Protein AF-A0A5R8LES1-F1 (afdb_monomer)

Secondary structure (DSSP, 8-state):
-PPP-PPPTTSSS-EEEE--HHHHHHHHHT-SS--EEEEEETTB--BTSB--TT-GGG--SBBSS--HHHHHHHHTTEEEEEEEP-SGGG--SS-EETTTEE-EETTEEEEE--SSSHHHHHHHHTTS-SEEEEEESSSTTHHHHHHHTSEEEEPPTTSS--TTB--S-TTT-EEEEEESSHHHHHHHHHHHH-----S---S-EEEEEGGGTTT--HHHHHHHHHHHHHHTTTSEEEEE--HHHHHHHHHHHHHHHHHHHHHHHHHHHHHHHTS-HHHHHHHHHHH---HHHHHHHHHHHHSPPPHHHHHHHHHHHHHHHHHHHHHHHHTT-SEEEEESSSSSPPBTT--SEEEETTEEEEHHHHHHTTTHHHHHHT--EEEEEE--SSS-EEEEEE--TT-HHHHHHHHHHHHHHHHH--

Foldseek 3Di:
DDADDADDCPQQLLAPWFDDPVLQVVLQVLAPAAAFEEEEALQFADAPAFSCQLFPLSRFGHDNDGDLLQVLCSNHRYRYGGHTQFDRLQLFFFSCRPRRGFRAQNVGSQFGLTHRRSSQLNCQLVVVGQKYKDKDQLCRQLRSCQQNQWKKKWAQQPLADCPRGLDQFNQQITMIMTHRALVVRQVSSCSRRVDHFDPDDDAAEAEEAPVQLPQFFPQQNVLVVVLCVLCVVRHHYYYFHLVLLLVLLVLLQCLRRLARRLQSQLVSQCVSVVHHSVVSSVSRLVRRDDPSSVVSSVCSVVPPRDPVSNVSSVVSLVVSLVVVVVRCVVRVHQWYKHWQFSYHTDGRVPPQWDQRPNDIDGPRCRGSSRRSSLSSSSWMWMWHWQDDPDGTITMITTGRRPPNSSSSSVVNVSNVSSVVVD

Mean predicted aligned error: 3.6 Å

Structure (mmCIF, N/CA/C/O backbone):
data_AF-A0A5R8LES1-F1
#
_entry.id   AF-A0A5R8LES1-F1
#
loop_
_atom_site.group_PDB
_atom_site.id
_atom_site.type_symbol
_atom_site.label_atom_id
_atom_site.label_alt_id
_atom_site.label_comp_id
_atom_site.label_asym_id
_atom_site.label_entity_id
_atom_site.label_seq_id
_atom_site.pdbx_PDB_ins_code
_atom_site.Cartn_x
_atom_site.Cartn_y
_atom_site.Cartn_z
_atom_site.occupancy
_atom_site.B_iso_or_equiv
_atom_site.auth_seq_id
_atom_site.auth_comp_id
_atom_site.auth_asym_id
_atom_site.auth_atom_id
_atom_site.pdbx_PDB_model_num
ATOM 1 N N . MET A 1 1 ? -22.077 -3.795 -7.109 1.00 66.81 1 MET A N 1
ATOM 2 C CA . MET A 1 1 ? -20.746 -3.236 -7.440 1.00 66.81 1 MET A CA 1
ATOM 3 C C . MET A 1 1 ? -20.875 -2.553 -8.798 1.00 66.81 1 MET A C 1
ATOM 5 O O . MET A 1 1 ? -21.832 -2.876 -9.486 1.00 66.81 1 MET A O 1
ATOM 9 N N . ARG A 1 2 ? -20.037 -1.564 -9.142 1.00 70.50 2 ARG A N 1
ATOM 10 C CA . ARG A 1 2 ? -20.147 -0.851 -10.434 1.00 70.50 2 ARG A CA 1
ATOM 11 C C . ARG A 1 2 ? -19.882 -1.823 -11.593 1.00 70.50 2 ARG A C 1
ATOM 13 O O . ARG A 1 2 ? -18.968 -2.640 -11.471 1.00 70.50 2 ARG A O 1
ATOM 20 N N . GLU A 1 3 ? -20.674 -1.733 -12.661 1.00 71.69 3 GLU A N 1
ATOM 21 C CA . GLU A 1 3 ? -20.514 -2.571 -13.855 1.00 71.69 3 GLU A CA 1
ATOM 22 C C . GLU A 1 3 ? -19.222 -2.226 -14.627 1.00 71.69 3 GLU A C 1
ATOM 24 O O . GLU A 1 3 ? -18.765 -1.078 -14.564 1.00 71.69 3 GLU A O 1
ATOM 29 N N . PRO A 1 4 ? -18.609 -3.199 -15.330 1.00 76.31 4 PRO A N 1
ATOM 30 C CA . PRO A 1 4 ? -17.429 -2.959 -16.158 1.00 76.31 4 PRO A CA 1
ATOM 31 C C . PRO A 1 4 ? -17.731 -2.061 -17.357 1.00 76.31 4 PRO A C 1
ATOM 33 O O . PRO A 1 4 ? -18.519 -2.411 -18.229 1.00 76.31 4 PRO A O 1
ATOM 36 N N . GLU A 1 5 ? -17.036 -0.930 -17.434 1.00 76.00 5 GLU A N 1
ATOM 37 C CA . GLU A 1 5 ? -17.126 0.035 -18.530 1.00 76.00 5 GLU A CA 1
ATOM 38 C C . GLU A 1 5 ? -15.718 0.450 -18.969 1.00 76.00 5 GLU A C 1
ATOM 40 O O . GLU A 1 5 ? -14.749 0.314 -18.215 1.00 76.00 5 GLU A O 1
ATOM 45 N N . VAL A 1 6 ? -15.598 0.965 -20.194 1.00 73.25 6 VAL A N 1
ATOM 46 C CA . VAL A 1 6 ? -14.345 1.559 -20.675 1.00 73.25 6 VAL A CA 1
ATOM 47 C C . VAL A 1 6 ? -14.051 2.816 -19.855 1.00 73.25 6 VAL A C 1
ATOM 49 O O . VAL A 1 6 ? -14.879 3.721 -19.782 1.00 73.25 6 VAL A O 1
ATOM 52 N N . VAL A 1 7 ? -12.859 2.873 -19.262 1.00 76.31 7 VAL A N 1
ATOM 53 C CA . VAL A 1 7 ? -12.349 4.034 -18.516 1.00 76.31 7 VAL A CA 1
ATOM 54 C C . VAL A 1 7 ? -11.382 4.840 -19.383 1.00 76.31 7 VAL A C 1
ATOM 56 O O . VAL A 1 7 ? -10.711 4.286 -20.258 1.00 76.31 7 VAL A O 1
ATOM 59 N N . THR A 1 8 ? -11.304 6.155 -19.168 1.00 69.38 8 THR A N 1
ATOM 60 C CA . THR A 1 8 ? -10.443 7.033 -19.978 1.00 69.38 8 THR A CA 1
ATOM 61 C C . THR A 1 8 ? -9.082 7.254 -19.318 1.00 69.38 8 THR A C 1
ATOM 63 O O . THR A 1 8 ? -8.963 7.323 -18.098 1.00 69.38 8 THR A O 1
ATOM 66 N N . ALA A 1 9 ? -8.020 7.405 -20.117 1.00 61.16 9 ALA A N 1
ATOM 67 C CA . ALA A 1 9 ? -6.651 7.533 -19.603 1.00 61.16 9 ALA A CA 1
ATOM 68 C C . ALA A 1 9 ? -6.380 8.830 -18.796 1.00 61.16 9 ALA A C 1
ATOM 70 O O . ALA A 1 9 ? -5.357 8.923 -18.121 1.00 61.16 9 ALA A O 1
ATOM 71 N N . SER A 1 10 ? -7.260 9.842 -18.843 1.00 57.34 10 SER A N 1
ATOM 72 C CA . SER A 1 10 ? -6.980 11.205 -18.351 1.00 57.34 10 SER A CA 1
ATOM 73 C C . SER A 1 10 ? -7.410 11.517 -16.907 1.00 57.34 10 SER A C 1
ATOM 75 O O . SER A 1 10 ? -7.227 12.644 -16.454 1.00 57.34 10 SER A O 1
ATOM 77 N N . GLU A 1 11 ? -7.973 10.570 -16.158 1.00 62.94 11 GLU A N 1
ATOM 78 C CA . GLU A 1 11 ? -8.736 10.820 -14.914 1.00 62.94 11 GLU A CA 1
ATOM 79 C C . GLU A 1 11 ? -7.885 11.088 -13.646 1.00 62.94 11 GLU A C 1
ATOM 81 O O . GLU A 1 11 ? -8.136 10.506 -12.603 1.00 62.94 11 GLU A O 1
ATOM 86 N N . ALA A 1 12 ? -6.910 12.008 -13.699 1.00 71.75 12 ALA A N 1
ATOM 87 C CA . ALA A 1 12 ? -5.932 12.342 -12.633 1.00 71.75 12 ALA A CA 1
ATOM 88 C C . ALA A 1 12 ? -4.653 11.477 -12.601 1.00 71.75 12 ALA A C 1
ATOM 90 O O . ALA A 1 12 ? -4.030 11.292 -11.553 1.00 71.75 12 ALA A O 1
ATOM 91 N N . GLY A 1 13 ? -4.230 10.976 -13.768 1.00 88.50 13 GLY A N 1
ATOM 92 C CA . GLY A 1 13 ? -3.010 10.166 -13.892 1.00 88.50 13 GLY A CA 1
ATOM 93 C C . GLY A 1 13 ? -3.161 8.771 -13.284 1.00 88.50 13 GLY A C 1
ATOM 94 O O . GLY A 1 13 ? -2.182 8.194 -12.819 1.00 88.50 13 GLY A O 1
ATOM 95 N N . VAL A 1 14 ? -4.396 8.258 -13.253 1.00 94.19 14 VAL A N 1
ATOM 96 C CA . VAL A 1 14 ? -4.771 6.982 -12.629 1.00 94.19 14 VAL A CA 1
ATOM 97 C C . VAL A 1 14 ? -4.195 5.779 -13.366 1.00 94.19 14 VAL A C 1
ATOM 99 O O . VAL A 1 14 ? -3.833 4.804 -12.715 1.00 94.19 14 VAL A O 1
ATOM 102 N N . TRP A 1 15 ? -4.106 5.824 -14.695 1.00 96.25 15 TRP A N 1
ATOM 103 C CA . TRP A 1 15 ? -3.883 4.641 -15.528 1.00 96.25 15 TRP A CA 1
ATOM 104 C C . TRP A 1 15 ? -2.513 4.649 -16.207 1.00 96.25 15 TRP A C 1
ATOM 106 O O . TRP A 1 15 ? -2.029 5.696 -16.630 1.00 96.25 15 TRP A O 1
ATOM 116 N N . ILE A 1 16 ? -1.922 3.462 -16.351 1.00 95.44 16 ILE A N 1
ATOM 117 C CA . ILE A 1 16 ? -0.802 3.199 -17.268 1.00 95.44 16 ILE A CA 1
ATOM 118 C C . ILE A 1 16 ? -1.321 2.537 -18.547 1.00 95.44 16 ILE A C 1
ATOM 120 O O . ILE A 1 16 ? -0.997 2.976 -19.648 1.00 95.44 16 ILE A O 1
ATOM 124 N N . GLU A 1 17 ? -2.155 1.509 -18.406 1.00 95.25 17 GLU A N 1
ATOM 125 C CA . GLU A 1 17 ? -2.819 0.814 -19.511 1.00 95.25 17 GLU A CA 1
ATOM 126 C C . GLU A 1 17 ? -4.304 0.648 -19.163 1.00 95.25 17 GLU A C 1
ATOM 128 O O . GLU A 1 17 ? -4.639 0.307 -18.030 1.00 95.25 17 GLU A O 1
ATOM 133 N N . VAL A 1 18 ? -5.204 0.869 -20.123 1.00 95.31 18 VAL A N 1
ATOM 134 C CA . VAL A 1 18 ? -6.653 0.648 -19.961 1.00 95.31 18 VAL A CA 1
ATOM 135 C C . VAL A 1 18 ? -7.113 -0.501 -20.852 1.00 95.31 18 VAL A C 1
ATOM 137 O O . VAL A 1 18 ? -6.562 -0.724 -21.930 1.00 95.31 18 VAL A O 1
ATOM 140 N N . ALA A 1 19 ? -8.110 -1.254 -20.397 1.00 94.69 19 ALA A N 1
ATOM 141 C CA . ALA A 1 19 ? -8.716 -2.320 -21.179 1.00 94.69 19 ALA A CA 1
ATOM 142 C C . ALA A 1 19 ? -9.528 -1.732 -22.342 1.00 94.69 19 ALA A C 1
ATOM 144 O O . ALA A 1 19 ? -10.377 -0.866 -22.132 1.00 94.69 19 ALA A O 1
ATOM 145 N N . ASP A 1 20 ? -9.322 -2.241 -23.557 1.00 92.69 20 ASP A N 1
ATOM 146 C CA . ASP A 1 20 ? -10.236 -1.958 -24.662 1.00 92.69 20 ASP A CA 1
ATOM 147 C C . ASP A 1 20 ? -11.584 -2.689 -24.487 1.00 92.69 20 ASP A C 1
ATOM 149 O O . ASP A 1 20 ? -11.740 -3.600 -23.662 1.00 92.69 20 ASP A O 1
ATOM 153 N N . ALA A 1 21 ? -12.576 -2.293 -25.287 1.00 91.06 21 ALA A N 1
ATOM 154 C CA . ALA A 1 21 ? -13.920 -2.862 -25.230 1.00 91.06 21 ALA A CA 1
ATOM 155 C C . ALA A 1 21 ? -13.943 -4.382 -25.483 1.00 91.06 21 ALA A C 1
ATOM 157 O O . ALA A 1 21 ? -14.719 -5.098 -24.849 1.00 91.06 21 ALA A O 1
ATOM 158 N N . GLY A 1 22 ? -13.078 -4.892 -26.366 1.00 91.56 22 GLY A N 1
ATOM 159 C CA . GLY A 1 22 ? -12.988 -6.322 -26.659 1.00 91.56 22 GLY A CA 1
ATOM 160 C C . GLY A 1 22 ? -12.470 -7.113 -25.459 1.00 91.56 22 GLY A C 1
ATOM 161 O O . GLY A 1 22 ? -13.036 -8.144 -25.092 1.00 91.56 22 GLY A O 1
ATOM 162 N N . ARG A 1 23 ? -11.443 -6.592 -24.783 1.00 92.25 23 ARG A N 1
ATOM 163 C CA . ARG A 1 23 ? -10.882 -7.175 -23.564 1.00 92.25 23 ARG A CA 1
ATOM 164 C C . ARG A 1 23 ? -11.883 -7.138 -22.414 1.00 92.25 23 ARG A C 1
ATOM 166 O O . ARG A 1 23 ? -11.980 -8.118 -21.677 1.00 92.25 23 ARG A O 1
ATOM 173 N N . LEU A 1 24 ? -12.635 -6.052 -22.243 1.00 92.81 24 LEU A N 1
ATOM 174 C CA . LEU A 1 24 ? -13.699 -5.984 -21.234 1.00 92.81 24 LEU A CA 1
ATOM 175 C C . LEU A 1 24 ? -14.803 -7.008 -21.509 1.00 92.81 24 LEU A C 1
ATOM 177 O O . LEU A 1 24 ? -15.186 -7.743 -20.597 1.00 92.81 24 LEU A O 1
ATOM 181 N N . ALA A 1 25 ? -15.261 -7.118 -22.758 1.00 90.50 25 ALA A N 1
ATOM 182 C CA . ALA A 1 25 ? -16.285 -8.082 -23.152 1.00 90.50 25 ALA A CA 1
ATOM 183 C C . ALA A 1 25 ? -15.831 -9.532 -22.918 1.00 90.50 25 ALA A C 1
ATOM 185 O O . ALA A 1 25 ? -16.584 -10.333 -22.360 1.00 90.50 25 ALA A O 1
ATOM 186 N N . ALA A 1 26 ? -14.583 -9.861 -23.268 1.00 90.75 26 ALA A N 1
ATOM 187 C CA . ALA A 1 26 ? -14.013 -11.190 -23.049 1.00 90.75 26 ALA A CA 1
ATOM 188 C C . ALA A 1 26 ? -13.914 -11.542 -21.555 1.00 90.75 26 ALA A C 1
ATOM 190 O O . ALA A 1 26 ? -14.306 -12.633 -21.147 1.00 90.75 26 ALA A O 1
ATOM 191 N N . GLN A 1 27 ? -13.436 -10.609 -20.724 1.00 92.62 27 GLN A N 1
ATOM 192 C CA . GLN A 1 27 ? -13.354 -10.805 -19.273 1.00 92.62 27 GLN A CA 1
ATOM 193 C C . GLN A 1 27 ? -14.734 -10.962 -18.629 1.00 92.62 27 GLN A C 1
ATOM 195 O O . GLN A 1 27 ? -14.915 -11.826 -17.777 1.00 92.62 27 GLN A O 1
ATOM 200 N N . THR A 1 28 ? -15.697 -10.142 -19.050 1.00 89.38 28 THR A N 1
ATOM 201 C CA . THR A 1 28 ? -17.071 -10.158 -18.531 1.00 89.38 28 THR A CA 1
ATOM 202 C C . THR A 1 28 ? -17.782 -11.455 -18.903 1.00 89.38 28 THR A C 1
ATOM 204 O O . THR A 1 28 ? -18.419 -12.067 -18.057 1.00 89.38 28 THR A O 1
ATOM 207 N N . SER A 1 29 ? -17.607 -11.930 -20.140 1.00 86.94 29 SER A N 1
ATOM 208 C CA . SER A 1 29 ? -18.197 -13.196 -20.604 1.00 86.94 29 SER A CA 1
ATOM 209 C C . SER A 1 29 ? -17.618 -14.420 -19.887 1.00 86.94 29 SER A C 1
ATOM 211 O O . SER A 1 29 ? -18.280 -15.447 -19.786 1.00 86.94 29 SER A O 1
ATOM 213 N N . ALA A 1 30 ? -16.382 -14.320 -19.392 1.00 83.56 30 ALA A N 1
ATOM 214 C CA . ALA A 1 30 ? -15.727 -15.370 -18.619 1.00 83.56 30 ALA A CA 1
ATOM 215 C C . ALA A 1 30 ? -16.057 -15.324 -17.113 1.00 83.56 30 ALA A C 1
ATOM 217 O O . ALA A 1 30 ? -15.629 -16.213 -16.374 1.00 83.56 30 ALA A O 1
ATOM 218 N N . ALA A 1 31 ? -16.773 -14.298 -16.635 1.00 83.69 31 ALA A N 1
ATOM 219 C CA . ALA A 1 31 ? -17.123 -14.164 -15.227 1.00 83.69 31 ALA A CA 1
ATOM 220 C C . ALA A 1 31 ? -18.198 -15.194 -14.837 1.00 83.69 31 ALA A C 1
ATOM 222 O O . ALA A 1 31 ? -19.291 -15.215 -15.395 1.00 83.69 31 ALA A O 1
ATOM 223 N N . GLY A 1 32 ? -17.890 -16.046 -13.855 1.00 76.00 32 GLY A N 1
ATOM 224 C CA . GLY A 1 32 ? -18.842 -17.018 -13.296 1.00 76.00 32 GLY A CA 1
ATOM 225 C C . GLY A 1 32 ? -19.794 -16.435 -12.242 1.00 76.00 32 GLY A C 1
ATOM 226 O O . GLY A 1 32 ? -20.701 -17.124 -11.785 1.00 76.00 32 GLY A O 1
ATOM 227 N N . GLU A 1 33 ? -19.586 -15.177 -11.854 1.00 88.88 33 GLU A N 1
ATOM 228 C CA . GLU A 1 33 ? -20.384 -14.417 -10.888 1.00 88.88 33 GLU A CA 1
ATOM 229 C C . GLU A 1 33 ? -20.724 -13.031 -11.467 1.00 88.88 33 GLU A C 1
ATOM 231 O O . GLU A 1 33 ? -20.225 -12.653 -12.529 1.00 88.88 33 GLU A O 1
ATOM 236 N N . ALA A 1 34 ? -21.567 -12.258 -10.771 1.00 90.31 34 ALA A N 1
ATOM 237 C CA . ALA A 1 34 ? -21.944 -10.911 -11.199 1.00 90.31 34 ALA A CA 1
ATOM 238 C C . ALA A 1 34 ? -20.695 -10.014 -11.371 1.00 90.31 34 ALA A C 1
ATOM 240 O O . ALA A 1 34 ? -19.950 -9.819 -10.403 1.00 90.31 34 ALA A O 1
ATOM 241 N N . PRO A 1 35 ? -20.457 -9.457 -12.573 1.00 94.25 35 PRO A N 1
ATOM 242 C CA . PRO A 1 35 ? -19.202 -8.795 -12.885 1.00 94.25 35 PRO A CA 1
ATOM 243 C C . PRO A 1 35 ? -19.056 -7.448 -12.169 1.00 94.25 35 PRO A C 1
ATOM 245 O O . PRO A 1 35 ? -20.029 -6.723 -11.952 1.00 94.25 35 PRO A O 1
ATOM 248 N N . PHE A 1 36 ? -17.820 -7.086 -11.827 1.00 95.12 36 PHE A N 1
ATOM 249 C CA . PHE A 1 36 ? -17.493 -5.782 -11.255 1.00 95.12 36 PHE A CA 1
ATOM 250 C C . PHE A 1 36 ? -16.108 -5.289 -11.663 1.00 95.12 36 PHE A C 1
ATOM 252 O O . PHE A 1 36 ? -15.175 -6.075 -11.819 1.00 95.12 36 PHE A O 1
ATOM 259 N N . SER A 1 37 ? -15.960 -3.973 -11.788 1.00 95.94 37 SER A N 1
ATOM 260 C CA . SER A 1 37 ? -14.695 -3.346 -12.182 1.00 95.94 37 SER A CA 1
ATOM 261 C C . SER A 1 37 ? -13.622 -3.446 -11.096 1.00 95.94 37 SER A C 1
ATOM 263 O O . SER A 1 37 ? -13.890 -3.208 -9.917 1.00 95.94 37 SER A O 1
ATOM 265 N N . VAL A 1 38 ? -12.385 -3.727 -11.501 1.00 97.88 38 VAL A N 1
ATOM 266 C CA . VAL A 1 38 ? -11.200 -3.756 -10.635 1.00 97.88 38 VAL A CA 1
ATOM 267 C C . VAL A 1 38 ? -10.056 -3.016 -11.320 1.00 97.88 38 VAL A C 1
ATOM 269 O O . VAL A 1 38 ? -9.752 -3.277 -12.483 1.00 97.88 38 VAL A O 1
ATOM 272 N N . ALA A 1 39 ? -9.393 -2.116 -10.597 1.00 98.31 39 ALA A N 1
ATOM 273 C CA . ALA A 1 39 ? -8.099 -1.576 -11.016 1.00 98.31 39 ALA A CA 1
ATOM 274 C C . ALA A 1 39 ? -6.972 -2.395 -10.379 1.00 98.31 39 ALA A C 1
ATOM 276 O O . ALA A 1 39 ? -7.087 -2.819 -9.229 1.00 98.31 39 ALA A O 1
ATOM 277 N N . VAL A 1 40 ? -5.872 -2.617 -11.096 1.00 98.81 40 VAL A N 1
ATOM 278 C CA . VAL A 1 40 ? -4.743 -3.405 -10.577 1.00 98.81 40 VAL A CA 1
ATOM 279 C C . VAL A 1 40 ? -3.455 -2.614 -10.718 1.00 98.81 40 VAL A C 1
ATOM 281 O O . VAL A 1 40 ? -3.120 -2.192 -11.815 1.00 98.81 40 VAL A O 1
ATOM 284 N N . LYS A 1 41 ? -2.713 -2.397 -9.63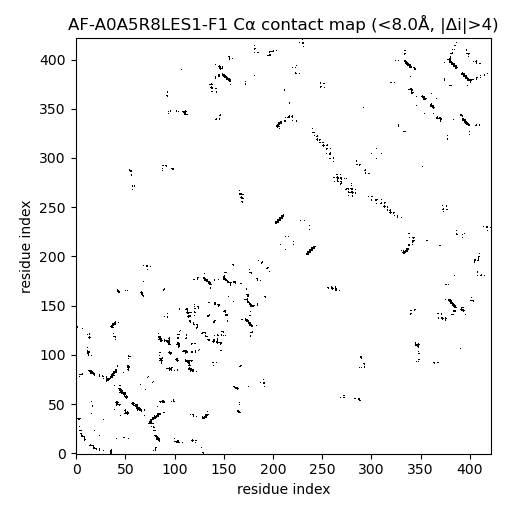2 1.00 98.88 41 LYS A N 1
ATOM 285 C CA . LYS A 1 41 ? -1.425 -1.690 -9.691 1.00 98.88 41 LYS A CA 1
ATOM 286 C C . LYS A 1 41 ? -0.472 -2.329 -10.709 1.00 98.88 41 LYS A C 1
ATOM 288 O O . LYS A 1 41 ? -0.340 -3.549 -10.750 1.00 98.88 41 LYS A O 1
ATOM 293 N N . ALA A 1 42 ? 0.234 -1.507 -11.486 1.00 98.56 42 ALA A N 1
ATOM 294 C CA . ALA A 1 42 ? 1.055 -1.954 -12.617 1.00 98.56 42 ALA A CA 1
ATOM 295 C C . ALA A 1 42 ? 2.274 -2.834 -12.271 1.00 98.56 42 ALA A C 1
ATOM 297 O O . ALA A 1 42 ? 2.955 -3.312 -13.179 1.00 98.56 42 ALA A O 1
ATOM 298 N N . ASN A 1 43 ? 2.577 -3.066 -10.990 1.00 98.69 43 ASN A N 1
ATOM 299 C CA . ASN A 1 43 ? 3.580 -4.048 -10.571 1.00 98.69 43 ASN A CA 1
ATOM 300 C C . ASN A 1 43 ? 3.001 -5.443 -10.295 1.00 98.69 43 ASN A C 1
ATOM 302 O O . ASN A 1 43 ? 3.768 -6.328 -9.934 1.00 98.69 43 ASN A O 1
ATOM 306 N N . ILE A 1 44 ? 1.694 -5.655 -10.460 1.00 98.88 44 ILE A N 1
ATOM 307 C CA . ILE A 1 44 ? 1.019 -6.945 -10.277 1.00 98.88 44 ILE A CA 1
ATOM 308 C C . ILE A 1 44 ? 0.676 -7.518 -11.657 1.00 98.88 44 ILE A C 1
ATOM 310 O O . ILE A 1 44 ? 0.092 -6.825 -12.488 1.00 98.88 44 ILE A O 1
ATOM 314 N N . ALA A 1 45 ? 1.026 -8.780 -11.909 1.00 98.69 45 ALA A N 1
ATOM 315 C CA . ALA A 1 45 ? 0.772 -9.427 -13.192 1.00 98.69 45 ALA A CA 1
ATOM 316 C C . ALA A 1 45 ? -0.733 -9.596 -13.441 1.00 98.69 45 ALA A C 1
ATOM 318 O O . ALA A 1 45 ? -1.465 -10.138 -12.606 1.00 98.69 45 ALA A O 1
ATOM 319 N N . VAL A 1 46 ? -1.181 -9.161 -14.617 1.00 98.62 46 VAL A N 1
ATOM 320 C CA . VAL A 1 46 ? -2.541 -9.366 -15.118 1.00 98.62 46 VAL A CA 1
ATOM 321 C C . VAL A 1 46 ? -2.427 -9.892 -16.534 1.00 98.62 46 VAL A C 1
ATOM 323 O O . VAL A 1 46 ? -1.820 -9.245 -17.388 1.00 98.62 46 VAL A O 1
ATOM 326 N N . ARG A 1 47 ? -3.061 -11.030 -16.806 1.00 97.56 47 ARG A N 1
ATOM 327 C CA . ARG A 1 47 ? -3.031 -11.643 -18.132 1.00 97.56 47 ARG A CA 1
ATOM 328 C C . ARG A 1 47 ? -3.501 -10.659 -19.202 1.00 97.56 47 ARG A C 1
ATOM 330 O O . ARG A 1 47 ? -4.588 -10.087 -19.099 1.00 97.56 47 ARG A O 1
ATOM 337 N N . GLY A 1 48 ? -2.688 -10.498 -20.241 1.00 96.44 48 GLY A N 1
ATOM 338 C CA . GLY A 1 48 ? -2.949 -9.605 -21.368 1.00 96.44 48 GLY A CA 1
ATOM 339 C C . GLY A 1 48 ? -2.545 -8.142 -21.154 1.00 96.44 48 GLY A C 1
ATOM 340 O O . GLY A 1 48 ? -2.553 -7.396 -22.130 1.00 96.44 48 GLY A O 1
ATOM 341 N N . PHE A 1 49 ? -2.138 -7.731 -19.950 1.00 97.62 49 PHE A N 1
ATOM 342 C CA . PHE A 1 49 ? -1.600 -6.391 -19.678 1.00 97.62 49 PHE A CA 1
ATOM 343 C C . PHE A 1 49 ? -0.096 -6.446 -19.439 1.00 97.62 49 PHE A C 1
ATOM 345 O O . PHE A 1 49 ? 0.438 -7.476 -19.022 1.00 97.62 49 PHE A O 1
ATOM 352 N N . ARG A 1 50 ? 0.598 -5.329 -19.665 1.00 97.06 50 ARG A N 1
ATOM 353 C CA . ARG A 1 50 ? 2.017 -5.214 -19.307 1.00 97.06 50 ARG A CA 1
ATOM 354 C C . ARG A 1 50 ? 2.181 -4.991 -17.802 1.00 97.06 50 ARG A C 1
ATOM 356 O O . ARG A 1 50 ? 1.475 -4.177 -17.206 1.00 97.06 50 ARG A O 1
ATOM 363 N N . ARG A 1 51 ? 3.164 -5.662 -17.195 1.00 97.56 51 ARG A N 1
ATOM 364 C CA . ARG A 1 51 ? 3.596 -5.429 -15.807 1.00 97.56 51 ARG A CA 1
ATOM 365 C C . ARG A 1 51 ? 4.813 -4.504 -15.790 1.00 97.56 51 ARG A C 1
ATOM 367 O O . ARG A 1 51 ? 5.940 -4.931 -15.560 1.00 97.56 51 ARG A O 1
ATOM 374 N N . SER A 1 52 ? 4.579 -3.221 -16.057 1.00 97.56 52 SER A N 1
ATOM 375 C CA . SER A 1 52 ? 5.653 -2.225 -16.165 1.00 97.56 52 SER A CA 1
ATOM 376 C C . SER A 1 52 ? 6.232 -1.789 -14.817 1.00 97.56 52 SER A C 1
ATOM 378 O O . SER A 1 52 ? 7.292 -1.172 -14.777 1.00 97.56 52 SER A O 1
ATOM 380 N N . ALA A 1 53 ? 5.529 -2.034 -13.704 1.00 98.38 53 ALA A N 1
ATOM 381 C CA . ALA A 1 53 ? 5.862 -1.491 -12.383 1.00 98.38 53 ALA A CA 1
ATOM 382 C C . ALA A 1 53 ? 6.135 0.031 -12.393 1.00 98.38 53 ALA A C 1
ATOM 384 O O . ALA A 1 53 ? 6.955 0.535 -11.626 1.00 98.38 53 ALA A O 1
ATOM 385 N N . GLY A 1 54 ? 5.475 0.771 -13.291 1.00 97.69 54 GLY A N 1
ATOM 386 C CA . GLY A 1 54 ? 5.707 2.205 -13.463 1.00 97.69 54 GLY A CA 1
ATOM 387 C C . GLY A 1 54 ? 7.080 2.562 -14.045 1.00 97.69 54 GLY A C 1
ATOM 388 O O . GLY A 1 54 ? 7.456 3.725 -13.981 1.00 97.69 54 GLY A O 1
ATOM 389 N N . CYS A 1 55 ? 7.814 1.611 -14.624 1.00 98.06 55 CYS A N 1
ATOM 390 C CA . CYS A 1 55 ? 9.128 1.808 -15.232 1.00 98.06 55 CYS A CA 1
ATOM 391 C C . CYS A 1 55 ? 9.102 1.419 -16.716 1.00 98.06 55 CYS A C 1
ATOM 393 O O . CYS A 1 55 ? 8.558 0.377 -17.082 1.00 98.06 55 CYS A O 1
ATOM 395 N N . ARG A 1 56 ? 9.706 2.229 -17.596 1.00 96.88 56 ARG A N 1
ATOM 396 C CA . ARG A 1 56 ? 9.768 1.918 -19.041 1.00 96.88 56 ARG A CA 1
ATOM 397 C C . ARG A 1 56 ? 10.656 0.722 -19.362 1.00 96.88 56 ARG A C 1
ATOM 399 O O . ARG A 1 56 ? 10.412 0.049 -20.354 1.00 96.88 56 ARG A O 1
ATOM 406 N N . VAL A 1 57 ? 11.637 0.417 -18.513 1.00 97.56 57 VAL A N 1
ATOM 407 C CA . VAL A 1 57 ? 12.526 -0.741 -18.702 1.00 97.56 57 VAL A CA 1
ATOM 408 C C . VAL A 1 57 ? 11.758 -2.063 -18.626 1.00 97.56 57 VAL A C 1
ATOM 410 O O . VAL A 1 57 ? 12.093 -3.008 -19.331 1.00 97.56 57 VAL A O 1
ATOM 413 N N . LEU A 1 58 ? 10.715 -2.131 -17.795 1.00 97.50 58 LEU A N 1
ATOM 414 C CA . LEU A 1 58 ? 9.887 -3.330 -17.621 1.00 97.50 58 LEU A CA 1
ATOM 415 C C . LEU A 1 58 ? 8.620 -3.311 -18.498 1.00 97.50 58 LEU A C 1
ATOM 417 O O . LEU A 1 58 ? 7.835 -4.256 -18.474 1.00 97.50 58 LEU A O 1
ATOM 421 N N . ASP A 1 59 ? 8.412 -2.259 -19.295 1.00 95.88 59 ASP A N 1
ATOM 422 C CA . ASP A 1 59 ? 7.266 -2.084 -20.198 1.00 95.88 59 ASP A CA 1
ATOM 423 C C . ASP A 1 59 ? 7.463 -2.863 -21.515 1.00 95.88 59 ASP A C 1
ATOM 425 O O . ASP A 1 59 ? 7.494 -2.301 -22.607 1.00 95.88 59 ASP A O 1
ATOM 429 N N . VAL A 1 60 ? 7.679 -4.179 -21.402 1.00 94.44 60 VAL A N 1
ATOM 430 C CA . VAL A 1 60 ? 8.142 -5.029 -22.513 1.00 94.44 60 VAL A CA 1
ATOM 431 C C . VAL A 1 60 ? 6.999 -5.715 -23.263 1.00 94.44 60 VAL A C 1
ATOM 433 O O . VAL A 1 60 ? 6.649 -5.333 -24.381 1.00 94.44 60 VAL A O 1
ATOM 436 N N . ARG A 1 61 ? 6.387 -6.736 -22.658 1.00 94.50 61 ARG A N 1
ATOM 437 C CA . ARG A 1 61 ? 5.326 -7.552 -23.256 1.00 94.50 61 ARG A CA 1
ATOM 438 C C . ARG A 1 61 ? 4.202 -7.805 -22.250 1.00 94.50 61 ARG A C 1
ATOM 440 O O . ARG A 1 61 ? 4.452 -7.737 -21.046 1.00 94.50 61 ARG A O 1
ATOM 447 N N . PRO A 1 62 ? 2.978 -8.081 -22.726 1.00 97.12 62 PRO A N 1
ATOM 448 C CA . PRO A 1 62 ? 1.892 -8.518 -21.861 1.00 97.12 62 PRO A CA 1
ATOM 449 C C . PRO A 1 62 ? 2.231 -9.790 -21.077 1.00 97.12 62 PRO A C 1
ATOM 451 O O . PRO A 1 62 ? 2.958 -10.648 -21.572 1.00 97.12 62 PRO A O 1
ATOM 454 N N . GLU A 1 63 ? 1.674 -9.912 -19.875 1.00 97.38 63 GLU A N 1
ATOM 455 C CA . GLU A 1 63 ? 1.786 -11.112 -19.044 1.00 97.38 63 GLU A CA 1
ATOM 456 C C . GLU A 1 63 ? 0.881 -12.237 -19.568 1.00 97.38 63 GLU A C 1
ATOM 458 O O . GLU A 1 63 ? -0.259 -12.003 -19.986 1.00 97.38 63 GLU A O 1
ATOM 463 N N . ASP A 1 64 ? 1.366 -13.475 -19.485 1.00 96.44 64 ASP A N 1
ATOM 464 C CA . ASP A 1 64 ? 0.638 -14.665 -19.950 1.00 96.44 64 ASP A CA 1
ATOM 465 C C . ASP A 1 64 ? -0.369 -15.187 -18.909 1.00 96.44 64 ASP A C 1
ATOM 467 O O . ASP A 1 64 ? -1.305 -15.922 -19.236 1.00 96.44 64 ASP A O 1
ATOM 471 N N . ALA A 1 65 ? -0.204 -14.794 -17.642 1.00 97.38 65 ALA A N 1
ATOM 472 C CA . ALA A 1 65 ? -1.009 -15.266 -16.524 1.00 97.38 65 ALA A CA 1
ATOM 473 C C . ALA A 1 65 ? -1.345 -14.145 -15.532 1.00 97.38 65 ALA A C 1
ATOM 475 O O . ALA A 1 65 ? -0.626 -13.158 -15.388 1.00 97.38 65 ALA A O 1
ATOM 476 N N . ASP A 1 66 ? -2.460 -14.322 -14.827 1.00 98.50 66 ASP A N 1
ATOM 477 C CA . ASP A 1 66 ? -2.816 -13.475 -13.693 1.00 98.50 66 ASP A CA 1
ATOM 478 C C . ASP A 1 66 ? -1.969 -13.858 -12.469 1.00 98.50 66 ASP A C 1
ATOM 480 O O . ASP A 1 66 ? -1.774 -15.045 -12.189 1.00 98.50 66 ASP A O 1
ATOM 484 N N . ALA A 1 67 ? -1.538 -12.870 -11.682 1.00 98.75 67 ALA A N 1
ATOM 485 C CA . ALA A 1 67 ? -1.045 -13.117 -10.329 1.00 98.75 67 ALA A CA 1
ATOM 486 C C . ALA A 1 67 ? -2.139 -13.813 -9.485 1.00 98.75 67 ALA A C 1
ATOM 488 O O . ALA A 1 67 ? -3.329 -13.542 -9.694 1.00 98.75 67 ALA A O 1
ATOM 489 N N . PRO A 1 68 ? -1.802 -14.652 -8.481 1.00 98.62 68 PRO A N 1
ATOM 490 C CA . PRO A 1 68 ? -2.810 -15.382 -7.706 1.00 98.62 68 PRO A CA 1
ATOM 491 C C . PRO A 1 68 ? -3.869 -14.490 -7.045 1.00 98.62 68 PRO A C 1
ATOM 493 O O . PRO A 1 68 ? -5.040 -14.869 -6.989 1.00 98.62 68 PRO A O 1
ATOM 496 N N . VAL A 1 69 ? -3.486 -13.288 -6.597 1.00 98.50 69 VAL A N 1
ATOM 497 C CA . VAL A 1 69 ? -4.422 -12.297 -6.039 1.00 98.50 69 VAL A CA 1
ATOM 498 C C . VAL A 1 69 ? -5.412 -11.778 -7.091 1.00 98.50 69 VAL A C 1
ATOM 500 O O . VAL A 1 69 ? -6.601 -11.658 -6.811 1.00 98.50 69 VAL A O 1
ATOM 503 N N . VAL A 1 70 ? -4.969 -11.556 -8.330 1.00 98.69 70 VAL A N 1
ATOM 504 C CA . VAL A 1 70 ? -5.838 -11.139 -9.443 1.00 98.69 70 VAL A CA 1
ATOM 505 C C . VAL A 1 70 ? -6.768 -12.284 -9.837 1.00 98.69 70 VAL A C 1
ATOM 507 O O . VAL A 1 70 ? -7.974 -12.084 -9.986 1.00 98.69 70 VAL A O 1
ATOM 510 N N . ALA A 1 71 ? -6.237 -13.507 -9.929 1.00 98.12 71 ALA A N 1
ATOM 511 C CA . ALA A 1 71 ? -7.030 -14.700 -10.202 1.00 98.12 71 ALA A CA 1
ATOM 512 C C . ALA A 1 71 ? -8.130 -14.916 -9.147 1.00 98.12 71 ALA A C 1
ATOM 514 O O . ALA A 1 71 ? -9.231 -15.338 -9.497 1.00 98.12 71 ALA A O 1
ATOM 515 N N . ALA A 1 72 ? -7.869 -14.594 -7.874 1.00 97.69 72 ALA A N 1
ATOM 516 C CA . ALA A 1 72 ? -8.874 -14.655 -6.815 1.00 97.69 72 ALA A CA 1
ATOM 517 C C . ALA A 1 72 ? -10.043 -13.694 -7.048 1.00 97.69 72 ALA A C 1
ATOM 519 O O . ALA A 1 72 ? -11.194 -14.115 -6.975 1.00 97.69 72 ALA A O 1
ATOM 520 N N . PHE A 1 73 ? -9.766 -12.442 -7.415 1.00 97.81 73 PHE A N 1
ATOM 521 C CA . PHE A 1 73 ? -10.819 -11.475 -7.735 1.00 97.81 73 PHE A CA 1
ATOM 522 C C . PHE A 1 73 ? -11.606 -11.896 -8.981 1.00 97.81 73 PHE A C 1
ATOM 524 O O . PHE A 1 73 ? -12.833 -11.818 -8.980 1.00 97.81 73 PHE A O 1
ATOM 531 N N . ARG A 1 74 ? -10.932 -12.412 -10.020 1.00 96.50 74 ARG A N 1
ATOM 532 C CA . ARG A 1 74 ? -11.596 -12.907 -11.240 1.00 96.50 74 ARG A CA 1
ATOM 533 C C . ARG A 1 74 ? -12.594 -14.029 -10.965 1.00 96.50 74 ARG A C 1
ATOM 535 O O . ARG A 1 74 ? -13.676 -14.017 -11.543 1.00 96.50 74 ARG A O 1
ATOM 542 N N . ARG A 1 75 ? -12.260 -14.971 -10.071 1.00 95.75 75 ARG A N 1
ATOM 543 C CA . ARG A 1 75 ? -13.173 -16.067 -9.688 1.00 95.75 75 ARG A CA 1
ATOM 544 C C . ARG A 1 75 ? -14.499 -15.567 -9.112 1.00 95.75 75 ARG A C 1
ATOM 546 O O . ARG A 1 75 ? -15.492 -16.264 -9.254 1.00 95.75 75 ARG A O 1
ATOM 553 N N . HIS A 1 76 ? -14.510 -14.365 -8.539 1.00 95.75 76 HIS A N 1
ATOM 554 C CA . HIS A 1 76 ? -15.692 -13.736 -7.954 1.00 95.75 76 HIS A CA 1
ATOM 555 C C . HIS A 1 76 ? -16.316 -12.638 -8.831 1.00 95.75 76 HIS A C 1
ATOM 557 O O . HIS A 1 76 ? -17.090 -11.820 -8.344 1.00 95.75 76 HIS A O 1
ATOM 563 N N . GLY A 1 77 ? -15.977 -12.595 -10.126 1.00 95.88 77 GLY A N 1
ATOM 564 C CA . GLY A 1 77 ? -16.539 -11.634 -11.083 1.00 95.88 77 GLY A CA 1
ATOM 565 C C . GLY A 1 77 ? -15.696 -10.374 -11.310 1.00 95.88 77 GLY A C 1
ATOM 566 O O . GLY A 1 77 ? -16.143 -9.448 -11.981 1.00 95.88 77 GLY A O 1
ATOM 567 N N . GLY A 1 78 ? -14.471 -10.312 -10.784 1.00 97.19 78 GLY A N 1
ATOM 568 C CA . GLY A 1 78 ? -13.576 -9.175 -10.996 1.00 97.19 78 GLY A CA 1
ATOM 569 C C . GLY A 1 78 ? -13.138 -9.038 -12.458 1.00 97.19 78 GLY A C 1
ATOM 570 O O . GLY A 1 78 ? -12.475 -9.920 -13.008 1.00 97.19 78 GLY A O 1
ATOM 571 N N . VAL A 1 79 ? -13.459 -7.902 -13.071 1.00 97.88 79 VAL A N 1
ATOM 572 C CA . VAL A 1 79 ? -13.055 -7.513 -14.427 1.00 97.88 79 VAL A CA 1
ATOM 573 C C . VAL A 1 79 ? -12.012 -6.407 -14.328 1.00 97.88 79 VAL A C 1
ATOM 575 O O . VAL A 1 79 ? -12.289 -5.323 -13.817 1.00 97.88 79 VAL A O 1
ATOM 578 N N . VAL A 1 80 ? -10.798 -6.671 -14.816 1.00 98.00 80 VAL A N 1
ATOM 579 C CA . VAL A 1 80 ? -9.708 -5.693 -14.772 1.00 98.00 80 VAL A CA 1
ATOM 580 C C . VAL A 1 80 ? -9.918 -4.658 -15.871 1.00 98.00 80 VAL A C 1
ATOM 582 O O . VAL A 1 80 ? -9.821 -4.982 -17.059 1.00 98.00 80 VAL A O 1
ATOM 585 N N . VAL A 1 81 ? -10.203 -3.420 -15.466 1.00 97.00 81 VAL A N 1
ATOM 586 C CA . VAL A 1 81 ? -10.464 -2.298 -16.388 1.00 97.00 81 VAL A CA 1
ATOM 587 C C . VAL A 1 81 ? -9.193 -1.563 -16.808 1.00 97.00 81 VAL A C 1
ATOM 589 O O . VAL A 1 81 ? -9.192 -0.852 -17.807 1.00 97.00 81 VAL A O 1
ATOM 592 N N . GLY A 1 82 ? -8.092 -1.766 -16.085 1.00 96.62 82 GLY A N 1
ATOM 593 C CA . GLY A 1 82 ? -6.798 -1.178 -16.405 1.00 96.62 82 GLY A CA 1
ATOM 594 C C . GLY A 1 82 ? -5.742 -1.454 -15.342 1.00 96.62 82 GLY A C 1
ATOM 595 O O . GLY A 1 82 ? -6.058 -1.853 -14.212 1.00 96.62 82 GLY A O 1
ATOM 596 N N . THR A 1 83 ? -4.485 -1.215 -15.709 1.00 98.12 83 THR A N 1
ATOM 597 C CA . THR A 1 83 ? -3.371 -1.174 -14.769 1.00 98.12 83 THR A CA 1
ATOM 598 C C . THR A 1 83 ? -3.194 0.239 -14.227 1.00 98.12 83 THR A C 1
ATOM 600 O O . THR A 1 83 ? -3.078 1.217 -14.970 1.00 98.12 83 THR A O 1
ATOM 603 N N . ALA A 1 84 ? -3.210 0.357 -12.904 1.00 98.19 84 ALA A N 1
ATOM 604 C CA . ALA A 1 84 ? -3.123 1.627 -12.212 1.00 98.19 84 ALA A CA 1
ATOM 605 C C . ALA A 1 84 ? -1.670 2.110 -12.106 1.00 98.19 84 ALA A C 1
ATOM 607 O O . ALA A 1 84 ? -0.747 1.330 -11.842 1.00 98.19 84 ALA A O 1
ATOM 608 N N . ASN A 1 85 ? -1.497 3.417 -12.278 1.00 97.62 85 ASN A N 1
ATOM 609 C CA . ASN A 1 85 ? -0.243 4.136 -12.150 1.00 97.62 85 ASN A CA 1
ATOM 610 C C . ASN A 1 85 ? 0.298 4.077 -10.717 1.00 97.62 85 ASN A C 1
ATOM 612 O O . ASN A 1 85 ? -0.431 3.883 -9.738 1.00 97.62 85 ASN A O 1
ATOM 616 N N . MET A 1 86 ? 1.609 4.233 -10.600 1.00 98.38 86 MET A N 1
ATOM 617 C CA . MET A 1 86 ? 2.340 4.045 -9.361 1.00 98.38 86 MET A CA 1
ATOM 618 C C . MET A 1 86 ? 3.652 4.815 -9.364 1.00 98.38 86 MET A C 1
ATOM 620 O O . MET A 1 86 ? 4.180 5.157 -10.420 1.00 98.38 86 MET A O 1
ATOM 624 N N . HIS A 1 87 ? 4.222 5.027 -8.180 1.00 98.44 87 HIS A N 1
ATOM 625 C CA . HIS A 1 87 ? 5.611 5.473 -8.085 1.00 98.44 87 HIS A CA 1
ATOM 626 C C . HIS A 1 87 ? 6.533 4.433 -8.748 1.00 98.44 87 HIS A C 1
ATOM 628 O O . HIS A 1 87 ? 6.322 3.231 -8.559 1.00 98.44 87 HIS A O 1
ATOM 634 N N . GLU A 1 88 ? 7.500 4.887 -9.549 1.00 98.56 88 GLU A N 1
ATOM 635 C CA . GLU A 1 88 ? 8.358 4.010 -10.358 1.00 98.56 88 GLU A CA 1
ATOM 636 C C . GLU A 1 88 ? 9.027 2.937 -9.476 1.00 98.56 88 GLU A C 1
ATOM 638 O O . GLU A 1 88 ? 9.579 3.234 -8.417 1.00 98.56 88 GLU A O 1
ATOM 643 N N . LEU A 1 89 ? 8.886 1.665 -9.873 1.00 98.50 89 LEU A N 1
ATOM 644 C CA . LEU A 1 89 ? 9.378 0.473 -9.163 1.00 98.50 89 LEU A CA 1
ATOM 645 C C . LEU A 1 89 ? 8.901 0.319 -7.713 1.00 98.50 89 LEU A C 1
ATOM 647 O O . LEU A 1 89 ? 9.499 -0.413 -6.936 1.00 98.50 89 LEU A O 1
ATOM 651 N N . ALA A 1 90 ? 7.817 0.995 -7.341 1.00 98.25 90 ALA A N 1
ATOM 652 C CA . ALA A 1 90 ? 7.335 1.101 -5.968 1.00 98.25 90 ALA A CA 1
ATOM 653 C C . ALA A 1 90 ? 8.276 1.845 -4.994 1.00 98.25 90 ALA A C 1
ATOM 655 O O . ALA A 1 90 ? 7.981 1.898 -3.799 1.00 98.25 90 ALA A O 1
ATOM 656 N N . LEU A 1 91 ? 9.343 2.481 -5.491 1.00 97.38 91 LEU A N 1
ATOM 657 C CA . LEU A 1 91 ? 10.361 3.185 -4.704 1.00 97.38 91 LEU A CA 1
ATOM 658 C C . LEU A 1 91 ? 9.983 4.650 -4.444 1.00 97.38 91 LEU A C 1
ATOM 660 O O . LEU A 1 91 ? 10.683 5.566 -4.850 1.00 97.38 91 LEU A O 1
ATOM 664 N N . GLY A 1 92 ? 8.864 4.882 -3.756 1.00 96.75 92 GLY A N 1
ATOM 665 C CA . GLY A 1 92 ? 8.490 6.233 -3.334 1.00 96.75 92 GLY A CA 1
ATOM 666 C C . GLY A 1 92 ? 7.077 6.350 -2.772 1.00 96.75 92 GLY A C 1
ATOM 667 O O . GLY A 1 92 ? 6.237 5.462 -2.929 1.00 96.75 92 GLY A O 1
ATOM 668 N N . VAL A 1 93 ? 6.807 7.480 -2.113 1.00 97.62 93 VAL A N 1
ATOM 669 C CA . VAL A 1 93 ? 5.573 7.713 -1.335 1.00 97.62 93 VAL A CA 1
ATOM 670 C C . VAL A 1 93 ? 4.617 8.733 -1.951 1.00 97.62 93 VAL A C 1
ATOM 672 O O . VAL A 1 93 ? 3.612 9.069 -1.332 1.00 97.62 93 VAL A O 1
ATOM 675 N N . THR A 1 94 ? 4.890 9.222 -3.164 1.00 97.44 94 THR A N 1
ATOM 676 C CA . THR A 1 94 ? 4.066 10.268 -3.805 1.00 97.44 94 THR A CA 1
ATOM 677 C C . THR A 1 94 ? 3.336 9.818 -5.067 1.00 97.44 94 THR A C 1
ATOM 679 O O . THR A 1 94 ? 2.361 10.429 -5.478 1.00 97.44 94 THR A O 1
ATOM 682 N N . SER A 1 95 ? 3.804 8.749 -5.715 1.00 97.00 95 SER A N 1
ATOM 683 C CA . SER A 1 95 ? 3.395 8.400 -7.087 1.00 97.00 95 SER A CA 1
ATOM 684 C C . SER A 1 95 ? 3.577 9.524 -8.126 1.00 97.00 95 SER A C 1
ATOM 686 O O . SER A 1 95 ? 2.877 9.556 -9.139 1.00 97.00 95 SER A O 1
ATOM 688 N N . ASP A 1 96 ? 4.555 10.414 -7.919 1.00 95.00 96 ASP A N 1
ATOM 689 C CA . ASP A 1 96 ? 5.052 11.331 -8.950 1.00 95.00 96 ASP A CA 1
ATOM 690 C C . ASP A 1 96 ? 5.945 10.575 -9.950 1.00 95.00 96 ASP A C 1
ATOM 692 O O . ASP A 1 96 ? 7.171 10.632 -9.905 1.00 95.00 96 ASP A O 1
ATOM 696 N N . ASN A 1 97 ? 5.322 9.823 -10.855 1.00 96.12 97 ASN A N 1
ATOM 697 C CA . ASN A 1 97 ? 6.033 9.031 -11.850 1.00 96.12 97 ASN A CA 1
ATOM 698 C C . ASN A 1 97 ? 6.484 9.900 -13.042 1.00 96.12 97 ASN A C 1
ATOM 700 O O . ASN A 1 97 ? 5.668 10.585 -13.669 1.00 96.12 97 ASN A O 1
ATOM 704 N N . VAL A 1 98 ? 7.775 9.873 -13.388 1.00 95.19 98 VAL A N 1
ATOM 705 C CA . VAL A 1 98 ? 8.310 10.647 -14.526 1.00 95.19 98 VAL A CA 1
ATOM 706 C C . VAL A 1 98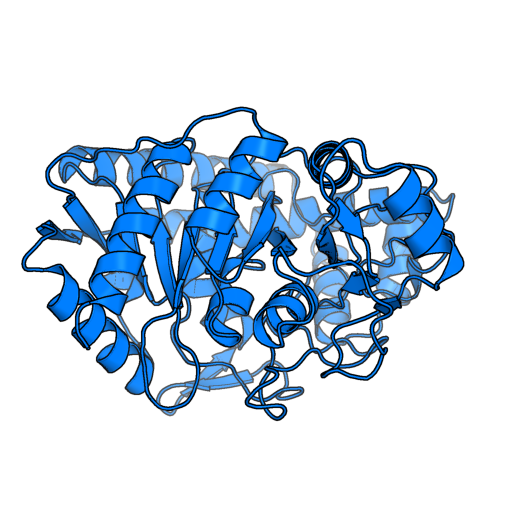 ? 7.854 10.076 -15.873 1.00 95.19 98 VAL A C 1
ATOM 708 O O . VAL A 1 98 ? 7.487 10.837 -16.766 1.00 95.19 98 VAL A O 1
ATOM 711 N N . ALA A 1 99 ? 7.827 8.751 -16.006 1.00 93.88 99 ALA A N 1
ATOM 712 C CA . ALA A 1 99 ? 7.546 8.038 -17.249 1.00 93.88 99 ALA A CA 1
ATOM 713 C C . ALA A 1 99 ? 6.068 8.054 -17.677 1.00 93.88 99 ALA A C 1
ATOM 715 O O . ALA A 1 99 ? 5.763 8.036 -18.876 1.00 93.88 99 ALA A O 1
ATOM 716 N N . TYR A 1 100 ? 5.161 8.033 -16.698 1.00 95.00 100 TYR A N 1
ATOM 717 C CA . TYR A 1 100 ? 3.711 7.901 -16.902 1.00 95.00 100 TYR A CA 1
ATOM 718 C C . TYR A 1 100 ? 2.911 9.093 -16.359 1.00 95.00 100 TYR A C 1
ATOM 720 O O . TYR A 1 100 ? 1.701 9.171 -16.552 1.00 95.00 100 TYR A O 1
ATOM 728 N N . GLY A 1 101 ? 3.581 10.057 -15.724 1.00 94.75 101 GLY A N 1
ATOM 729 C CA . GLY A 1 101 ? 2.946 11.208 -15.092 1.00 94.75 101 GLY A CA 1
ATOM 730 C C . GLY A 1 101 ? 2.548 10.949 -13.638 1.00 94.75 101 GLY A C 1
ATOM 731 O O . GLY A 1 101 ? 2.500 9.819 -13.163 1.00 94.75 101 GLY A O 1
ATOM 732 N N . ALA A 1 102 ? 2.269 12.029 -12.910 1.00 95.06 102 ALA A N 1
ATOM 733 C CA . ALA A 1 102 ? 1.917 11.961 -11.497 1.00 95.06 102 ALA A CA 1
ATOM 734 C C . ALA A 1 102 ? 0.474 11.482 -11.285 1.00 95.06 102 ALA A C 1
ATOM 736 O O . ALA A 1 102 ? -0.443 12.010 -11.920 1.00 95.06 102 ALA A O 1
ATOM 737 N N . ALA A 1 103 ? 0.279 10.554 -10.347 1.00 96.38 103 ALA A N 1
ATOM 738 C CA . ALA A 1 103 ? -1.042 10.233 -9.814 1.00 96.38 103 ALA A CA 1
ATOM 739 C C . ALA A 1 103 ? -1.432 11.261 -8.740 1.00 96.38 103 ALA A C 1
ATOM 741 O O . ALA A 1 103 ? -0.652 11.558 -7.831 1.00 96.38 103 ALA A O 1
ATOM 742 N N . ARG A 1 104 ? -2.639 11.817 -8.846 1.00 96.75 104 ARG A N 1
ATOM 743 C CA . ARG A 1 104 ? -3.093 12.947 -8.020 1.00 96.75 104 ARG A CA 1
ATOM 744 C C . ARG A 1 104 ? -4.378 12.628 -7.274 1.00 96.75 104 ARG A C 1
ATOM 746 O O . ARG A 1 104 ? -5.150 11.775 -7.705 1.00 96.75 104 ARG A O 1
ATOM 753 N N . VAL A 1 105 ? -4.620 13.341 -6.176 1.00 95.81 105 VAL A N 1
ATOM 754 C CA . VAL A 1 105 ? -5.897 13.252 -5.455 1.00 95.81 105 VAL A CA 1
ATOM 755 C C . VAL A 1 105 ? -7.016 13.764 -6.375 1.00 95.81 105 VAL A C 1
ATOM 757 O O . VAL A 1 105 ? -6.945 14.917 -6.804 1.00 95.81 105 VAL A O 1
ATOM 760 N N . PRO A 1 106 ? -8.067 12.975 -6.679 1.00 92.88 106 PRO A N 1
ATOM 761 C CA . PRO A 1 106 ? -9.095 13.391 -7.641 1.00 92.88 106 PRO A CA 1
ATOM 762 C C . PRO A 1 106 ? -9.820 14.690 -7.265 1.00 92.88 106 PRO A C 1
ATOM 764 O O . PRO A 1 106 ? -10.056 15.537 -8.122 1.00 92.88 106 PRO A O 1
ATOM 767 N N . ALA A 1 107 ? -10.126 14.874 -5.977 1.00 90.50 107 ALA A N 1
ATOM 768 C CA . ALA A 1 107 ? -10.786 16.078 -5.467 1.00 90.50 107 ALA A CA 1
ATOM 769 C C . ALA A 1 107 ? -9.835 17.281 -5.296 1.00 90.50 107 ALA A C 1
ATOM 771 O O . ALA A 1 107 ? -10.296 18.410 -5.152 1.00 90.50 107 ALA A O 1
ATOM 772 N N . ALA A 1 108 ? -8.517 17.056 -5.330 1.00 92.25 108 ALA A N 1
ATOM 773 C CA . ALA A 1 108 ? -7.494 18.085 -5.154 1.00 92.25 108 ALA A CA 1
ATOM 774 C C . ALA A 1 108 ? -6.280 17.803 -6.066 1.00 92.25 108 ALA A C 1
ATOM 776 O O . ALA A 1 108 ? -5.226 17.390 -5.586 1.00 92.25 108 ALA A O 1
ATOM 777 N N . PRO A 1 109 ? -6.375 18.047 -7.392 1.00 90.69 109 PRO A N 1
ATOM 778 C CA . PRO A 1 109 ? -5.359 17.603 -8.357 1.00 90.69 109 PRO A CA 1
ATOM 779 C C . PRO A 1 109 ? -3.971 18.253 -8.217 1.00 90.69 109 PRO A C 1
ATOM 781 O O . PRO A 1 109 ? -3.040 17.884 -8.930 1.00 90.69 109 PRO A O 1
ATOM 784 N N . HIS A 1 110 ? -3.827 19.244 -7.340 1.00 92.25 110 HIS A N 1
ATOM 785 C CA . HIS A 1 110 ? -2.541 19.840 -6.983 1.00 92.25 110 HIS A CA 1
ATOM 786 C C . HIS A 1 110 ? -1.784 19.015 -5.926 1.00 92.25 110 HIS A C 1
ATOM 788 O O . HIS A 1 110 ? -0.600 19.260 -5.704 1.00 92.25 110 HIS A O 1
ATOM 794 N N . LEU A 1 111 ? -2.435 18.025 -5.309 1.00 96.12 111 LEU A N 1
ATOM 795 C CA . LEU A 1 111 ? -1.869 17.144 -4.294 1.00 96.12 111 LEU A CA 1
ATOM 796 C C . LEU A 1 111 ? -1.508 15.772 -4.871 1.00 96.12 111 LEU A C 1
ATOM 798 O O . LEU A 1 111 ? -2.156 15.249 -5.783 1.00 96.12 111 LEU A O 1
ATOM 802 N N . SER A 1 112 ? -0.461 15.186 -4.303 1.00 97.81 112 SER A N 1
ATOM 803 C CA . SER A 1 112 ? -0.023 13.814 -4.548 1.00 97.81 112 SER A CA 1
ATOM 804 C C . SER A 1 112 ? -1.078 12.813 -4.067 1.00 97.81 112 SER A C 1
ATOM 806 O O . SER A 1 112 ? -1.559 12.914 -2.940 1.00 97.81 112 SER A O 1
ATOM 808 N N . ALA A 1 113 ? -1.393 11.792 -4.873 1.00 97.62 113 ALA A N 1
ATOM 809 C CA . ALA A 1 113 ? -2.278 10.696 -4.451 1.00 97.62 113 ALA A CA 1
ATOM 810 C C . ALA A 1 113 ? -1.674 9.811 -3.342 1.00 97.62 113 ALA A C 1
ATOM 812 O O . ALA A 1 113 ? -2.329 8.884 -2.870 1.00 97.62 113 ALA A O 1
ATOM 813 N N . GLY A 1 114 ? -0.420 10.054 -2.950 1.00 98.00 114 GLY A N 1
ATOM 814 C CA . GLY A 1 114 ? 0.360 9.154 -2.114 1.00 98.00 114 GLY A CA 1
ATOM 815 C C . GLY A 1 114 ? 0.899 7.977 -2.916 1.00 98.00 114 GLY A C 1
ATOM 816 O O . GLY A 1 114 ? 0.555 7.759 -4.080 1.00 98.00 114 GLY A O 1
ATOM 817 N N . GLY A 1 115 ? 1.790 7.201 -2.315 1.00 97.19 115 GLY A N 1
ATOM 818 C CA . GLY A 1 115 ? 2.529 6.198 -3.055 1.00 97.19 115 GLY A CA 1
ATOM 819 C C . GLY A 1 115 ? 3.027 5.029 -2.226 1.00 97.19 115 GLY A C 1
ATOM 820 O O . GLY A 1 115 ? 3.033 5.064 -1.002 1.00 97.19 115 GLY A O 1
ATOM 821 N N . SER A 1 116 ? 3.425 3.954 -2.896 1.00 98.50 116 SER A N 1
ATOM 822 C CA . SER A 1 116 ? 3.555 3.878 -4.358 1.00 98.50 116 SER A CA 1
ATOM 823 C C . SER A 1 116 ? 2.274 3.523 -5.119 1.00 98.50 116 SER A C 1
ATOM 825 O O . SER A 1 116 ? 2.280 3.610 -6.337 1.00 98.50 116 SER A O 1
ATOM 827 N N . SER A 1 117 ? 1.171 3.145 -4.466 1.00 98.75 117 SER A N 1
ATOM 828 C CA . SER A 1 117 ? -0.067 2.717 -5.155 1.00 98.75 117 SER A CA 1
ATOM 829 C C . SER A 1 117 ? -1.065 3.862 -5.407 1.00 98.75 117 SER A C 1
ATOM 831 O O . SER A 1 117 ? -2.271 3.679 -5.236 1.00 98.75 117 SER A O 1
ATOM 833 N N . GLY A 1 118 ? -0.579 5.049 -5.783 1.00 98.19 118 GLY A N 1
ATOM 834 C CA . GLY A 1 118 ? -1.405 6.257 -5.901 1.00 98.19 118 GLY A CA 1
ATOM 835 C C . GLY A 1 118 ? -2.528 6.143 -6.929 1.00 98.19 118 GLY A C 1
ATOM 836 O O . GLY A 1 118 ? -3.658 6.516 -6.632 1.00 98.19 118 GLY A O 1
ATOM 837 N N . GLY A 1 119 ? -2.262 5.556 -8.102 1.00 98.38 119 GLY A N 1
ATOM 838 C CA . GLY A 1 119 ? -3.292 5.342 -9.121 1.00 98.38 119 GLY A CA 1
ATOM 839 C C . GLY A 1 119 ? -4.416 4.428 -8.627 1.00 98.38 119 GLY A C 1
ATOM 840 O O . GLY A 1 119 ? -5.583 4.717 -8.863 1.00 98.38 119 GLY A O 1
ATOM 841 N N . SER A 1 120 ? -4.092 3.372 -7.871 1.00 98.75 120 SER A N 1
ATOM 842 C CA . SER A 1 120 ? -5.098 2.457 -7.312 1.00 98.75 120 SER A CA 1
ATOM 843 C C . SER A 1 120 ? -6.034 3.167 -6.329 1.00 98.75 120 SER A C 1
ATOM 845 O O . SER A 1 120 ? -7.249 3.001 -6.413 1.00 98.75 120 SER A O 1
ATOM 847 N N . ALA A 1 121 ? -5.488 3.983 -5.421 1.00 98.56 121 ALA A N 1
ATOM 848 C CA . ALA A 1 121 ? -6.299 4.747 -4.474 1.00 98.56 121 ALA A CA 1
ATOM 849 C C . ALA A 1 121 ? -7.123 5.836 -5.173 1.00 98.56 121 ALA A C 1
ATOM 851 O O . ALA A 1 121 ? -8.318 5.966 -4.907 1.00 98.56 121 ALA A O 1
ATOM 852 N N . ALA A 1 122 ? -6.515 6.562 -6.117 1.00 97.88 122 ALA A N 1
ATOM 853 C CA . ALA A 1 122 ? -7.190 7.580 -6.912 1.00 97.88 122 ALA A CA 1
ATOM 854 C C . ALA A 1 122 ? -8.336 6.989 -7.754 1.00 97.88 122 ALA A C 1
ATOM 856 O O . ALA A 1 122 ? -9.397 7.601 -7.836 1.00 97.88 122 ALA A O 1
ATOM 857 N N . ALA A 1 123 ? -8.181 5.775 -8.301 1.00 97.69 123 ALA A N 1
ATOM 858 C CA . ALA A 1 123 ? -9.241 5.089 -9.045 1.00 97.69 123 ALA A CA 1
ATOM 859 C C . ALA A 1 123 ? -10.493 4.837 -8.190 1.00 97.69 123 ALA A C 1
ATOM 861 O O . ALA A 1 123 ? -11.620 5.037 -8.647 1.00 97.69 123 ALA A O 1
ATOM 862 N N . VAL A 1 124 ? -10.295 4.414 -6.939 1.00 98.00 124 VAL A N 1
ATOM 863 C CA . VAL A 1 124 ? -11.389 4.192 -5.983 1.00 98.00 124 VAL A CA 1
ATOM 864 C C . VAL A 1 124 ? -11.985 5.523 -5.526 1.00 98.00 124 VAL A C 1
ATOM 866 O O . VAL A 1 124 ? -13.207 5.665 -5.495 1.00 98.00 124 VAL A O 1
ATOM 869 N N . ALA A 1 125 ? -11.142 6.514 -5.224 1.00 96.75 125 ALA A N 1
ATOM 870 C CA . ALA A 1 125 ? -11.572 7.836 -4.768 1.00 96.75 125 ALA A CA 1
ATOM 871 C C . ALA A 1 125 ? -12.392 8.587 -5.829 1.00 96.75 125 ALA A C 1
ATOM 873 O O . ALA A 1 125 ? -13.380 9.238 -5.501 1.00 96.75 125 ALA A O 1
ATOM 874 N N . ALA A 1 126 ? -12.034 8.442 -7.107 1.00 95.38 126 ALA A N 1
ATOM 875 C CA . ALA A 1 126 ? -12.779 8.991 -8.239 1.00 95.38 126 ALA A CA 1
ATOM 876 C C . ALA A 1 126 ? -14.050 8.186 -8.584 1.00 95.38 126 ALA A C 1
ATOM 878 O O . ALA A 1 126 ? -14.796 8.562 -9.486 1.00 95.38 126 ALA A O 1
ATOM 879 N N . GLY A 1 127 ? -14.309 7.064 -7.901 1.00 94.38 127 GLY A N 1
ATOM 880 C CA . GLY A 1 127 ? -15.461 6.202 -8.168 1.00 94.38 127 GLY A CA 1
ATOM 881 C C . GLY A 1 127 ? -15.377 5.427 -9.487 1.00 94.38 127 GLY A C 1
ATOM 882 O O . GLY A 1 127 ? -16.388 4.886 -9.940 1.00 94.38 127 GLY A O 1
ATOM 883 N N . LEU A 1 128 ? -14.194 5.350 -10.106 1.00 94.81 128 LEU A N 1
ATOM 884 C CA . LEU A 1 128 ? -13.959 4.628 -11.363 1.00 94.81 128 LEU A CA 1
ATOM 885 C C . LEU A 1 128 ? -14.115 3.122 -11.170 1.00 94.81 128 LEU A C 1
ATOM 887 O O . LEU A 1 128 ? -14.705 2.435 -12.001 1.00 94.81 128 LEU A O 1
ATOM 891 N N . VAL A 1 129 ? -13.644 2.623 -10.028 1.00 96.25 129 VAL A N 1
ATOM 892 C CA . VAL A 1 129 ? -13.793 1.229 -9.613 1.00 96.25 129 VAL A CA 1
ATOM 893 C C . VA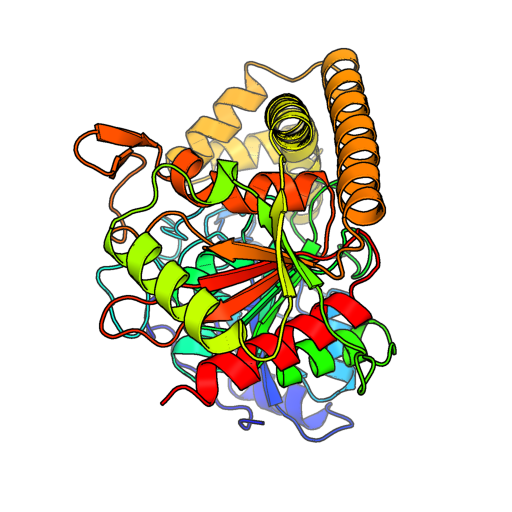L A 1 129 ? -14.237 1.149 -8.149 1.00 96.25 129 VAL A C 1
ATOM 895 O O . VAL A 1 129 ? -13.865 2.004 -7.346 1.00 96.25 129 VAL A O 1
ATOM 898 N N . PRO A 1 130 ? -15.030 0.136 -7.760 1.00 95.81 130 PRO A N 1
ATOM 899 C CA . PRO A 1 130 ? -15.391 -0.094 -6.361 1.00 95.81 130 PRO A CA 1
ATOM 900 C C . PRO A 1 130 ? -14.197 -0.543 -5.510 1.00 95.81 130 PRO A C 1
ATOM 902 O O . PRO A 1 130 ? -14.149 -0.233 -4.321 1.00 95.81 130 PRO A O 1
ATOM 905 N N . VAL A 1 131 ? -13.249 -1.272 -6.111 1.00 98.12 131 VAL A N 1
ATOM 906 C CA . VAL A 1 131 ? -12.047 -1.783 -5.449 1.00 98.12 131 VAL A CA 1
ATOM 907 C C . VAL A 1 131 ? -10.843 -1.752 -6.387 1.00 98.12 131 VAL A C 1
ATOM 909 O O . VAL A 1 131 ? -10.980 -1.918 -7.602 1.00 98.12 131 VAL A O 1
ATOM 912 N N . ALA A 1 132 ? -9.654 -1.583 -5.817 1.00 98.81 132 ALA A N 1
ATOM 913 C CA . ALA A 1 132 ? -8.398 -1.645 -6.553 1.00 98.81 132 ALA A CA 1
ATOM 914 C C . ALA A 1 132 ? -7.341 -2.441 -5.788 1.00 98.81 132 ALA A C 1
ATOM 916 O O . ALA A 1 132 ? -7.220 -2.314 -4.573 1.00 98.81 132 ALA A O 1
ATOM 917 N N . LEU A 1 133 ? -6.542 -3.233 -6.499 1.00 98.94 133 LEU A N 1
ATOM 918 C CA . LEU A 1 133 ? -5.383 -3.914 -5.934 1.00 98.94 133 LEU A CA 1
ATOM 919 C C . LEU A 1 133 ? -4.169 -2.979 -5.908 1.00 98.94 133 LEU A C 1
ATOM 921 O O . LEU A 1 133 ? -3.906 -2.234 -6.857 1.00 98.94 133 LEU A O 1
ATOM 925 N N . GLY A 1 134 ? -3.417 -3.046 -4.815 1.00 98.81 134 GLY A N 1
ATOM 926 C CA . GLY A 1 134 ? -2.143 -2.362 -4.617 1.00 98.81 134 GLY A CA 1
ATOM 927 C C . GLY A 1 134 ? -1.111 -3.274 -3.967 1.00 98.81 134 GLY A C 1
ATOM 928 O O . GLY A 1 134 ? -1.375 -4.444 -3.691 1.00 98.81 134 GLY A O 1
ATOM 929 N N . THR A 1 135 ? 0.069 -2.727 -3.696 1.00 98.81 135 THR A N 1
ATOM 930 C CA . THR A 1 135 ? 1.109 -3.417 -2.920 1.00 98.81 135 THR A CA 1
ATOM 931 C C . THR A 1 135 ? 1.672 -2.484 -1.871 1.00 98.81 135 THR A C 1
ATOM 933 O O . THR A 1 135 ? 1.659 -1.265 -2.054 1.00 98.81 135 THR A O 1
ATOM 936 N N . ASP A 1 136 ? 2.176 -3.058 -0.789 1.00 98.75 136 ASP A N 1
ATOM 937 C CA . ASP A 1 136 ? 2.695 -2.342 0.360 1.00 98.75 136 ASP A CA 1
ATOM 938 C C . ASP A 1 136 ? 4.026 -2.952 0.826 1.00 98.75 136 ASP A C 1
ATOM 940 O O . ASP A 1 136 ? 4.092 -4.141 1.140 1.00 98.75 136 ASP A O 1
ATOM 944 N N . THR A 1 137 ? 5.073 -2.126 0.875 1.00 97.81 137 THR A N 1
ATOM 945 C CA . THR A 1 137 ? 6.395 -2.476 1.434 1.00 97.81 137 THR A CA 1
ATOM 946 C C . THR A 1 137 ? 6.694 -1.657 2.689 1.00 97.81 137 THR A C 1
ATOM 948 O O . THR A 1 137 ? 7.189 -2.196 3.675 1.00 97.81 137 THR A O 1
ATOM 951 N N . GLY A 1 138 ? 6.369 -0.360 2.655 1.00 95.94 138 GLY A N 1
ATOM 952 C CA . GLY A 1 138 ? 6.579 0.604 3.741 1.00 95.94 138 GLY A CA 1
ATOM 953 C C . GLY A 1 138 ? 5.415 1.582 3.925 1.00 95.94 138 GLY A C 1
ATOM 954 O O . GLY A 1 138 ? 5.637 2.695 4.379 1.00 95.94 138 GLY A O 1
ATOM 955 N N . GLY A 1 139 ? 4.196 1.211 3.514 1.00 97.56 139 GLY A N 1
ATOM 956 C CA . GLY A 1 139 ? 3.006 2.070 3.565 1.00 97.56 139 GLY A CA 1
ATOM 957 C C . GLY A 1 139 ? 2.346 2.340 2.213 1.00 97.56 139 GLY A C 1
ATOM 958 O O . GLY A 1 139 ? 1.498 3.221 2.114 1.00 97.56 139 GLY A O 1
ATOM 959 N N . SER A 1 140 ? 2.715 1.614 1.155 1.00 98.56 140 SER A N 1
ATOM 960 C CA . SER A 1 140 ? 2.214 1.871 -0.204 1.00 98.56 140 SER A CA 1
ATOM 961 C C . SER A 1 140 ? 0.739 1.525 -0.450 1.00 98.56 140 SER A C 1
ATOM 963 O O . SER A 1 140 ? 0.242 1.809 -1.539 1.00 98.56 140 SER A O 1
ATOM 965 N N . VAL A 1 141 ? 0.028 0.969 0.531 1.00 98.88 141 VAL A N 1
ATOM 966 C CA . VAL A 1 141 ? -1.440 0.921 0.596 1.00 98.88 141 VAL A CA 1
ATOM 967 C C . VAL A 1 141 ? -1.959 1.961 1.587 1.00 98.88 141 VAL A C 1
ATOM 969 O O . VAL A 1 141 ? -2.845 2.739 1.246 1.00 98.88 141 VAL A O 1
ATOM 972 N N . SER A 1 142 ? -1.379 2.041 2.783 1.00 98.75 142 SER A N 1
ATOM 973 C CA . SER A 1 142 ? -1.865 2.937 3.841 1.00 98.75 142 SER A CA 1
ATOM 974 C C . SER A 1 142 ? -1.748 4.431 3.487 1.00 98.75 142 SER A C 1
ATOM 976 O O . SER A 1 142 ? -2.716 5.178 3.619 1.00 98.75 142 SER A O 1
ATOM 978 N N . ILE A 1 143 ? -0.591 4.881 2.990 1.00 98.88 143 ILE A N 1
ATOM 979 C CA . ILE A 1 143 ? -0.325 6.287 2.632 1.00 98.88 143 ILE A CA 1
ATOM 980 C C . ILE A 1 143 ? -1.308 6.787 1.562 1.00 98.88 143 ILE A C 1
ATOM 982 O O . ILE A 1 143 ? -2.016 7.761 1.825 1.00 98.88 143 ILE A O 1
ATOM 986 N N . PRO A 1 144 ? -1.422 6.144 0.381 1.00 98.81 144 PRO A N 1
ATOM 987 C CA . PRO A 1 144 ? -2.358 6.613 -0.633 1.00 98.81 144 PRO A CA 1
ATOM 988 C C . PRO A 1 144 ? -3.828 6.479 -0.214 1.00 98.81 144 PRO A C 1
ATOM 990 O O . PRO A 1 144 ? -4.642 7.306 -0.617 1.00 98.81 144 PRO A O 1
ATOM 993 N N . ALA A 1 145 ? -4.183 5.513 0.643 1.00 98.81 145 ALA A N 1
ATOM 994 C CA . ALA A 1 145 ? -5.530 5.441 1.211 1.00 98.81 145 ALA A CA 1
ATOM 995 C C . ALA A 1 145 ? -5.848 6.671 2.080 1.00 98.81 145 ALA A C 1
ATOM 997 O O . ALA A 1 145 ? -6.907 7.277 1.918 1.00 98.81 145 ALA A O 1
ATOM 998 N N . SER A 1 146 ? -4.898 7.082 2.932 1.00 98.56 146 SER A N 1
ATOM 999 C CA . SER A 1 146 ? -4.990 8.302 3.747 1.00 98.56 146 SER A CA 1
ATOM 1000 C C . SER A 1 146 ? -5.149 9.545 2.872 1.00 98.56 146 SER A C 1
ATOM 1002 O O . SER A 1 146 ? -6.091 10.309 3.052 1.00 98.56 146 SER A O 1
ATOM 1004 N N . HIS A 1 147 ? -4.266 9.716 1.884 1.00 98.31 147 HIS A N 1
ATOM 1005 C CA . HIS A 1 147 ? -4.224 10.903 1.023 1.00 98.31 147 HIS A CA 1
ATOM 1006 C C . HIS A 1 147 ? -5.427 11.031 0.088 1.00 98.31 147 HIS A C 1
ATOM 1008 O O . HIS A 1 147 ? -5.878 12.141 -0.178 1.00 98.31 147 HIS A O 1
ATOM 1014 N N . CYS A 1 148 ? -5.961 9.912 -0.403 1.00 98.00 148 CYS A N 1
ATOM 1015 C CA . CYS A 1 148 ? -7.124 9.917 -1.288 1.00 98.00 148 CYS A CA 1
ATOM 1016 C C . CYS A 1 148 ? -8.463 9.809 -0.541 1.00 98.00 148 CYS A C 1
ATOM 1018 O O . CYS A 1 148 ? -9.508 9.863 -1.186 1.00 98.00 148 CYS A O 1
ATOM 1020 N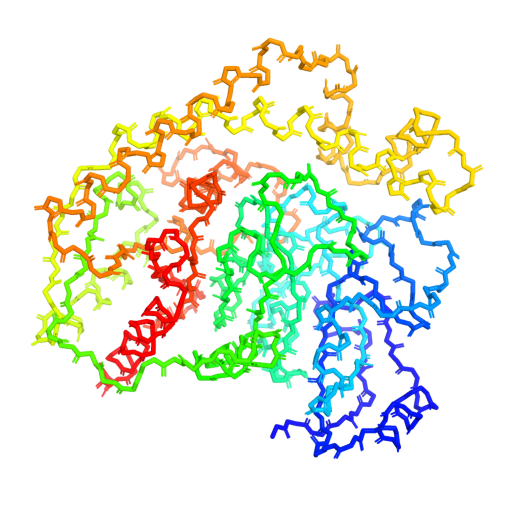 N . GLY A 1 149 ? -8.458 9.646 0.787 1.00 97.69 149 GLY A N 1
ATOM 1021 C CA . GLY A 1 149 ? -9.685 9.544 1.580 1.00 97.69 149 GLY A CA 1
ATOM 1022 C C . GLY A 1 149 ? -10.492 8.278 1.302 1.00 97.69 149 GLY A C 1
ATOM 1023 O O . GLY A 1 149 ? -11.720 8.321 1.270 1.00 97.69 149 GLY A O 1
ATOM 1024 N N . VAL A 1 150 ? -9.814 7.148 1.100 1.00 98.62 150 VAL A N 1
ATOM 1025 C CA . VAL A 1 150 ? -10.440 5.837 0.861 1.00 98.62 150 VAL A CA 1
ATOM 1026 C C . VAL A 1 150 ? -10.000 4.822 1.910 1.00 98.62 150 VAL A C 1
ATOM 1028 O O . VAL A 1 150 ? -9.066 5.057 2.675 1.00 98.62 150 VAL A O 1
ATOM 1031 N N . VAL A 1 151 ? -10.672 3.673 1.956 1.00 98.94 151 VAL A N 1
ATOM 1032 C CA . VAL A 1 151 ? -10.220 2.559 2.790 1.00 98.94 151 VAL A CA 1
ATOM 1033 C C . VAL A 1 151 ? -9.044 1.872 2.109 1.00 98.94 151 VAL A C 1
ATOM 1035 O O . VAL A 1 151 ? -9.105 1.571 0.917 1.00 98.94 151 VAL A O 1
ATOM 1038 N N . GLY A 1 152 ? -7.992 1.592 2.873 1.00 98.88 152 GLY A N 1
ATOM 1039 C CA . GLY A 1 152 ? -6.861 0.772 2.444 1.00 98.88 152 GLY A CA 1
ATOM 1040 C C . GLY A 1 152 ? -6.645 -0.371 3.420 1.00 98.88 152 GLY A C 1
ATOM 1041 O O . GLY A 1 152 ? -6.533 -0.133 4.617 1.00 98.88 152 GLY A O 1
ATOM 1042 N N . PHE A 1 153 ? -6.572 -1.603 2.931 1.00 98.88 153 PHE A N 1
ATOM 1043 C CA . PHE A 1 153 ? -6.225 -2.766 3.738 1.00 98.88 153 PHE A CA 1
ATOM 1044 C C . PHE A 1 153 ? -4.916 -3.374 3.246 1.00 98.88 153 PHE A C 1
ATOM 1046 O O . PHE A 1 153 ? -4.825 -3.878 2.123 1.00 98.88 153 PHE A O 1
ATOM 1053 N N . ARG A 1 154 ? -3.914 -3.330 4.125 1.00 98.69 154 ARG A N 1
ATOM 1054 C CA . ARG A 1 154 ? -2.681 -4.106 4.045 1.00 98.69 154 ARG A CA 1
ATOM 1055 C C . ARG A 1 154 ? -2.834 -5.333 4.961 1.00 98.69 154 ARG A C 1
ATOM 1057 O O . ARG A 1 154 ? -2.849 -5.161 6.180 1.00 98.69 154 ARG A O 1
ATOM 1064 N N . PRO A 1 155 ? -2.910 -6.551 4.408 1.00 98.62 155 PRO A N 1
ATOM 1065 C CA . PRO A 1 155 ? -2.834 -7.793 5.171 1.00 98.62 155 PRO A CA 1
ATOM 1066 C C . PRO A 1 155 ? -1.557 -7.958 6.007 1.00 98.62 155 PRO A C 1
ATOM 1068 O O . PRO A 1 155 ? -0.557 -7.268 5.814 1.00 98.62 155 PRO A O 1
ATOM 1071 N N . SER A 1 156 ? -1.541 -8.953 6.887 1.00 98.69 156 SER A N 1
ATOM 1072 C CA . SER A 1 156 ? -0.301 -9.479 7.452 1.00 98.69 156 SER A CA 1
ATOM 1073 C C . SER A 1 156 ? 0.600 -10.010 6.340 1.00 98.69 156 SER A C 1
ATOM 1075 O O . SER A 1 156 ? 0.136 -10.668 5.400 1.00 98.69 156 SER A O 1
ATOM 1077 N N . THR A 1 157 ? 1.908 -9.786 6.467 1.00 98.56 157 THR A N 1
ATOM 1078 C CA . THR A 1 157 ? 2.870 -10.277 5.473 1.00 98.56 157 THR A CA 1
ATOM 1079 C C . THR A 1 157 ? 2.791 -11.799 5.359 1.00 98.56 157 THR A C 1
ATOM 1081 O O . THR A 1 157 ? 2.942 -12.508 6.360 1.00 98.56 157 THR A O 1
ATOM 1084 N N . GLY A 1 158 ? 2.591 -12.286 4.132 1.00 97.81 158 GLY A N 1
ATOM 1085 C CA . GLY A 1 158 ? 2.423 -13.704 3.807 1.00 97.81 158 GLY A CA 1
ATOM 1086 C C . GLY A 1 158 ? 0.971 -14.192 3.780 1.00 97.81 158 GLY A C 1
ATOM 1087 O O . GLY A 1 158 ? 0.739 -15.328 3.376 1.00 97.81 158 GLY A O 1
ATOM 1088 N N . ARG A 1 159 ? -0.016 -13.362 4.158 1.00 98.00 159 ARG A N 1
ATOM 1089 C CA . ARG A 1 159 ? -1.439 -13.738 4.085 1.00 98.00 159 ARG A CA 1
ATOM 1090 C C . ARG A 1 159 ? -1.928 -13.872 2.644 1.00 98.00 159 ARG A C 1
ATOM 1092 O O . ARG A 1 159 ? -2.649 -14.813 2.327 1.00 98.00 159 ARG A O 1
ATOM 1099 N N . TRP A 1 160 ? -1.566 -12.923 1.782 1.00 98.44 160 TRP A N 1
ATOM 1100 C CA . TRP A 1 160 ? -1.851 -12.970 0.346 1.00 98.44 160 TRP A CA 1
ATOM 1101 C C . TRP A 1 160 ? -0.558 -13.271 -0.415 1.00 98.44 160 TRP A C 1
ATOM 1103 O O . TRP A 1 160 ? 0.509 -12.773 -0.055 1.00 98.44 160 TRP A O 1
ATOM 1113 N N . SER A 1 161 ? -0.648 -14.089 -1.467 1.00 98.25 161 SER A N 1
ATOM 1114 C CA . SER A 1 161 ? 0.521 -14.478 -2.266 1.00 98.25 161 SER A CA 1
ATOM 1115 C C . SER A 1 161 ? 1.129 -13.280 -2.998 1.00 98.25 161 SER A C 1
ATOM 1117 O O . SER A 1 161 ? 0.411 -12.507 -3.631 1.00 98.25 161 SER A O 1
ATOM 1119 N N . THR A 1 162 ? 2.457 -13.175 -2.964 1.00 98.19 162 THR A N 1
ATOM 1120 C CA . THR A 1 162 ? 3.249 -12.179 -3.704 1.00 98.19 162 THR A CA 1
ATOM 1121 C C . THR A 1 162 ? 3.663 -12.648 -5.102 1.00 98.19 162 THR A C 1
ATOM 1123 O O . THR A 1 162 ? 4.315 -11.904 -5.830 1.00 98.19 162 THR A O 1
ATOM 1126 N N . ALA A 1 163 ? 3.302 -13.868 -5.515 1.00 98.12 163 ALA A N 1
ATOM 1127 C CA . ALA A 1 163 ? 3.696 -14.385 -6.823 1.00 98.12 163 ALA A CA 1
ATOM 1128 C C . ALA A 1 163 ? 3.139 -13.513 -7.965 1.00 98.12 163 ALA A C 1
ATOM 1130 O O . ALA A 1 163 ? 1.982 -13.093 -7.938 1.00 98.12 163 ALA A O 1
ATOM 1131 N N . GLY A 1 164 ? 3.965 -13.257 -8.983 1.00 97.81 164 GLY A N 1
ATOM 1132 C CA . GLY A 1 164 ? 3.605 -12.386 -10.106 1.00 97.81 164 GLY A CA 1
ATOM 1133 C C . GLY A 1 164 ? 3.683 -10.885 -9.797 1.00 97.81 164 GLY A C 1
ATOM 1134 O O . GLY A 1 164 ? 3.126 -10.090 -10.549 1.00 97.81 164 GLY A O 1
ATOM 1135 N N . ILE A 1 165 ? 4.350 -10.476 -8.713 1.00 98.50 165 ILE A N 1
ATOM 1136 C CA . ILE A 1 165 ? 4.547 -9.064 -8.356 1.00 98.50 165 ILE A CA 1
ATOM 1137 C C . ILE A 1 165 ? 6.011 -8.660 -8.569 1.00 98.50 165 ILE A C 1
ATOM 1139 O O . ILE A 1 165 ? 6.914 -9.408 -8.212 1.00 98.50 165 ILE A O 1
ATOM 1143 N N . VAL A 1 166 ? 6.258 -7.479 -9.154 1.00 98.44 166 VAL A N 1
ATOM 1144 C CA . VAL A 1 166 ? 7.569 -6.807 -9.034 1.00 98.44 166 VAL A CA 1
ATOM 1145 C C . VAL A 1 166 ? 7.639 -6.185 -7.640 1.00 98.44 166 VAL A C 1
ATOM 1147 O O . VAL A 1 166 ? 6.941 -5.200 -7.365 1.00 98.44 166 VAL A O 1
ATOM 1150 N N . GLY A 1 167 ? 8.418 -6.815 -6.763 1.00 96.31 167 GLY A N 1
ATOM 1151 C CA . GLY A 1 167 ? 8.591 -6.435 -5.366 1.00 96.31 167 GLY A CA 1
ATOM 1152 C C . GLY A 1 167 ? 9.865 -5.637 -5.084 1.00 96.31 167 GLY A C 1
ATOM 1153 O O . GLY A 1 167 ? 10.674 -5.373 -5.973 1.00 96.31 167 GLY A O 1
ATOM 1154 N N . LEU A 1 168 ? 10.024 -5.269 -3.816 1.00 98.00 168 LEU A N 1
ATOM 1155 C CA . LEU A 1 168 ? 11.214 -4.662 -3.221 1.00 98.00 168 LEU A CA 1
ATOM 1156 C C . LEU A 1 168 ? 11.775 -5.488 -2.060 1.00 98.00 168 LEU A C 1
ATOM 1158 O O . LEU A 1 168 ? 12.921 -5.291 -1.673 1.00 98.00 168 LEU A O 1
ATOM 1162 N N . SER A 1 169 ? 10.972 -6.353 -1.446 1.00 97.94 169 SER A N 1
ATOM 1163 C CA . SER A 1 169 ? 11.347 -7.045 -0.220 1.00 97.94 169 SER A CA 1
ATOM 1164 C C . SER A 1 169 ? 10.506 -8.300 -0.012 1.00 97.94 169 SER A C 1
ATOM 1166 O O . SER A 1 169 ? 9.324 -8.220 0.327 1.00 97.94 169 SER A O 1
ATOM 1168 N N . TRP A 1 170 ? 11.125 -9.478 -0.108 1.00 96.69 170 TRP A N 1
ATOM 1169 C CA . TRP A 1 170 ? 10.458 -10.752 0.176 1.00 96.69 170 TRP A CA 1
ATOM 1170 C C . TRP A 1 170 ? 10.010 -10.891 1.637 1.00 96.69 170 TRP A C 1
ATOM 1172 O O . TRP A 1 170 ? 9.133 -11.706 1.931 1.00 96.69 170 TRP A O 1
ATOM 1182 N N . THR A 1 171 ? 10.571 -10.111 2.569 1.00 96.75 171 THR A N 1
ATOM 1183 C CA . THR A 1 171 ? 10.149 -10.124 3.982 1.00 96.75 171 THR A CA 1
ATOM 1184 C C . THR A 1 171 ? 9.090 -9.083 4.345 1.00 96.75 171 THR A C 1
ATOM 1186 O O . THR A 1 171 ? 8.521 -9.171 5.440 1.00 96.75 171 THR A O 1
ATOM 1189 N N . ARG A 1 172 ? 8.782 -8.122 3.460 1.00 96.94 172 ARG A N 1
ATOM 1190 C CA . ARG A 1 172 ? 7.849 -7.012 3.746 1.00 96.94 172 ARG A CA 1
ATOM 1191 C C . ARG A 1 172 ? 6.730 -6.851 2.726 1.00 96.94 172 ARG A C 1
ATOM 1193 O O . ARG A 1 172 ? 5.651 -6.386 3.108 1.00 96.94 172 ARG A O 1
ATOM 1200 N N . ASP A 1 173 ? 6.958 -7.206 1.466 1.00 98.31 173 ASP A N 1
ATOM 1201 C CA . ASP A 1 173 ? 6.000 -6.974 0.392 1.00 98.31 173 ASP A CA 1
ATOM 1202 C C . ASP A 1 173 ? 4.686 -7.689 0.657 1.00 98.31 173 ASP A C 1
ATOM 1204 O O . ASP A 1 173 ? 4.623 -8.852 1.056 1.00 98.31 173 ASP A O 1
ATOM 1208 N N . THR A 1 174 ? 3.600 -6.952 0.479 1.00 98.69 174 THR A N 1
ATOM 1209 C CA . THR A 1 174 ? 2.258 -7.446 0.755 1.00 98.69 174 THR A CA 1
ATOM 1210 C C . THR A 1 174 ? 1.293 -6.865 -0.270 1.00 98.69 174 THR A C 1
ATOM 1212 O O . THR A 1 174 ? 1.167 -5.640 -0.353 1.00 98.69 174 THR A O 1
ATOM 1215 N N . PRO A 1 175 ? 0.605 -7.697 -1.069 1.00 98.75 175 PRO A N 1
ATOM 1216 C CA . PRO A 1 175 ? -0.514 -7.229 -1.869 1.00 98.75 175 PRO A CA 1
ATOM 1217 C C . PRO A 1 175 ? -1.658 -6.811 -0.940 1.00 98.75 175 PRO A C 1
ATOM 1219 O O . PRO A 1 175 ? -1.932 -7.481 0.052 1.00 98.75 175 PRO A O 1
ATOM 1222 N N . GLY A 1 176 ? -2.327 -5.710 -1.266 1.00 98.75 176 GLY A N 1
ATOM 1223 C CA . GLY A 1 176 ? -3.441 -5.172 -0.489 1.00 98.75 176 GLY A CA 1
ATOM 1224 C C . GLY A 1 176 ? -4.541 -4.614 -1.383 1.00 98.75 176 GLY A C 1
ATOM 1225 O O . GLY A 1 176 ? -4.463 -4.687 -2.613 1.00 98.75 176 GLY A O 1
ATOM 1226 N N . VAL A 1 177 ? -5.577 -4.058 -0.761 1.00 98.94 177 VAL A N 1
ATOM 1227 C CA . VAL A 1 177 ? -6.775 -3.581 -1.461 1.00 98.94 177 VAL A CA 1
ATOM 1228 C C . VAL A 1 177 ? -7.175 -2.183 -1.009 1.00 98.94 177 VAL A C 1
ATOM 1230 O O . VAL A 1 177 ? -7.122 -1.856 0.174 1.00 98.94 177 VAL A O 1
ATOM 1233 N N . PHE A 1 178 ? -7.613 -1.377 -1.967 1.00 98.94 178 PHE A N 1
ATOM 1234 C CA . PHE A 1 178 ? -8.333 -0.132 -1.748 1.00 98.94 178 PHE A CA 1
ATOM 1235 C C . PHE A 1 178 ? -9.815 -0.354 -1.997 1.00 98.94 178 PHE A C 1
ATOM 1237 O O . PHE A 1 178 ? -10.182 -1.045 -2.950 1.00 98.94 178 PHE A O 1
ATOM 1244 N N . ALA A 1 179 ? -10.659 0.256 -1.176 1.00 98.56 179 ALA A N 1
ATOM 1245 C CA . ALA A 1 179 ? -12.106 0.182 -1.308 1.00 98.56 179 ALA A CA 1
ATOM 1246 C C . ALA A 1 179 ? -12.779 1.451 -0.769 1.00 98.56 179 ALA A C 1
ATOM 1248 O O . ALA A 1 179 ? -12.143 2.268 -0.102 1.00 98.56 179 ALA A O 1
ATOM 1249 N N . ARG A 1 180 ? -14.080 1.623 -1.021 1.00 96.06 180 ARG A N 1
ATOM 1250 C CA . ARG A 1 180 ? -14.837 2.744 -0.435 1.00 96.06 180 ARG A CA 1
ATOM 1251 C C . ARG A 1 180 ? -15.258 2.466 1.003 1.00 96.06 180 ARG A C 1
ATOM 1253 O O . ARG A 1 180 ? -15.505 3.397 1.762 1.00 96.06 180 ARG A O 1
ATOM 1260 N N . THR A 1 181 ? -15.354 1.194 1.382 1.00 97.81 181 THR A N 1
ATOM 1261 C CA . THR A 1 181 ? -15.806 0.769 2.713 1.00 97.81 181 THR A CA 1
ATOM 1262 C C . THR A 1 181 ? -14.955 -0.369 3.273 1.00 97.81 181 THR A C 1
ATOM 1264 O O . THR A 1 181 ? -14.416 -1.187 2.527 1.00 97.81 181 THR A O 1
ATOM 1267 N N . VAL A 1 182 ? -14.887 -0.481 4.605 1.00 98.38 182 VAL A N 1
ATOM 1268 C CA . VAL A 1 182 ? -14.197 -1.603 5.273 1.00 98.38 182 VAL A CA 1
ATOM 1269 C C . VAL A 1 182 ? -14.858 -2.939 4.934 1.00 98.38 182 VAL A C 1
ATOM 1271 O O . VAL A 1 182 ? -14.176 -3.944 4.763 1.00 98.38 182 VAL A O 1
ATOM 1274 N N . ARG A 1 183 ? -16.177 -2.953 4.718 1.00 97.31 183 ARG A N 1
ATOM 1275 C CA . ARG A 1 183 ? -16.920 -4.149 4.289 1.00 97.31 183 ARG A CA 1
ATOM 1276 C C . ARG A 1 183 ? -16.502 -4.667 2.917 1.00 97.31 183 ARG A C 1
ATOM 1278 O O . ARG A 1 183 ? -16.477 -5.877 2.708 1.00 97.31 183 ARG A O 1
ATOM 1285 N N . GLU A 1 184 ? -16.161 -3.781 1.987 1.00 97.69 184 GLU A N 1
ATOM 1286 C CA . GLU A 1 184 ? -15.586 -4.178 0.696 1.00 97.69 184 GLU A CA 1
ATOM 1287 C C . GLU A 1 184 ? -14.169 -4.749 0.871 1.00 97.69 184 GLU A C 1
ATOM 1289 O O . GLU A 1 184 ? -13.851 -5.756 0.241 1.00 97.69 184 GLU A O 1
ATOM 1294 N N . ALA A 1 185 ? -13.353 -4.198 1.779 1.00 98.31 185 ALA A N 1
ATOM 1295 C CA . ALA A 1 185 ? -12.046 -4.772 2.118 1.00 98.31 185 ALA A CA 1
ATOM 1296 C C . ALA A 1 185 ? -12.162 -6.156 2.795 1.00 98.31 185 ALA A C 1
ATOM 1298 O O . ALA A 1 185 ? -11.419 -7.072 2.447 1.00 98.31 185 ALA A O 1
ATOM 1299 N N . ILE A 1 186 ? -13.140 -6.348 3.690 1.00 98.44 186 ILE A N 1
ATOM 1300 C CA . ILE A 1 186 ? -13.486 -7.654 4.283 1.00 98.44 186 ILE A CA 1
ATOM 1301 C C . ILE A 1 186 ? -13.854 -8.662 3.194 1.00 98.44 186 ILE A C 1
ATOM 1303 O O . ILE A 1 186 ? -13.390 -9.801 3.206 1.00 98.44 186 ILE A O 1
ATOM 1307 N N . ARG A 1 187 ? -14.685 -8.247 2.232 1.00 97.19 187 ARG A N 1
ATOM 1308 C CA . ARG A 1 187 ? -15.090 -9.110 1.122 1.00 97.19 187 ARG A CA 1
ATOM 1309 C C . ARG A 1 187 ? -13.894 -9.503 0.253 1.00 97.19 187 ARG A C 1
ATOM 1311 O O . ARG A 1 187 ? -13.764 -10.675 -0.083 1.00 97.19 187 ARG A O 1
ATOM 1318 N N . ALA A 1 188 ? -13.016 -8.550 -0.052 1.00 98.00 188 ALA A N 1
ATOM 1319 C CA . ALA A 1 188 ? -11.780 -8.799 -0.783 1.00 98.00 188 ALA A CA 1
ATOM 1320 C C . ALA A 1 188 ? -10.865 -9.809 -0.074 1.00 98.00 188 ALA A C 1
ATOM 1322 O O . ALA A 1 188 ? -10.364 -10.731 -0.715 1.00 98.00 188 ALA A O 1
ATOM 1323 N N . ASP A 1 189 ? -10.695 -9.699 1.245 1.00 98.38 189 ASP A N 1
ATOM 1324 C CA . ASP A 1 189 ? -9.941 -10.693 2.016 1.00 98.38 189 ASP A CA 1
ATOM 1325 C C . ASP A 1 189 ? -10.588 -12.083 1.979 1.00 98.38 189 ASP A C 1
ATOM 1327 O O . ASP A 1 189 ? -9.891 -13.085 1.799 1.00 98.38 189 ASP A O 1
ATOM 1331 N N . GLY A 1 190 ? -11.920 -12.147 2.055 1.00 97.75 190 GLY A N 1
ATOM 1332 C CA . GLY A 1 190 ? -12.678 -13.387 1.889 1.00 97.75 190 GLY A CA 1
ATOM 1333 C C . GLY A 1 190 ? -12.483 -14.036 0.514 1.00 97.75 190 GLY A C 1
ATOM 1334 O O . GLY A 1 190 ? -12.306 -15.248 0.441 1.00 97.75 190 GLY A O 1
ATOM 1335 N N . TRP A 1 191 ? -12.434 -13.254 -0.569 1.00 96.62 191 TRP A N 1
ATOM 1336 C CA . TRP A 1 191 ? -12.164 -13.762 -1.924 1.00 96.62 191 TRP A CA 1
ATOM 1337 C C . TRP A 1 191 ? -10.776 -14.391 -2.069 1.00 96.62 191 TRP A C 1
ATOM 1339 O O . TRP A 1 191 ? -10.603 -15.375 -2.791 1.00 96.62 191 TRP A O 1
ATOM 1349 N N . VAL A 1 192 ? -9.773 -13.820 -1.399 1.00 97.69 192 VAL A N 1
ATOM 1350 C CA . VAL A 1 192 ? -8.386 -14.293 -1.497 1.00 97.69 192 VAL A CA 1
ATOM 1351 C C . VAL A 1 192 ? -8.131 -15.484 -0.576 1.00 97.69 192 VAL A C 1
ATOM 1353 O O . VAL A 1 192 ? -7.442 -16.423 -0.972 1.00 97.69 192 VAL A O 1
ATOM 1356 N N . THR A 1 193 ? -8.678 -15.460 0.639 1.00 97.25 193 THR A N 1
ATOM 1357 C CA . THR A 1 193 ? -8.316 -16.410 1.705 1.00 97.25 193 THR A CA 1
ATOM 1358 C C . THR A 1 193 ? -9.390 -17.453 2.011 1.00 97.25 193 THR A C 1
ATOM 1360 O O . THR A 1 193 ? -9.094 -18.454 2.658 1.00 97.25 193 THR A O 1
ATOM 1363 N N . GLY A 1 194 ? -10.643 -17.215 1.612 1.00 93.94 194 GLY A N 1
ATOM 1364 C CA . GLY A 1 194 ? -11.809 -17.979 2.070 1.00 93.94 194 GLY A CA 1
ATOM 1365 C C . GLY A 1 194 ? -12.169 -17.752 3.546 1.00 93.94 194 GLY A C 1
ATOM 1366 O O . GLY A 1 194 ? -13.103 -18.376 4.052 1.00 93.94 194 GLY A O 1
ATOM 1367 N N . ALA A 1 195 ? -11.443 -16.883 4.260 1.00 89.50 195 ALA A N 1
ATOM 1368 C CA . ALA A 1 195 ? -11.666 -16.628 5.675 1.00 89.50 195 ALA A CA 1
ATOM 1369 C C . ALA A 1 195 ? -12.930 -15.791 5.913 1.00 89.50 195 ALA A C 1
ATOM 1371 O O . ALA A 1 195 ? -13.365 -15.002 5.073 1.00 89.50 195 ALA A O 1
ATOM 1372 N N . ARG A 1 196 ? -13.509 -15.943 7.107 1.00 88.12 196 ARG A N 1
ATOM 1373 C CA . ARG A 1 196 ? -14.652 -15.150 7.567 1.00 88.12 196 ARG A CA 1
ATOM 1374 C C . ARG A 1 196 ? -14.210 -14.191 8.663 1.00 88.12 196 ARG A C 1
ATOM 1376 O O . ARG A 1 196 ? -13.565 -14.598 9.626 1.00 88.12 196 ARG A O 1
ATOM 1383 N N . THR A 1 197 ? -14.615 -12.935 8.535 1.00 86.88 197 THR A N 1
ATOM 1384 C CA . THR A 1 197 ? -14.431 -11.912 9.567 1.00 86.88 197 THR A CA 1
ATOM 1385 C C . THR A 1 197 ? -15.468 -12.087 10.684 1.00 86.88 197 THR A C 1
ATOM 1387 O O . THR A 1 197 ? -16.645 -12.305 10.377 1.00 86.88 197 THR A O 1
ATOM 1390 N N . PRO A 1 198 ? -15.078 -11.997 11.971 1.00 83.06 198 PRO A N 1
ATOM 1391 C CA . PRO A 1 198 ? -16.023 -12.003 13.082 1.00 83.06 198 PRO A CA 1
ATOM 1392 C C . PRO A 1 198 ? -17.051 -10.874 12.957 1.00 83.06 198 PRO A C 1
ATOM 1394 O O . PRO A 1 198 ? -16.693 -9.732 12.689 1.00 83.06 198 PRO A O 1
ATOM 1397 N N . THR A 1 199 ? -18.327 -11.182 13.187 1.00 82.00 199 THR A N 1
ATOM 1398 C CA . THR A 1 199 ? -19.427 -10.200 13.130 1.00 82.00 199 THR A CA 1
ATOM 1399 C C . THR A 1 199 ? -19.752 -9.575 14.484 1.00 82.00 199 THR A C 1
ATOM 1401 O O . THR A 1 199 ? -20.514 -8.619 14.555 1.00 82.00 199 THR A O 1
ATOM 1404 N N . THR A 1 200 ? -19.201 -10.126 15.564 1.00 80.19 200 THR A N 1
ATOM 1405 C CA . THR A 1 200 ? -19.395 -9.648 16.933 1.00 80.19 200 THR A CA 1
ATOM 1406 C C . THR A 1 200 ? -18.043 -9.483 17.598 1.00 80.19 200 THR A C 1
ATOM 1408 O O . THR A 1 200 ? -17.252 -10.428 17.648 1.00 80.19 200 THR A O 1
ATOM 1411 N N . LEU A 1 201 ? -17.802 -8.295 18.136 1.00 85.25 201 LEU A N 1
ATOM 1412 C CA . LEU A 1 201 ? -16.673 -8.010 19.006 1.00 85.25 201 LEU A CA 1
ATOM 1413 C C . LEU A 1 201 ? -17.204 -7.832 20.429 1.00 85.25 201 LEU A C 1
ATOM 1415 O O . LEU A 1 201 ? -18.308 -7.323 20.621 1.00 85.25 201 LEU A O 1
ATOM 1419 N N . GLY A 1 202 ? -16.426 -8.267 21.422 1.00 84.62 202 GLY A N 1
ATOM 1420 C CA . GLY A 1 202 ? -16.638 -7.827 22.800 1.00 84.62 202 GLY A CA 1
ATOM 1421 C C . GLY A 1 202 ? -16.342 -6.329 22.941 1.00 84.62 202 GLY A C 1
ATOM 1422 O O . GLY A 1 202 ? -16.198 -5.610 21.951 1.00 84.62 202 GLY A O 1
ATOM 1423 N N . ARG A 1 203 ? -16.202 -5.845 24.178 1.00 88.75 203 ARG A N 1
ATOM 1424 C CA . ARG A 1 203 ? -15.735 -4.472 24.411 1.00 88.75 203 ARG A CA 1
ATOM 1425 C C . ARG A 1 203 ? -14.321 -4.317 23.842 1.00 88.75 203 ARG A C 1
ATOM 1427 O O . ARG A 1 203 ? -13.388 -4.957 24.318 1.00 88.75 203 ARG A O 1
ATOM 1434 N N . VAL A 1 204 ? -14.186 -3.500 22.799 1.00 96.81 204 VAL A N 1
ATOM 1435 C CA . VAL A 1 204 ? -12.918 -3.292 22.090 1.00 96.81 204 VAL A CA 1
ATOM 1436 C C . VAL A 1 204 ? -12.019 -2.366 22.897 1.00 96.81 204 VAL A C 1
ATOM 1438 O O . VAL A 1 204 ? -12.474 -1.351 23.425 1.00 96.81 204 VAL A O 1
ATOM 1441 N N . ARG A 1 205 ? -10.727 -2.703 22.934 1.00 98.00 205 ARG A N 1
ATOM 1442 C CA . ARG A 1 205 ? -9.672 -1.900 23.552 1.00 98.00 205 ARG A CA 1
ATOM 1443 C C . ARG A 1 205 ? -8.586 -1.558 22.539 1.00 98.00 205 ARG A C 1
ATOM 1445 O O . ARG A 1 205 ? -7.995 -2.464 21.947 1.00 98.00 205 ARG A O 1
ATOM 1452 N N . LEU A 1 206 ? -8.334 -0.268 22.344 1.00 98.56 206 LEU A N 1
ATOM 1453 C CA . LEU A 1 206 ? -7.360 0.271 21.399 1.00 98.56 206 LEU A CA 1
ATOM 1454 C C . LEU A 1 206 ? -6.181 0.925 22.119 1.00 98.56 206 LEU A C 1
ATOM 1456 O O . LEU A 1 206 ? -6.362 1.666 23.085 1.00 98.56 206 LEU A O 1
ATOM 1460 N N . GLY A 1 207 ? -4.972 0.673 21.621 1.00 98.56 207 GLY A N 1
ATOM 1461 C CA . GLY A 1 207 ? -3.757 1.352 22.070 1.00 98.56 207 GLY A CA 1
ATOM 1462 C C . GLY A 1 207 ? -3.427 2.557 21.190 1.00 98.56 207 GLY A C 1
ATOM 1463 O O . GLY A 1 207 ? -3.412 2.416 19.972 1.00 98.56 207 GLY A O 1
ATOM 1464 N N . ILE A 1 208 ? -3.107 3.712 21.773 1.00 98.69 208 ILE A N 1
ATOM 1465 C CA . ILE A 1 208 ? -2.505 4.852 21.065 1.00 98.69 208 ILE A CA 1
ATOM 1466 C C . ILE A 1 208 ? -0.995 4.839 21.333 1.00 98.69 208 ILE A C 1
ATOM 1468 O O . ILE A 1 208 ? -0.580 5.117 22.462 1.00 98.69 208 ILE A O 1
ATOM 1472 N N . PRO A 1 209 ? -0.148 4.528 20.336 1.00 98.44 209 PRO A N 1
ATOM 1473 C CA . PRO A 1 209 ? 1.298 4.661 20.471 1.00 98.44 209 PRO A CA 1
ATOM 1474 C C . PRO A 1 209 ? 1.665 6.140 20.619 1.00 98.44 209 PRO A C 1
ATOM 1476 O O . PRO A 1 209 ? 1.551 6.896 19.654 1.00 98.44 209 PRO A O 1
ATOM 1479 N N . ARG A 1 210 ? 2.124 6.562 21.805 1.00 97.56 210 ARG A N 1
ATOM 1480 C CA . ARG A 1 210 ? 2.408 7.987 22.093 1.00 97.56 210 ARG A CA 1
ATOM 1481 C C . ARG A 1 210 ? 3.346 8.615 21.058 1.00 97.56 210 ARG A C 1
ATOM 1483 O O . ARG A 1 210 ? 3.093 9.690 20.536 1.00 97.56 210 ARG A O 1
ATOM 1490 N N . GLN A 1 211 ? 4.358 7.858 20.646 1.00 97.62 211 GLN A N 1
ATOM 1491 C CA . GLN A 1 211 ? 5.366 8.310 19.688 1.00 97.62 211 GLN A CA 1
ATOM 1492 C C . GLN A 1 211 ? 4.838 8.524 18.257 1.00 97.62 211 GLN A C 1
ATOM 1494 O O . GLN A 1 211 ? 5.507 9.182 17.458 1.00 97.62 211 GLN A O 1
ATOM 1499 N N . LEU A 1 212 ? 3.677 7.958 17.903 1.00 96.94 212 LEU A N 1
ATOM 1500 C CA . LEU A 1 212 ? 3.039 8.129 16.587 1.00 96.94 212 LEU A CA 1
ATOM 1501 C C . LEU A 1 212 ? 1.980 9.240 16.582 1.00 96.94 212 LEU A C 1
ATOM 1503 O O . LEU A 1 212 ? 1.334 9.476 15.565 1.00 96.94 212 LEU A O 1
ATOM 1507 N N . VAL A 1 213 ? 1.786 9.920 17.712 1.00 96.50 213 VAL A N 1
ATOM 1508 C CA . VAL A 1 213 ? 0.926 11.110 17.804 1.00 96.50 213 VAL A CA 1
ATOM 1509 C C . VAL A 1 213 ? 1.715 12.371 18.165 1.00 96.50 213 VAL A C 1
ATOM 1511 O O . VAL A 1 213 ? 1.151 13.459 18.219 1.00 96.50 213 VAL A O 1
ATOM 1514 N N . ASP A 1 214 ? 3.034 12.242 18.315 1.00 94.06 214 ASP A N 1
ATOM 1515 C CA . ASP A 1 214 ? 3.962 13.359 18.465 1.00 94.06 214 ASP A CA 1
ATOM 1516 C C . ASP A 1 214 ? 4.286 14.011 17.109 1.00 94.06 214 ASP A C 1
ATOM 1518 O O . ASP A 1 214 ? 4.541 13.322 16.116 1.00 94.06 214 ASP A O 1
ATOM 1522 N N . ASP A 1 215 ? 4.406 15.342 17.083 1.00 95.75 215 ASP A N 1
ATOM 1523 C CA . ASP A 1 215 ? 4.817 16.122 15.898 1.00 95.75 215 ASP A CA 1
ATOM 1524 C C . ASP A 1 215 ? 3.877 15.941 14.687 1.00 95.75 215 ASP A C 1
ATOM 1526 O O . ASP A 1 215 ? 4.320 15.894 13.541 1.00 95.75 215 ASP A O 1
ATOM 1530 N N . LEU A 1 216 ? 2.565 15.841 14.925 1.00 97.81 216 LEU A N 1
ATOM 1531 C CA . LEU A 1 216 ? 1.541 15.849 13.874 1.00 97.81 216 LEU A CA 1
ATOM 1532 C C . LEU A 1 216 ? 1.354 17.254 13.288 1.00 97.81 216 LEU A C 1
ATOM 1534 O O . LEU A 1 216 ? 1.536 18.265 13.971 1.00 97.81 216 LEU A O 1
ATOM 1538 N N . HIS A 1 217 ? 0.933 17.343 12.027 1.00 97.62 217 HIS A N 1
ATOM 1539 C CA . HIS A 1 217 ? 0.426 18.599 11.480 1.00 97.62 217 HIS A CA 1
ATOM 1540 C C . HIS A 1 217 ? -0.833 19.018 12.267 1.00 97.62 217 HIS A C 1
ATOM 1542 O O . HIS A 1 217 ? -1.653 18.144 12.559 1.00 97.62 217 HIS A O 1
ATOM 1548 N N . PRO A 1 218 ? -1.055 20.313 12.576 1.00 96.56 218 PRO A N 1
ATOM 1549 C CA . PRO A 1 218 ? -2.186 20.740 13.409 1.00 96.56 218 PRO A CA 1
ATOM 1550 C C . PRO A 1 218 ? -3.556 20.238 12.929 1.00 96.56 218 PRO A C 1
ATOM 1552 O O . PRO A 1 218 ? -4.381 19.820 13.735 1.00 96.56 218 PRO A O 1
ATOM 1555 N N . ALA A 1 219 ? -3.789 20.210 11.612 1.00 96.19 219 ALA A N 1
ATOM 1556 C CA . ALA A 1 219 ? -5.032 19.671 11.052 1.00 96.19 219 ALA A CA 1
ATOM 1557 C C . ALA A 1 219 ? -5.195 18.158 11.309 1.00 96.19 219 ALA A C 1
ATOM 1559 O O . ALA A 1 219 ? -6.294 17.697 11.606 1.00 96.19 219 ALA A O 1
ATOM 1560 N N . THR A 1 220 ? -4.101 17.394 11.237 1.00 97.94 220 THR A N 1
ATOM 1561 C CA . THR A 1 220 ? -4.075 15.949 11.512 1.00 97.94 220 THR A CA 1
ATOM 1562 C C . THR A 1 220 ? -4.264 15.659 12.994 1.00 97.94 220 THR A C 1
ATOM 1564 O O . THR A 1 220 ? -5.037 14.771 13.345 1.00 97.94 220 THR A O 1
ATOM 1567 N N . GLU A 1 221 ? -3.605 16.427 13.860 1.00 97.94 221 GLU A N 1
ATOM 1568 C CA . GLU A 1 221 ? -3.754 16.350 15.316 1.00 97.94 221 GLU A CA 1
ATOM 1569 C C . GLU A 1 221 ? -5.210 16.579 15.737 1.00 97.94 221 GLU A C 1
ATOM 1571 O O . GLU A 1 221 ? -5.805 15.777 16.457 1.00 97.94 221 GLU A O 1
ATOM 1576 N N . GLU A 1 222 ? -5.819 17.635 15.207 1.00 97.50 222 GLU A N 1
ATOM 1577 C CA . GLU A 1 222 ? -7.197 18.000 15.503 1.00 97.50 222 GLU A CA 1
ATOM 1578 C C . GLU A 1 222 ? -8.205 16.977 14.943 1.00 97.50 222 GLU A C 1
ATOM 1580 O O . GLU A 1 222 ? -9.141 16.578 15.641 1.00 97.50 222 GLU A O 1
ATOM 1585 N N . ALA A 1 223 ? -7.995 16.479 13.718 1.00 97.62 223 ALA A N 1
ATOM 1586 C CA . ALA A 1 223 ? -8.803 15.399 13.147 1.00 97.62 223 ALA A CA 1
ATOM 1587 C C . ALA A 1 223 ? -8.728 14.115 13.987 1.00 97.62 223 ALA A C 1
ATOM 1589 O O . ALA A 1 223 ? -9.755 13.497 14.275 1.00 97.62 223 ALA A O 1
ATOM 1590 N N . PHE A 1 224 ? -7.524 13.738 14.420 1.00 98.06 224 PHE A N 1
ATOM 1591 C CA . PHE A 1 224 ? -7.301 12.568 15.261 1.00 98.06 224 PHE A CA 1
ATOM 1592 C C . PHE A 1 224 ? -7.988 12.707 16.618 1.00 98.06 224 PHE A C 1
ATOM 1594 O O . PHE A 1 224 ? -8.720 11.811 17.031 1.00 98.06 224 PHE A O 1
ATOM 1601 N N . ARG A 1 225 ? -7.834 13.857 17.281 1.00 97.56 225 ARG A N 1
ATOM 1602 C CA . ARG A 1 225 ? -8.488 14.145 18.562 1.00 97.56 225 ARG A CA 1
ATOM 1603 C C . ARG A 1 225 ? -10.010 14.000 18.465 1.00 97.56 225 ARG A C 1
ATOM 1605 O O . ARG A 1 225 ? -10.619 13.383 19.340 1.00 97.56 225 ARG A O 1
ATOM 1612 N N . ARG A 1 226 ? -10.626 14.518 17.395 1.00 96.25 226 ARG A N 1
ATOM 1613 C CA . ARG A 1 226 ? -12.067 14.340 17.139 1.00 96.25 226 ARG A CA 1
ATOM 1614 C C . ARG A 1 226 ? -12.440 12.882 16.891 1.00 96.25 226 ARG A C 1
ATOM 1616 O O . ARG A 1 226 ? -13.437 12.423 17.440 1.00 96.25 226 ARG A O 1
ATOM 1623 N N . ALA A 1 227 ? -11.637 12.151 16.120 1.00 97.12 227 ALA A N 1
ATOM 1624 C CA . ALA A 1 227 ? -11.857 10.729 15.874 1.00 97.12 227 ALA A CA 1
ATOM 1625 C C . ALA A 1 227 ? -11.842 9.918 17.181 1.00 97.12 227 ALA A C 1
ATOM 1627 O O . ALA A 1 227 ? -12.770 9.150 17.424 1.00 97.12 227 ALA A O 1
ATOM 1628 N N . ILE A 1 228 ? -10.845 10.130 18.054 1.00 97.56 228 ILE A N 1
ATOM 1629 C CA . ILE A 1 228 ? -10.782 9.487 19.377 1.00 97.56 228 ILE A CA 1
ATOM 1630 C C . ILE A 1 228 ? -12.016 9.844 20.217 1.00 97.56 228 ILE A C 1
ATOM 1632 O O . ILE A 1 228 ? -12.640 8.954 20.798 1.00 97.56 228 ILE A O 1
ATOM 1636 N N . ALA A 1 229 ? -12.407 11.122 20.250 1.00 95.44 229 ALA A N 1
ATOM 1637 C CA . ALA A 1 229 ? -13.577 11.571 21.003 1.00 95.44 229 ALA A CA 1
ATOM 1638 C C . ALA A 1 229 ? -14.887 10.921 20.518 1.00 95.44 229 ALA A C 1
ATOM 1640 O O . ALA A 1 229 ? -15.722 10.567 21.344 1.00 95.44 229 ALA A O 1
ATOM 1641 N N . ALA A 1 230 ? -15.049 10.715 19.207 1.00 93.75 230 ALA A N 1
ATOM 1642 C CA . ALA A 1 230 ? -16.248 10.105 18.629 1.00 93.75 230 ALA A CA 1
ATOM 1643 C C . ALA A 1 230 ? -16.425 8.620 19.001 1.00 93.75 230 ALA A C 1
ATOM 1645 O O . ALA A 1 230 ? -17.552 8.132 19.051 1.00 93.75 230 ALA A O 1
ATOM 1646 N N . MET A 1 231 ? -15.335 7.894 19.275 1.00 94.06 231 MET A N 1
ATOM 1647 C CA . MET A 1 231 ? -15.391 6.459 19.590 1.00 94.06 231 MET A CA 1
ATOM 1648 C C . MET A 1 231 ? -15.195 6.115 21.072 1.00 94.06 231 MET A C 1
ATOM 1650 O O . MET A 1 231 ? -15.498 4.990 21.468 1.00 94.06 231 MET A O 1
ATOM 1654 N N . SER A 1 232 ? -14.756 7.061 21.906 1.00 90.56 232 SER A N 1
ATOM 1655 C CA . SER A 1 232 ? -14.414 6.822 23.321 1.00 90.56 232 SER A CA 1
ATOM 1656 C C . SER A 1 232 ? -15.585 6.344 24.192 1.00 90.56 232 SER A C 1
ATOM 1658 O O . SER A 1 232 ? -15.367 5.699 25.214 1.00 90.56 232 SER A O 1
ATOM 1660 N N . ALA A 1 233 ? -16.833 6.608 23.788 1.00 90.19 233 ALA A N 1
ATOM 1661 C CA . ALA A 1 233 ? -18.020 6.105 24.485 1.00 90.19 233 ALA A CA 1
ATOM 1662 C C . ALA A 1 233 ? -18.271 4.602 24.255 1.00 90.19 233 ALA A C 1
ATOM 1664 O O . ALA A 1 233 ? -18.945 3.960 25.058 1.00 90.19 233 ALA A O 1
ATOM 1665 N N . SER A 1 234 ? -17.761 4.045 23.151 1.00 93.19 234 SER A N 1
ATOM 1666 C CA . SER A 1 234 ? -17.995 2.649 22.737 1.00 93.19 234 SER A CA 1
ATOM 1667 C C . SER A 1 234 ? -16.735 1.782 22.781 1.00 93.19 234 SER A C 1
ATOM 1669 O O . SER A 1 234 ? -16.831 0.555 22.748 1.00 93.19 234 SER A O 1
ATOM 1671 N N . ILE A 1 235 ? -15.557 2.405 22.831 1.00 95.88 235 ILE A N 1
ATOM 1672 C CA . ILE A 1 235 ? -14.254 1.752 22.749 1.00 95.88 235 ILE A CA 1
ATOM 1673 C C . ILE A 1 235 ? -13.365 2.264 23.879 1.00 95.88 235 ILE A C 1
ATOM 1675 O O . ILE A 1 235 ? -13.231 3.471 24.077 1.00 95.88 235 ILE A O 1
ATOM 1679 N N . ASP A 1 236 ? -12.697 1.343 24.573 1.00 96.56 236 ASP A N 1
ATOM 1680 C CA . ASP A 1 236 ? -11.662 1.703 25.535 1.00 96.56 236 ASP A CA 1
ATOM 1681 C C . ASP A 1 236 ? -10.398 2.111 24.791 1.00 96.56 236 ASP A C 1
ATOM 1683 O O . ASP A 1 236 ? -9.866 1.345 23.991 1.00 96.56 236 ASP A O 1
ATOM 1687 N N . VAL A 1 237 ? -9.883 3.301 25.075 1.00 96.75 237 VAL A N 1
ATOM 1688 C CA . VAL A 1 237 ? -8.664 3.805 24.445 1.00 96.75 237 VAL A CA 1
ATOM 1689 C C . VAL A 1 237 ? -7.625 4.063 25.523 1.00 96.75 237 VAL A C 1
ATOM 1691 O O . VAL A 1 237 ? -7.910 4.728 26.518 1.00 96.75 237 VAL A O 1
ATOM 1694 N N . VAL A 1 238 ? -6.422 3.522 25.340 1.00 97.62 238 VAL A N 1
ATOM 1695 C CA . VAL A 1 238 ? -5.301 3.712 26.266 1.00 97.62 238 VAL A CA 1
ATOM 1696 C C . VAL A 1 238 ? -4.045 4.117 25.522 1.00 97.62 238 VAL A C 1
ATOM 1698 O O . VAL A 1 238 ? -3.713 3.550 24.487 1.00 97.62 238 VAL A O 1
ATOM 1701 N N . GLU A 1 239 ? -3.309 5.077 26.063 1.00 98.06 239 GLU A N 1
ATOM 1702 C CA . GLU A 1 239 ? -1.968 5.369 25.571 1.00 98.06 239 GLU A CA 1
ATOM 1703 C C . GLU A 1 239 ? -1.000 4.247 25.950 1.00 98.06 239 GLU A C 1
ATOM 1705 O O . GLU A 1 239 ? -1.050 3.704 27.057 1.00 98.06 239 GLU A O 1
ATOM 1710 N N . VAL A 1 240 ? -0.097 3.912 25.030 1.00 98.38 240 VAL A N 1
ATOM 1711 C CA . VAL A 1 240 ? 0.927 2.888 25.236 1.00 98.38 240 VAL A CA 1
ATOM 1712 C C . VAL A 1 240 ? 2.306 3.407 24.864 1.00 98.38 240 VAL A C 1
ATOM 1714 O O . VAL A 1 240 ? 2.471 4.251 23.980 1.00 98.38 240 VAL A O 1
ATOM 1717 N N . ASP A 1 241 ? 3.317 2.885 25.555 1.00 98.12 241 ASP A N 1
ATOM 1718 C CA . ASP A 1 241 ? 4.701 3.116 25.176 1.00 98.12 241 ASP A CA 1
ATOM 1719 C C . ASP A 1 241 ? 5.117 2.155 24.063 1.00 98.12 241 ASP A C 1
ATOM 1721 O O . ASP A 1 241 ? 5.179 0.942 24.271 1.00 98.12 241 ASP A O 1
ATOM 1725 N N . PHE A 1 242 ? 5.412 2.703 22.888 1.00 97.94 242 PHE A N 1
ATOM 1726 C CA . PHE A 1 242 ? 5.828 1.935 21.720 1.00 97.94 242 PHE A CA 1
ATOM 1727 C C . PHE A 1 242 ? 7.268 2.244 21.291 1.00 97.94 242 PHE A C 1
ATOM 1729 O O . PHE A 1 242 ? 7.766 1.651 20.335 1.00 97.94 242 PHE A O 1
ATOM 1736 N N . ALA A 1 243 ? 7.975 3.121 22.016 1.00 98.38 243 ALA A N 1
ATOM 1737 C CA . ALA A 1 243 ? 9.342 3.522 21.687 1.00 98.38 243 ALA A CA 1
ATOM 1738 C C . ALA A 1 243 ? 10.319 2.340 21.526 1.00 98.38 243 ALA A C 1
ATOM 1740 O O . ALA A 1 243 ? 11.069 2.349 20.548 1.00 98.38 243 ALA A O 1
ATOM 1741 N N . PRO A 1 244 ? 10.314 1.298 22.389 1.00 98.44 244 PRO A N 1
ATOM 1742 C CA . PRO A 1 244 ? 11.219 0.160 22.216 1.00 98.44 244 PRO A CA 1
ATOM 1743 C C . PRO A 1 244 ? 10.986 -0.604 20.907 1.00 98.44 244 PRO A C 1
ATOM 1745 O O . PRO A 1 244 ? 11.945 -1.056 20.284 1.00 98.44 244 PRO A O 1
ATOM 1748 N N . VAL A 1 245 ? 9.726 -0.719 20.472 1.00 98.62 245 VAL A N 1
ATOM 1749 C CA . VAL A 1 245 ? 9.373 -1.359 19.198 1.00 98.62 245 VAL A CA 1
ATOM 1750 C C . VAL A 1 245 ? 9.868 -0.500 18.038 1.00 98.62 245 VAL A C 1
ATOM 1752 O O . VAL A 1 245 ? 10.584 -1.000 17.173 1.00 98.62 245 VAL A O 1
ATOM 1755 N N . LEU A 1 246 ? 9.568 0.803 18.064 1.00 98.25 246 LEU A N 1
ATOM 1756 C CA . LEU A 1 246 ? 9.981 1.747 17.020 1.00 98.25 246 LEU A CA 1
ATOM 1757 C C . LEU A 1 246 ? 11.504 1.811 16.855 1.00 98.25 246 LEU A C 1
ATOM 1759 O O . LEU A 1 246 ? 12.006 1.826 15.734 1.00 98.25 246 LEU A O 1
ATOM 1763 N N . ALA A 1 247 ? 12.252 1.796 17.960 1.00 98.38 247 ALA A N 1
ATOM 1764 C CA . ALA A 1 247 ? 13.711 1.801 17.925 1.00 98.38 247 ALA A CA 1
ATOM 1765 C C . ALA A 1 247 ? 14.275 0.586 17.167 1.00 98.38 247 ALA A C 1
ATOM 1767 O O . ALA A 1 247 ? 15.254 0.714 16.433 1.00 98.38 247 ALA A O 1
ATOM 1768 N N . ARG A 1 248 ? 13.648 -0.588 17.313 1.00 98.50 248 ARG A N 1
ATOM 1769 C CA . ARG A 1 248 ? 14.039 -1.803 16.587 1.00 98.50 248 ARG A CA 1
ATOM 1770 C C . ARG A 1 248 ? 13.622 -1.756 15.122 1.00 98.50 248 ARG A C 1
ATOM 1772 O O . ARG A 1 248 ? 14.435 -2.082 14.263 1.00 98.50 248 ARG A O 1
ATOM 1779 N N . THR A 1 249 ? 12.408 -1.294 14.816 1.00 98.19 249 THR A N 1
ATOM 1780 C CA . THR A 1 249 ? 11.952 -1.212 13.419 1.00 98.19 249 THR A CA 1
ATOM 1781 C C . THR A 1 249 ? 12.775 -0.219 12.600 1.00 98.19 249 THR A C 1
ATOM 1783 O O . THR A 1 249 ? 13.144 -0.536 11.475 1.00 98.19 249 THR A O 1
ATOM 1786 N N . VAL A 1 250 ? 13.129 0.939 13.174 1.00 95.88 250 VAL A N 1
ATOM 1787 C CA . VAL A 1 250 ? 13.977 1.950 12.512 1.00 95.88 250 VAL A CA 1
ATOM 1788 C C . VAL A 1 250 ? 15.371 1.400 12.207 1.00 95.88 250 VAL A C 1
ATOM 1790 O O . VAL A 1 250 ? 15.918 1.665 11.142 1.00 95.88 250 VAL A O 1
ATOM 1793 N N . ARG A 1 251 ? 15.946 0.609 13.120 1.00 96.62 251 ARG A N 1
ATOM 1794 C CA . ARG A 1 251 ? 17.249 -0.034 12.902 1.00 96.62 251 ARG A CA 1
ATOM 1795 C C . ARG A 1 251 ? 17.207 -1.120 11.827 1.00 96.62 251 ARG A C 1
ATOM 1797 O O . ARG A 1 251 ? 18.176 -1.274 11.092 1.00 96.62 251 ARG A O 1
ATOM 1804 N N . ALA A 1 252 ? 16.110 -1.872 11.750 1.00 97.44 252 ALA A N 1
ATOM 1805 C CA . ALA A 1 252 ? 15.957 -2.964 10.795 1.00 97.44 252 ALA A CA 1
ATOM 1806 C C . ALA A 1 252 ? 15.716 -2.478 9.357 1.00 97.44 252 ALA A C 1
ATOM 1808 O O . ALA A 1 252 ? 16.196 -3.087 8.403 1.00 97.44 252 ALA A O 1
ATOM 1809 N N . GLU A 1 253 ? 14.948 -1.401 9.191 1.00 94.62 253 GLU A N 1
ATOM 1810 C CA . GLU A 1 253 ? 14.372 -1.021 7.901 1.00 94.62 253 GLU A CA 1
ATOM 1811 C C . GLU A 1 253 ? 15.385 -0.829 6.755 1.00 94.62 253 GLU A C 1
ATOM 1813 O O . GLU A 1 253 ? 15.190 -1.487 5.723 1.00 94.62 253 GLU A O 1
ATOM 1818 N N . PRO A 1 254 ? 16.456 -0.019 6.899 1.00 94.00 254 PRO A N 1
ATOM 1819 C CA . PRO A 1 254 ? 17.417 0.195 5.816 1.00 94.00 254 PRO A CA 1
ATOM 1820 C C . PRO A 1 254 ? 18.112 -1.104 5.404 1.00 94.00 254 PRO A C 1
ATOM 1822 O O . PRO A 1 254 ? 18.080 -1.486 4.237 1.00 94.00 254 PRO A O 1
ATOM 1825 N N . GLY A 1 255 ? 18.632 -1.855 6.384 1.00 95.69 255 GLY A N 1
ATOM 1826 C CA . GLY A 1 255 ? 19.368 -3.097 6.138 1.00 95.69 255 GLY A CA 1
ATOM 1827 C C . GLY A 1 255 ? 18.537 -4.180 5.448 1.00 95.69 255 GLY A C 1
ATOM 1828 O O . GLY A 1 255 ? 19.094 -4.991 4.715 1.00 95.69 255 GLY A O 1
ATOM 1829 N N . ILE A 1 256 ? 17.212 -4.185 5.636 1.00 97.94 256 ILE A N 1
ATOM 1830 C CA . ILE A 1 256 ? 16.312 -5.082 4.902 1.00 97.94 256 ILE A CA 1
ATOM 1831 C C . ILE A 1 256 ? 16.148 -4.610 3.460 1.00 97.94 256 ILE A C 1
ATOM 1833 O O . ILE A 1 256 ? 16.508 -5.334 2.538 1.00 97.94 256 ILE A O 1
ATOM 1837 N N . VAL A 1 257 ? 15.612 -3.409 3.233 1.00 96.25 257 VAL A N 1
ATOM 1838 C CA . VAL A 1 257 ? 15.216 -2.997 1.873 1.00 96.25 257 VAL A CA 1
ATOM 1839 C C . VAL A 1 257 ? 16.430 -2.813 0.968 1.00 96.25 257 VAL A C 1
ATOM 1841 O O . VAL A 1 257 ? 16.390 -3.227 -0.186 1.00 96.25 257 VAL A O 1
ATOM 1844 N N . GLU A 1 258 ? 17.532 -2.271 1.480 1.00 97.88 258 GLU A N 1
ATOM 1845 C CA . GLU A 1 258 ? 18.759 -2.074 0.701 1.00 97.88 258 GLU A CA 1
ATOM 1846 C C . GLU A 1 258 ? 19.453 -3.403 0.354 1.00 97.88 258 GLU A C 1
ATOM 1848 O O . GLU A 1 258 ? 20.169 -3.490 -0.645 1.00 97.88 258 GLU A O 1
ATOM 1853 N N . PHE A 1 259 ? 19.209 -4.467 1.129 1.00 98.44 259 PHE A N 1
ATOM 1854 C CA . PHE A 1 259 ? 19.665 -5.815 0.794 1.00 98.44 259 PHE A CA 1
ATOM 1855 C C . PHE A 1 259 ? 18.728 -6.517 -0.198 1.00 98.44 259 PHE A C 1
ATOM 1857 O O . PHE A 1 259 ? 19.189 -7.151 -1.152 1.00 98.44 259 PHE A O 1
ATOM 1864 N N . GLU A 1 260 ? 17.418 -6.447 0.028 1.00 98.50 260 GLU A N 1
ATOM 1865 C CA . GLU A 1 260 ? 16.435 -7.239 -0.714 1.00 98.50 260 GLU A CA 1
ATOM 1866 C C . GLU A 1 260 ? 16.088 -6.627 -2.079 1.00 98.50 260 GLU A C 1
ATOM 1868 O O . GLU A 1 260 ? 16.087 -7.341 -3.085 1.00 98.50 260 GLU A O 1
ATOM 1873 N N . ALA A 1 261 ? 15.893 -5.307 -2.150 1.00 98.06 261 ALA A N 1
ATOM 1874 C CA . ALA A 1 261 ? 15.439 -4.616 -3.356 1.00 98.06 261 ALA A CA 1
ATOM 1875 C C . ALA A 1 261 ? 16.320 -4.850 -4.592 1.00 98.06 261 ALA A C 1
ATOM 1877 O O . ALA A 1 261 ? 15.761 -5.186 -5.636 1.00 98.06 261 ALA A O 1
ATOM 1878 N N . PRO A 1 262 ? 17.666 -4.745 -4.544 1.00 97.69 262 PRO A N 1
ATOM 1879 C CA . PRO A 1 262 ? 18.474 -4.995 -5.737 1.00 97.69 262 PRO A CA 1
ATOM 1880 C C . PRO A 1 262 ? 18.345 -6.432 -6.262 1.00 97.69 262 PRO A C 1
ATOM 1882 O O . PRO A 1 262 ? 18.437 -6.663 -7.468 1.00 97.69 262 PRO A O 1
ATOM 1885 N N . ARG A 1 263 ? 18.086 -7.404 -5.378 1.00 97.62 263 ARG A N 1
ATOM 1886 C CA . ARG A 1 263 ? 17.910 -8.816 -5.746 1.00 97.62 263 ARG A CA 1
ATOM 1887 C C . ARG A 1 263 ? 16.527 -9.074 -6.341 1.00 97.62 263 ARG A C 1
ATOM 1889 O O . ARG A 1 263 ? 16.445 -9.697 -7.395 1.00 97.62 263 ARG A O 1
ATOM 1896 N N . GLU A 1 264 ? 15.473 -8.558 -5.711 1.00 97.69 264 GLU A N 1
ATOM 1897 C CA . GLU A 1 264 ? 14.091 -8.652 -6.211 1.00 97.69 264 GLU A CA 1
ATOM 1898 C C . GLU A 1 264 ? 13.935 -7.960 -7.568 1.00 97.69 264 GLU A C 1
ATOM 1900 O O . GLU A 1 264 ? 13.479 -8.562 -8.543 1.00 97.69 264 GLU A O 1
ATOM 1905 N N . LEU A 1 265 ? 14.401 -6.714 -7.670 1.00 98.25 265 LEU A N 1
ATOM 1906 C CA . LEU A 1 265 ? 14.341 -5.946 -8.910 1.00 98.25 265 LEU A CA 1
ATOM 1907 C C . LEU A 1 265 ? 15.211 -6.571 -10.007 1.00 98.25 265 LEU A C 1
ATOM 1909 O O . LEU A 1 265 ? 14.783 -6.636 -11.158 1.00 98.25 265 LEU A O 1
ATOM 1913 N N . GLY A 1 266 ? 16.399 -7.081 -9.661 1.00 97.94 266 GLY A N 1
ATOM 1914 C CA . GLY A 1 266 ? 17.257 -7.810 -10.594 1.00 97.94 266 GLY A CA 1
ATOM 1915 C C . GLY A 1 266 ? 16.609 -9.090 -11.125 1.00 97.94 266 GLY A C 1
ATOM 1916 O O . GLY A 1 266 ? 16.661 -9.349 -12.326 1.00 97.94 266 GLY A O 1
ATOM 1917 N N . ALA A 1 267 ? 15.942 -9.868 -10.268 1.00 97.69 267 ALA A N 1
ATOM 1918 C CA . ALA A 1 267 ? 15.220 -11.074 -10.672 1.00 97.69 267 ALA A CA 1
ATOM 1919 C C . ALA A 1 267 ? 14.005 -10.754 -11.561 1.00 97.69 267 ALA A C 1
ATOM 1921 O O . ALA A 1 267 ? 13.798 -11.398 -12.594 1.00 97.69 267 ALA A O 1
ATOM 1922 N N . ALA A 1 268 ? 13.229 -9.727 -11.205 1.00 96.62 268 ALA A N 1
ATOM 1923 C CA . ALA A 1 268 ? 12.103 -9.270 -12.012 1.00 96.62 268 ALA A CA 1
ATOM 1924 C C . ALA A 1 268 ? 12.559 -8.771 -13.394 1.00 96.62 268 ALA A C 1
ATOM 1926 O O . ALA A 1 268 ? 11.982 -9.164 -14.413 1.00 96.62 268 ALA A O 1
ATOM 1927 N N . ALA A 1 269 ? 13.622 -7.964 -13.439 1.00 97.62 269 ALA A N 1
ATOM 1928 C CA . ALA A 1 269 ? 14.209 -7.473 -14.679 1.00 97.62 269 ALA A CA 1
ATOM 1929 C C . ALA A 1 269 ? 14.799 -8.609 -15.525 1.00 97.62 269 ALA A C 1
ATOM 1931 O O . ALA A 1 269 ? 14.621 -8.612 -16.739 1.00 97.62 269 ALA A O 1
ATOM 1932 N N . ALA A 1 270 ? 15.449 -9.602 -14.910 1.00 97.88 270 ALA A N 1
ATOM 1933 C CA . ALA A 1 270 ? 15.985 -10.766 -15.619 1.00 97.88 270 ALA A CA 1
ATOM 1934 C C . ALA A 1 270 ? 14.891 -11.527 -16.366 1.00 97.88 270 ALA A C 1
ATOM 1936 O O . ALA A 1 270 ? 15.045 -11.846 -17.544 1.00 97.88 270 ALA A O 1
ATOM 1937 N N . CYS A 1 271 ? 13.759 -11.763 -15.697 1.00 94.81 271 CYS A N 1
ATOM 1938 C CA . CYS A 1 271 ? 12.602 -12.413 -16.301 1.00 94.81 271 CYS A CA 1
ATOM 1939 C C . CYS A 1 271 ? 12.028 -11.597 -17.472 1.00 94.81 271 CYS A C 1
ATOM 1941 O O . CYS A 1 271 ? 11.720 -12.162 -18.522 1.00 94.81 271 CYS A O 1
ATOM 1943 N N . ALA A 1 272 ? 11.920 -10.275 -17.311 1.00 94.88 272 ALA A N 1
ATOM 1944 C CA . ALA A 1 272 ? 11.367 -9.385 -18.330 1.00 94.88 272 ALA A CA 1
ATOM 1945 C C . ALA A 1 272 ? 12.284 -9.229 -19.558 1.00 94.88 272 ALA A C 1
ATOM 1947 O O . ALA A 1 272 ? 11.806 -9.229 -20.691 1.00 94.88 272 ALA A O 1
ATOM 1948 N N . LEU A 1 273 ? 13.595 -9.103 -19.335 1.00 96.12 273 LEU A N 1
ATOM 1949 C CA . LEU A 1 273 ? 14.582 -8.766 -20.365 1.00 96.12 273 LEU A CA 1
ATOM 1950 C C . LEU A 1 273 ? 15.283 -9.991 -20.969 1.00 96.12 273 LEU A C 1
ATOM 1952 O O . LEU A 1 273 ? 15.939 -9.863 -21.999 1.00 96.12 273 LEU A O 1
ATOM 1956 N N . GLY A 1 274 ? 15.173 -11.169 -20.345 1.00 96.19 274 GLY A N 1
ATOM 1957 C CA . GLY A 1 274 ? 15.917 -12.363 -20.758 1.00 96.19 274 GLY A CA 1
ATOM 1958 C C . GLY A 1 274 ? 17.423 -12.254 -20.497 1.00 96.19 274 GLY A C 1
ATOM 1959 O O . GLY A 1 274 ? 18.217 -12.813 -21.249 1.00 96.19 274 GLY A O 1
ATOM 1960 N N . LEU A 1 275 ? 17.813 -11.516 -19.454 1.00 96.69 275 LEU A N 1
ATOM 1961 C CA . LEU A 1 275 ? 19.205 -11.260 -19.070 1.00 96.69 275 LEU A CA 1
ATOM 1962 C C . LEU A 1 275 ? 19.545 -11.929 -17.729 1.00 96.69 275 LEU A C 1
ATOM 1964 O O . LEU A 1 275 ? 18.643 -12.188 -16.930 1.00 96.69 275 LEU A O 1
ATOM 1968 N N . PRO A 1 276 ? 20.833 -12.163 -17.419 1.00 97.38 276 PRO A N 1
ATOM 1969 C CA . PRO A 1 276 ? 21.253 -12.534 -16.070 1.00 97.38 276 PRO A CA 1
ATOM 1970 C C . PRO A 1 276 ? 20.846 -11.468 -15.028 1.00 97.38 276 PRO A C 1
ATOM 1972 O O . PRO A 1 276 ? 20.925 -10.276 -15.332 1.00 97.38 276 PRO A O 1
ATOM 1975 N N . PRO A 1 277 ? 20.479 -11.840 -13.782 1.00 95.31 277 PRO A N 1
ATOM 1976 C CA . PRO A 1 277 ? 19.983 -10.894 -12.769 1.00 95.31 277 PRO A CA 1
ATOM 1977 C C . PRO A 1 277 ? 20.860 -9.670 -12.504 1.00 95.31 277 PRO A C 1
ATOM 1979 O O . PRO A 1 277 ? 20.334 -8.572 -12.348 1.00 95.31 277 PRO A O 1
ATOM 1982 N N . ALA A 1 278 ? 22.185 -9.832 -12.486 1.00 94.38 278 ALA A N 1
ATOM 1983 C CA . ALA A 1 278 ? 23.100 -8.712 -12.272 1.00 94.38 278 ALA A CA 1
ATOM 1984 C C . ALA A 1 278 ? 23.063 -7.709 -13.439 1.00 94.38 278 ALA A C 1
ATOM 1986 O O . ALA A 1 278 ? 22.915 -6.511 -13.215 1.00 94.38 278 ALA A O 1
ATOM 1987 N N . GLU A 1 279 ? 23.125 -8.199 -14.681 1.00 97.56 279 GLU A N 1
ATOM 1988 C CA . GLU A 1 279 ? 23.045 -7.365 -15.887 1.00 97.56 279 GLU A CA 1
ATOM 1989 C C . GLU A 1 279 ? 21.675 -6.693 -16.021 1.00 97.56 279 GLU A C 1
ATOM 1991 O O . GLU A 1 279 ? 21.583 -5.527 -16.406 1.00 97.56 279 GLU A O 1
ATOM 1996 N N . ALA A 1 280 ? 20.611 -7.413 -15.660 1.00 97.62 280 ALA A N 1
ATOM 1997 C CA . ALA A 1 280 ? 19.249 -6.907 -15.686 1.00 97.62 280 ALA A CA 1
ATOM 1998 C C . ALA A 1 280 ? 19.018 -5.806 -14.640 1.00 97.62 280 ALA A C 1
ATOM 2000 O O . ALA A 1 280 ? 18.418 -4.780 -14.957 1.00 97.62 280 ALA A O 1
ATOM 2001 N N . PHE A 1 281 ? 19.536 -5.979 -13.417 1.00 97.69 281 PHE A N 1
ATOM 2002 C CA . PHE A 1 281 ? 19.519 -4.931 -12.394 1.00 97.69 281 PHE A CA 1
ATOM 2003 C C . PHE A 1 281 ? 20.270 -3.680 -12.863 1.00 97.69 281 PHE A C 1
ATOM 2005 O O . PHE A 1 281 ? 19.800 -2.558 -12.690 1.00 97.69 281 PHE A O 1
ATOM 2012 N N . ASP A 1 282 ? 21.412 -3.864 -13.518 1.00 97.44 282 ASP A N 1
ATOM 2013 C CA . ASP A 1 282 ? 22.197 -2.768 -14.072 1.00 97.44 282 ASP A CA 1
ATOM 2014 C C . ASP A 1 282 ? 21.478 -2.036 -15.216 1.00 97.44 282 ASP A C 1
ATOM 2016 O O . ASP A 1 282 ? 21.540 -0.807 -15.308 1.00 97.44 282 ASP A O 1
ATOM 2020 N N . ALA A 1 283 ? 20.774 -2.770 -16.082 1.00 97.56 283 ALA A N 1
ATOM 2021 C CA . ALA A 1 283 ? 19.924 -2.188 -17.119 1.00 97.56 283 ALA A CA 1
ATOM 2022 C C . ALA A 1 283 ? 18.775 -1.372 -16.507 1.00 97.56 283 ALA A C 1
ATOM 2024 O O . ALA A 1 283 ? 18.524 -0.249 -16.942 1.00 97.56 283 ALA A O 1
ATOM 2025 N N . LEU A 1 284 ? 18.137 -1.901 -15.460 1.00 97.00 284 LEU A N 1
ATOM 2026 C CA . LEU A 1 284 ? 17.100 -1.211 -14.698 1.00 97.00 284 LEU A CA 1
ATOM 2027 C C . LEU A 1 284 ? 17.639 0.085 -14.073 1.00 97.00 284 LEU A C 1
ATOM 2029 O O . LEU A 1 284 ? 17.101 1.154 -14.339 1.00 97.00 284 LEU A O 1
ATOM 2033 N N . ARG A 1 285 ? 18.749 0.019 -13.325 1.00 97.69 285 ARG A N 1
ATOM 2034 C CA . ARG A 1 285 ? 19.389 1.180 -12.679 1.00 97.69 285 ARG A CA 1
ATOM 2035 C C . ARG A 1 285 ? 19.752 2.285 -13.672 1.00 97.69 285 ARG A C 1
ATOM 2037 O O . ARG A 1 285 ? 19.618 3.458 -13.347 1.00 97.69 285 ARG A O 1
ATOM 2044 N N . ARG A 1 286 ? 20.204 1.930 -14.878 1.00 97.19 286 ARG A N 1
ATOM 2045 C CA . ARG A 1 286 ? 20.519 2.910 -15.934 1.00 97.19 286 ARG A CA 1
ATOM 2046 C C . ARG A 1 286 ? 19.288 3.463 -16.654 1.00 97.19 286 ARG A C 1
ATOM 2048 O O . ARG A 1 286 ? 19.403 4.502 -17.295 1.00 97.19 286 ARG A O 1
ATOM 2055 N N . GLY A 1 287 ? 18.160 2.756 -16.608 1.00 96.94 287 GLY A N 1
ATOM 2056 C CA . GLY A 1 287 ? 16.963 3.077 -17.386 1.00 96.94 287 GLY A CA 1
ATOM 2057 C C . GLY A 1 287 ? 15.799 3.678 -16.594 1.00 96.94 287 GLY A C 1
ATOM 2058 O O . GLY A 1 287 ? 14.851 4.152 -17.220 1.00 96.94 287 GLY A O 1
ATOM 2059 N N . VAL A 1 288 ? 15.846 3.676 -15.256 1.00 97.62 288 VAL A N 1
ATOM 2060 C CA . VAL A 1 288 ? 14.869 4.408 -14.428 1.00 97.62 288 VAL A CA 1
ATOM 2061 C C . VAL A 1 288 ? 14.912 5.905 -14.727 1.00 97.62 288 VAL A C 1
ATOM 2063 O O . VAL A 1 288 ? 15.966 6.465 -15.030 1.00 97.62 288 VAL A O 1
ATOM 2066 N N . GLN A 1 289 ? 13.754 6.557 -14.657 1.00 96.38 289 GLN A N 1
ATOM 2067 C CA . GLN A 1 289 ? 13.596 7.953 -15.076 1.00 96.38 289 GLN A CA 1
ATOM 2068 C C . GLN A 1 289 ? 13.346 8.902 -13.900 1.00 96.38 289 GLN A C 1
ATOM 2070 O O . GLN A 1 289 ? 13.641 10.094 -14.003 1.00 96.38 289 GLN A O 1
ATOM 2075 N N . SER A 1 290 ? 12.809 8.397 -12.790 1.00 96.25 290 SER A N 1
ATOM 2076 C CA . SER A 1 290 ? 12.589 9.155 -11.562 1.00 96.25 290 SER A CA 1
ATOM 2077 C C . SER A 1 290 ? 13.917 9.396 -10.817 1.00 96.25 290 SER A C 1
ATOM 2079 O O . SER A 1 290 ? 14.612 8.432 -10.488 1.00 96.25 290 SER A O 1
ATOM 2081 N N . PRO A 1 291 ? 14.304 10.660 -10.530 1.00 95.44 291 PRO A N 1
ATOM 2082 C CA . PRO A 1 291 ? 15.598 10.975 -9.912 1.00 95.44 291 PRO A CA 1
ATOM 2083 C C . PRO A 1 291 ? 15.817 10.371 -8.520 1.00 95.44 291 PRO A C 1
ATOM 2085 O O . PRO A 1 291 ? 16.935 9.984 -8.189 1.00 95.44 291 PRO A O 1
ATOM 2088 N N . ASP A 1 292 ? 14.771 10.290 -7.703 1.00 95.44 292 ASP A N 1
ATOM 2089 C CA . ASP A 1 292 ? 14.803 9.674 -6.376 1.00 95.44 292 ASP A CA 1
ATOM 2090 C C . ASP A 1 292 ? 14.998 8.155 -6.460 1.00 95.44 292 ASP A C 1
ATOM 2092 O O . ASP A 1 292 ? 15.832 7.600 -5.742 1.00 95.44 292 ASP A O 1
ATOM 2096 N N . VAL A 1 293 ? 14.324 7.499 -7.407 1.00 97.56 293 VAL A N 1
ATOM 2097 C CA . VAL A 1 293 ? 14.529 6.075 -7.709 1.00 97.56 293 VAL A CA 1
ATOM 2098 C C . VAL A 1 293 ? 15.951 5.824 -8.215 1.00 97.56 293 VAL A C 1
ATOM 2100 O O . VAL A 1 293 ? 16.628 4.921 -7.722 1.00 97.56 293 VAL A O 1
ATOM 2103 N N . ALA A 1 294 ? 16.447 6.645 -9.146 1.00 97.88 294 ALA A N 1
ATOM 2104 C CA . ALA A 1 294 ? 17.819 6.554 -9.644 1.00 97.88 294 ALA A CA 1
ATOM 2105 C C . ALA A 1 294 ? 18.853 6.729 -8.519 1.00 97.88 294 ALA A C 1
ATOM 2107 O O . ALA A 1 294 ? 19.813 5.961 -8.440 1.00 97.88 294 ALA A O 1
ATOM 2108 N N . ALA A 1 295 ? 18.635 7.690 -7.614 1.00 97.19 295 ALA A N 1
ATOM 2109 C CA . ALA A 1 295 ? 19.503 7.916 -6.462 1.00 97.19 295 ALA A CA 1
ATOM 2110 C C . ALA A 1 295 ? 19.521 6.715 -5.504 1.00 97.19 295 ALA A C 1
ATOM 2112 O O . ALA A 1 295 ? 20.598 6.304 -5.070 1.00 97.19 295 ALA A O 1
ATOM 2113 N N . PHE A 1 296 ? 18.359 6.120 -5.213 1.00 97.44 296 PHE A N 1
ATOM 2114 C CA . PHE A 1 296 ? 18.274 4.916 -4.385 1.00 97.44 296 PHE A CA 1
ATOM 2115 C C . PHE A 1 296 ? 19.005 3.729 -5.028 1.00 97.44 296 PHE A C 1
ATOM 2117 O O . PHE A 1 296 ? 19.836 3.093 -4.380 1.00 97.44 296 PHE A O 1
ATOM 2124 N N . LEU A 1 297 ? 18.751 3.449 -6.312 1.00 98.19 297 LEU A N 1
ATOM 2125 C CA . LEU A 1 297 ? 19.384 2.324 -7.008 1.00 98.19 297 LEU A CA 1
ATOM 2126 C C . LEU A 1 297 ? 20.905 2.497 -7.139 1.00 98.19 297 LEU A C 1
ATOM 2128 O O . LEU A 1 297 ? 21.648 1.524 -7.008 1.00 98.19 297 LEU A O 1
ATOM 2132 N N . GLU A 1 298 ? 21.384 3.725 -7.350 1.00 98.25 298 GLU A N 1
ATOM 2133 C CA . GLU A 1 298 ? 22.818 4.022 -7.341 1.00 98.25 298 GLU A CA 1
ATOM 2134 C C . GLU A 1 298 ? 23.431 3.841 -5.948 1.00 98.25 298 GLU A C 1
ATOM 2136 O O . GLU A 1 298 ? 24.539 3.313 -5.822 1.00 98.25 298 GLU A O 1
ATOM 2141 N N . HIS A 1 299 ? 22.711 4.236 -4.895 1.00 97.75 299 HIS A N 1
ATOM 2142 C CA . HIS A 1 299 ? 23.163 4.073 -3.518 1.00 97.75 299 HIS A CA 1
ATOM 2143 C C . HIS A 1 299 ? 23.377 2.599 -3.164 1.00 97.75 299 HIS A C 1
ATOM 2145 O O . HIS A 1 299 ? 24.486 2.244 -2.763 1.00 97.75 299 HIS A O 1
ATOM 2151 N N . VAL A 1 300 ? 22.366 1.746 -3.369 1.00 97.44 300 VAL A N 1
ATOM 2152 C CA . VAL A 1 300 ? 22.444 0.311 -3.024 1.00 97.44 300 VAL A CA 1
ATOM 2153 C C . VAL A 1 300 ? 23.426 -0.456 -3.909 1.00 97.44 300 VAL A C 1
ATOM 2155 O O . VAL A 1 300 ? 23.984 -1.466 -3.486 1.00 97.44 300 VAL A O 1
ATOM 2158 N N . HIS A 1 301 ? 23.681 0.031 -5.128 1.00 97.00 301 HIS A N 1
ATOM 2159 C CA . HIS A 1 301 ? 24.719 -0.517 -5.996 1.00 97.00 301 HIS A CA 1
ATOM 2160 C C . HIS A 1 301 ? 26.130 -0.206 -5.470 1.00 97.00 301 HIS A C 1
ATOM 2162 O O . HIS A 1 301 ? 26.983 -1.091 -5.442 1.00 97.00 301 HIS A O 1
ATOM 2168 N N . ARG A 1 302 ? 26.383 1.037 -5.034 1.00 97.44 302 ARG A N 1
ATOM 2169 C CA . ARG A 1 302 ? 27.696 1.463 -4.514 1.00 97.44 302 ARG A CA 1
ATOM 2170 C C . ARG A 1 302 ? 27.975 0.995 -3.088 1.00 97.44 302 ARG A C 1
ATOM 2172 O O . ARG A 1 302 ? 29.135 0.808 -2.734 1.00 97.44 302 ARG A O 1
ATOM 2179 N N . HIS A 1 303 ? 26.931 0.826 -2.284 1.00 97.12 303 HIS A N 1
ATOM 2180 C CA . HIS A 1 303 ? 27.025 0.489 -0.864 1.00 97.12 303 HIS A CA 1
ATOM 2181 C C . HIS A 1 303 ? 26.181 -0.757 -0.562 1.00 97.12 303 HIS A C 1
ATOM 2183 O O . HIS A 1 303 ? 25.180 -0.672 0.146 1.00 97.12 303 HIS A O 1
ATOM 2189 N N . PRO A 1 304 ? 26.538 -1.926 -1.122 1.00 96.69 304 PRO A N 1
ATOM 2190 C CA . PRO A 1 304 ? 25.754 -3.132 -0.914 1.00 96.69 304 PRO A CA 1
ATOM 2191 C C . PRO A 1 304 ? 25.769 -3.543 0.562 1.00 96.69 304 PRO A C 1
ATOM 2193 O O . PRO A 1 304 ? 26.828 -3.647 1.185 1.00 96.69 304 PRO A O 1
ATOM 2196 N N . VAL A 1 305 ? 24.591 -3.847 1.105 1.00 98.00 305 VAL A N 1
ATOM 2197 C CA . VAL A 1 305 ? 24.451 -4.378 2.466 1.00 98.00 305 VAL A CA 1
ATOM 2198 C C . VAL A 1 305 ? 25.058 -5.782 2.543 1.00 98.00 305 VAL A C 1
ATOM 2200 O O . VAL A 1 305 ? 24.782 -6.650 1.705 1.00 98.00 305 VAL A O 1
ATOM 2203 N N . SER A 1 306 ? 25.890 -6.025 3.558 1.00 98.06 306 SER A N 1
ATOM 2204 C CA . SER A 1 306 ? 26.504 -7.337 3.776 1.00 98.06 306 SER A CA 1
ATOM 2205 C C . SER A 1 306 ? 25.482 -8.355 4.300 1.00 98.06 306 SER A C 1
ATOM 2207 O O . SER A 1 306 ? 24.493 -8.000 4.941 1.00 98.06 306 SER A O 1
ATOM 2209 N N . ALA A 1 307 ? 25.732 -9.652 4.096 1.00 98.06 307 ALA A N 1
ATOM 2210 C CA . ALA A 1 307 ? 24.865 -10.698 4.652 1.00 98.06 307 ALA A CA 1
ATOM 2211 C C . ALA A 1 307 ? 24.790 -10.647 6.193 1.00 98.06 307 ALA A C 1
ATOM 2213 O O . ALA A 1 307 ? 23.747 -10.950 6.768 1.00 98.06 307 ALA A O 1
ATOM 2214 N N . ALA A 1 308 ? 25.872 -10.231 6.862 1.00 98.38 308 ALA A N 1
ATOM 2215 C CA . ALA A 1 308 ? 25.899 -10.072 8.314 1.00 98.38 308 ALA A CA 1
ATOM 2216 C C . ALA A 1 308 ? 25.058 -8.873 8.779 1.00 98.38 308 ALA A C 1
ATOM 2218 O O . ALA A 1 308 ? 24.422 -8.938 9.827 1.00 98.38 308 ALA A O 1
ATOM 2219 N N . ASP A 1 309 ? 25.049 -7.780 8.018 1.00 98.38 309 ASP A N 1
ATOM 2220 C CA . ASP A 1 309 ? 24.259 -6.585 8.334 1.00 98.38 309 ASP A CA 1
ATOM 2221 C C . ASP A 1 309 ? 22.771 -6.856 8.118 1.00 98.38 309 ASP A C 1
ATOM 2223 O O . ASP A 1 309 ? 21.949 -6.522 8.971 1.00 98.38 309 ASP A O 1
ATOM 2227 N N . TYR A 1 310 ? 22.442 -7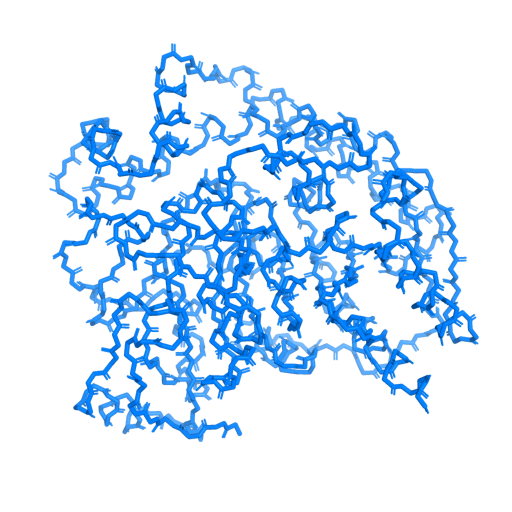.566 7.036 1.00 98.62 310 TYR A N 1
ATOM 2228 C CA . TYR A 1 310 ? 21.096 -8.065 6.786 1.00 98.62 310 TYR A CA 1
ATOM 2229 C C . TYR A 1 310 ? 20.617 -9.009 7.900 1.00 98.62 310 TYR A C 1
ATOM 2231 O O . TYR A 1 310 ? 19.505 -8.852 8.397 1.00 98.62 310 TYR A O 1
ATOM 2239 N N . ALA A 1 311 ? 21.463 -9.937 8.364 1.00 98.56 311 ALA A N 1
ATOM 2240 C CA . ALA A 1 311 ? 21.127 -10.817 9.486 1.00 98.56 311 ALA A CA 1
ATOM 2241 C C . ALA A 1 311 ? 20.807 -10.031 10.772 1.00 98.56 311 ALA A C 1
ATOM 2243 O O . ALA A 1 311 ? 19.797 -10.307 11.417 1.00 98.56 311 ALA A O 1
ATOM 2244 N N . ARG A 1 312 ? 21.588 -8.991 11.103 1.00 98.56 312 ARG A N 1
ATOM 2245 C CA . ARG A 1 312 ? 21.299 -8.117 12.258 1.00 98.56 312 ARG A CA 1
ATOM 2246 C C . ARG A 1 312 ? 19.985 -7.349 12.101 1.00 98.56 312 ARG A C 1
ATOM 2248 O O . ARG A 1 312 ? 19.252 -7.183 13.072 1.00 98.56 312 ARG A O 1
ATOM 2255 N N . ALA A 1 313 ? 19.653 -6.913 10.887 1.00 98.56 313 ALA A N 1
ATOM 2256 C CA . ALA A 1 313 ? 18.370 -6.272 10.612 1.00 98.56 313 ALA A CA 1
ATOM 2257 C C . ALA A 1 313 ? 17.183 -7.248 10.772 1.00 98.56 313 ALA A C 1
ATOM 2259 O O . ALA A 1 313 ? 16.120 -6.873 11.282 1.00 98.56 313 ALA A O 1
ATOM 2260 N N . GLN A 1 314 ? 17.368 -8.522 10.410 1.00 98.62 314 GLN A N 1
ATOM 2261 C CA . GLN A 1 314 ? 16.388 -9.581 10.677 1.00 98.62 314 GLN A CA 1
ATOM 2262 C C . GLN A 1 314 ? 16.239 -9.856 12.183 1.00 98.62 314 GLN A C 1
ATOM 2264 O O . GLN A 1 314 ? 15.116 -9.981 12.670 1.00 98.62 314 GLN A O 1
ATOM 2269 N N . GLU A 1 315 ? 17.334 -9.877 12.948 1.00 98.69 315 GLU A N 1
ATOM 2270 C CA . GLU A 1 315 ? 17.294 -9.995 14.415 1.00 98.69 315 GLU A CA 1
ATOM 2271 C C . GLU A 1 315 ? 16.529 -8.832 15.066 1.00 98.69 315 GLU A C 1
ATOM 2273 O O . GLU A 1 315 ? 15.645 -9.062 15.894 1.00 98.69 315 GLU A O 1
ATOM 2278 N N . ASP A 1 316 ? 16.799 -7.590 14.647 1.00 98.75 316 ASP A N 1
ATOM 2279 C CA . ASP A 1 316 ? 16.061 -6.411 15.115 1.00 98.75 316 ASP A CA 1
ATOM 2280 C C . ASP A 1 316 ? 14.561 -6.514 14.770 1.00 98.75 316 ASP A C 1
ATOM 2282 O O . ASP A 1 316 ? 13.713 -6.155 15.588 1.00 98.75 316 ASP A O 1
ATOM 2286 N N . THR A 1 317 ? 14.208 -7.084 13.613 1.00 98.69 317 THR A N 1
ATOM 2287 C CA . THR A 1 317 ? 12.806 -7.341 13.231 1.00 98.69 317 THR A CA 1
ATOM 2288 C C . THR A 1 317 ? 12.128 -8.365 14.142 1.00 98.69 317 THR A C 1
ATOM 2290 O O . THR A 1 317 ? 10.982 -8.166 14.557 1.00 98.69 317 THR A O 1
ATOM 2293 N N . LEU A 1 318 ? 12.810 -9.465 14.470 1.00 98.62 318 LEU A N 1
ATOM 2294 C CA . LEU A 1 318 ? 12.279 -10.488 15.374 1.00 98.62 318 LEU A CA 1
ATOM 2295 C C . LEU A 1 318 ? 12.069 -9.930 16.786 1.00 98.62 318 LEU A C 1
ATOM 2297 O O . LEU A 1 318 ? 11.021 -10.167 17.389 1.00 98.62 318 LEU A O 1
ATOM 2301 N N . GLU A 1 319 ? 13.015 -9.131 17.280 1.00 98.81 319 GLU A N 1
ATOM 2302 C CA . GLU A 1 319 ? 12.885 -8.478 18.581 1.00 98.81 319 GLU A CA 1
ATOM 2303 C C . GLU A 1 319 ? 11.766 -7.426 18.581 1.00 98.81 319 GLU A C 1
ATOM 2305 O O . GLU A 1 319 ? 10.978 -7.371 19.526 1.00 98.81 319 GLU A O 1
ATOM 2310 N N . ALA A 1 320 ? 11.614 -6.644 17.505 1.00 98.81 320 ALA A N 1
ATOM 2311 C CA . ALA A 1 320 ? 10.495 -5.711 17.354 1.00 98.81 320 ALA A CA 1
ATOM 2312 C C . ALA A 1 320 ? 9.139 -6.429 17.442 1.00 98.81 320 ALA A C 1
ATOM 2314 O O . ALA A 1 320 ? 8.231 -5.961 18.131 1.00 98.81 320 ALA A O 1
ATOM 2315 N N . ARG A 1 321 ? 9.006 -7.589 16.783 1.00 98.69 321 ARG A N 1
ATOM 2316 C CA . ARG A 1 321 ? 7.791 -8.417 16.843 1.00 98.69 321 ARG A CA 1
ATOM 2317 C C . ARG A 1 321 ? 7.513 -8.891 18.262 1.00 98.69 321 ARG A C 1
ATOM 2319 O O . ARG A 1 321 ? 6.394 -8.721 18.735 1.00 98.69 321 ARG A O 1
ATOM 2326 N N . ARG A 1 322 ? 8.524 -9.417 18.958 1.00 98.75 322 ARG A N 1
ATOM 2327 C CA . ARG A 1 322 ? 8.392 -9.862 20.352 1.00 98.75 322 ARG A CA 1
ATOM 2328 C C . ARG A 1 322 ? 7.923 -8.722 21.264 1.00 98.75 322 ARG A C 1
ATOM 2330 O O . ARG A 1 322 ? 6.952 -8.884 21.995 1.00 98.75 322 ARG A O 1
ATOM 2337 N N . LEU A 1 323 ? 8.559 -7.555 21.165 1.00 98.75 323 LEU A N 1
ATOM 2338 C CA . LEU A 1 323 ? 8.199 -6.366 21.944 1.00 98.75 323 LEU A CA 1
ATOM 2339 C C . LEU A 1 323 ? 6.787 -5.859 21.616 1.00 98.75 323 LEU A C 1
ATOM 2341 O O . LEU A 1 323 ? 6.064 -5.441 22.517 1.00 98.75 323 LEU A O 1
ATOM 2345 N N . SER A 1 324 ? 6.373 -5.909 20.346 1.00 98.69 324 SER A N 1
ATOM 2346 C CA . SER A 1 324 ? 5.008 -5.560 19.942 1.00 98.69 324 SER A CA 1
ATOM 2347 C C . SER A 1 324 ? 3.989 -6.490 20.601 1.00 98.69 324 SER A C 1
ATOM 2349 O O . SER A 1 324 ? 3.038 -6.016 21.218 1.00 98.69 324 SER A O 1
ATOM 2351 N N . GLU A 1 325 ? 4.202 -7.806 20.536 1.00 98.50 325 GLU A N 1
ATOM 2352 C CA . GLU A 1 325 ? 3.318 -8.785 21.180 1.00 98.50 325 GLU A CA 1
ATOM 2353 C C . GLU A 1 325 ? 3.236 -8.581 22.703 1.00 98.50 325 GLU A C 1
ATOM 2355 O O . GLU A 1 325 ? 2.138 -8.651 23.261 1.00 98.50 325 GLU A O 1
ATOM 2360 N N . ASP A 1 326 ? 4.350 -8.234 23.361 1.00 98.56 326 ASP A N 1
ATOM 2361 C CA . ASP A 1 326 ? 4.374 -7.884 24.789 1.00 98.56 326 ASP A CA 1
ATOM 2362 C C . ASP A 1 326 ? 3.497 -6.657 25.095 1.00 98.56 326 ASP A C 1
ATOM 2364 O O . ASP A 1 326 ? 2.774 -6.651 26.093 1.00 98.56 326 ASP A O 1
ATOM 2368 N N . VAL A 1 327 ? 3.525 -5.617 24.249 1.00 98.62 327 VAL A N 1
ATOM 2369 C CA . VAL A 1 327 ? 2.672 -4.423 24.412 1.00 98.62 327 VAL A CA 1
ATOM 2370 C C . VAL A 1 327 ? 1.196 -4.788 24.249 1.00 98.62 327 VAL A C 1
ATOM 2372 O O . VAL A 1 327 ? 0.380 -4.421 25.097 1.00 98.62 327 VAL A O 1
ATOM 2375 N N . PHE A 1 328 ? 0.847 -5.544 23.205 1.00 98.56 328 PHE A N 1
ATOM 2376 C CA . PHE A 1 328 ? -0.528 -6.000 22.989 1.00 98.56 328 PHE A CA 1
ATOM 2377 C C . PHE A 1 328 ? -1.044 -6.832 24.168 1.00 98.56 328 PHE A C 1
ATOM 2379 O O . PHE A 1 328 ? -2.157 -6.597 24.634 1.00 98.56 328 PHE A O 1
ATOM 2386 N N . ALA A 1 329 ? -0.238 -7.768 24.676 1.00 98.25 329 ALA A N 1
ATOM 2387 C CA . ALA A 1 329 ? -0.612 -8.625 25.796 1.00 98.25 329 ALA A CA 1
ATOM 2388 C C . ALA A 1 329 ? -0.731 -7.850 27.116 1.00 98.25 329 ALA A C 1
ATOM 2390 O O . ALA A 1 329 ? -1.720 -7.999 27.828 1.00 98.25 329 ALA A O 1
ATOM 2391 N N . ARG A 1 330 ? 0.244 -6.987 27.436 1.00 98.12 330 ARG A N 1
ATOM 2392 C CA . ARG A 1 330 ? 0.268 -6.212 28.689 1.00 98.12 330 ARG A CA 1
ATOM 2393 C C . ARG A 1 330 ? -0.950 -5.304 28.844 1.00 98.12 330 ARG A C 1
ATOM 2395 O O . ARG A 1 330 ? -1.402 -5.083 29.963 1.00 98.12 330 ARG A O 1
ATOM 2402 N N . HIS A 1 331 ? -1.438 -4.752 27.738 1.00 97.94 331 HIS A N 1
ATOM 2403 C CA . HIS A 1 331 ? -2.532 -3.784 27.739 1.00 97.94 331 HIS A CA 1
ATOM 2404 C C . HIS A 1 331 ? -3.872 -4.366 27.266 1.00 97.94 331 HIS A C 1
ATOM 2406 O O . HIS A 1 331 ? -4.828 -3.598 27.171 1.00 97.94 331 HIS A O 1
ATOM 2412 N N . ASP A 1 332 ? -3.941 -5.676 26.994 1.00 97.06 332 ASP A N 1
ATOM 2413 C CA . ASP A 1 332 ? -5.117 -6.386 26.460 1.00 97.06 332 ASP A CA 1
ATOM 2414 C C . ASP A 1 332 ? -5.709 -5.711 25.207 1.00 97.06 332 ASP A C 1
ATOM 2416 O O . ASP A 1 332 ? -6.900 -5.408 25.100 1.00 97.06 332 ASP A O 1
ATOM 2420 N N . LEU A 1 333 ? -4.831 -5.371 24.261 1.00 98.31 333 LEU A N 1
ATOM 2421 C CA . LEU A 1 333 ? -5.215 -4.619 23.071 1.00 98.31 333 LEU A CA 1
ATOM 2422 C C . LEU A 1 333 ? -5.817 -5.527 22.003 1.00 98.31 333 LEU A C 1
ATOM 2424 O O . LEU A 1 333 ? -5.275 -6.582 21.670 1.00 98.31 333 LEU A O 1
ATOM 2428 N N . HIS A 1 334 ? -6.884 -5.036 21.381 1.00 98.00 334 HIS A N 1
ATOM 2429 C CA . HIS A 1 334 ? -7.438 -5.615 20.160 1.00 98.00 334 HIS A CA 1
ATOM 2430 C C . HIS A 1 334 ? -6.720 -5.077 18.916 1.00 98.00 334 HIS A C 1
ATOM 2432 O O . HIS A 1 334 ? -6.490 -5.816 17.962 1.00 98.00 334 HIS A O 1
ATOM 2438 N N . ALA A 1 335 ? -6.364 -3.792 18.928 1.00 98.56 335 ALA A N 1
ATOM 2439 C CA . ALA A 1 335 ? -5.611 -3.117 17.878 1.00 98.56 335 ALA A CA 1
ATOM 2440 C C . ALA A 1 335 ? -4.923 -1.863 18.441 1.00 98.56 335 ALA A C 1
ATOM 2442 O O . ALA A 1 335 ? -5.229 -1.401 19.541 1.00 98.56 335 ALA A O 1
ATOM 2443 N N . MET A 1 336 ? -4.005 -1.297 17.670 1.00 98.69 336 MET A N 1
ATOM 2444 C CA . MET A 1 336 ? -3.502 0.058 17.852 1.00 98.69 336 MET A CA 1
ATOM 2445 C C . MET A 1 336 ? -4.216 1.018 16.905 1.00 98.69 336 MET A C 1
ATOM 2447 O O . MET A 1 336 ? -4.640 0.617 15.820 1.00 98.69 336 MET A O 1
ATOM 2451 N N . VAL A 1 337 ? -4.326 2.279 17.315 1.00 98.75 337 VAL A N 1
ATOM 2452 C CA . VAL A 1 337 ? -4.959 3.343 16.540 1.00 98.75 337 VAL A CA 1
ATOM 2453 C C . VAL A 1 337 ? -4.114 4.615 16.547 1.00 98.75 337 VAL A C 1
ATOM 2455 O O . VAL A 1 337 ? -3.665 5.069 17.598 1.00 98.75 337 VAL A O 1
ATOM 2458 N N . PHE A 1 338 ? -3.863 5.170 15.364 1.00 98.81 338 PHE A N 1
ATOM 2459 C CA . PHE A 1 338 ? -3.041 6.370 15.162 1.00 98.81 338 PHE A CA 1
ATOM 2460 C C . PHE A 1 338 ? -3.316 6.976 13.774 1.00 98.81 338 PHE A C 1
ATOM 2462 O O . PHE A 1 338 ? -3.821 6.267 12.898 1.00 98.81 338 PHE A O 1
ATOM 2469 N N . PRO A 1 339 ? -3.012 8.264 13.525 1.00 98.62 339 PRO A N 1
ATOM 2470 C CA . PRO A 1 339 ? -3.139 8.849 12.190 1.00 98.62 339 PRO A CA 1
ATOM 2471 C C . PRO A 1 339 ? -2.299 8.073 11.180 1.00 98.62 339 PRO A C 1
ATOM 2473 O O . PRO A 1 339 ? -1.132 7.789 11.440 1.00 98.62 339 PRO A O 1
ATOM 2476 N N . THR A 1 340 ? -2.850 7.746 10.015 1.00 98.75 340 THR A N 1
ATOM 2477 C CA . THR A 1 340 ? -2.112 6.964 9.013 1.00 98.75 340 THR A CA 1
ATOM 2478 C C . THR A 1 340 ? -0.877 7.697 8.499 1.00 98.75 340 THR A C 1
ATOM 2480 O O . THR A 1 340 ? 0.155 7.072 8.270 1.00 98.75 340 THR A O 1
ATOM 2483 N N . THR A 1 341 ? -0.970 9.015 8.346 1.00 98.38 341 THR A N 1
ATOM 2484 C CA . THR A 1 341 ? 0.138 9.890 7.959 1.00 98.38 341 THR A CA 1
ATOM 2485 C C . THR A 1 341 ? 0.230 11.071 8.927 1.00 98.38 341 THR A C 1
ATOM 2487 O O . THR A 1 341 ? -0.810 11.500 9.431 1.00 98.38 341 THR A O 1
ATOM 2490 N N . PRO A 1 342 ? 1.426 11.634 9.200 1.00 97.69 342 PRO A N 1
ATOM 2491 C CA . PRO A 1 342 ? 1.554 12.761 10.135 1.00 97.69 342 PRO A CA 1
ATOM 2492 C C . PRO A 1 342 ? 0.960 14.084 9.628 1.00 97.69 342 PRO A C 1
ATOM 2494 O O . PRO A 1 342 ? 0.748 15.002 10.418 1.00 97.69 342 PRO A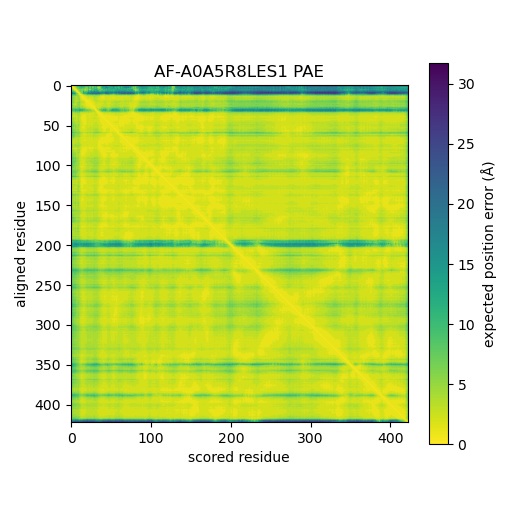 O 1
ATOM 2497 N N . ALA A 1 343 ? 0.727 14.189 8.318 1.00 97.31 343 ALA A N 1
ATOM 2498 C CA . ALA A 1 343 ? 0.162 15.346 7.629 1.00 97.31 343 ALA A CA 1
ATOM 2499 C C . ALA A 1 343 ? -0.784 14.895 6.496 1.00 97.31 343 ALA A C 1
ATOM 2501 O O . ALA A 1 343 ? -0.820 13.702 6.152 1.00 97.31 343 ALA A O 1
ATOM 2502 N N . SER A 1 344 ? -1.549 15.840 5.934 1.00 94.94 344 SER A N 1
ATOM 2503 C CA . SER A 1 344 ? -2.315 15.650 4.692 1.00 94.94 344 SER A CA 1
ATOM 2504 C C . SER A 1 344 ? -1.382 15.456 3.491 1.00 94.94 344 SER A C 1
ATOM 2506 O O . SER A 1 344 ? -0.165 15.484 3.638 1.00 94.94 344 SER A O 1
ATOM 2508 N N . ALA A 1 345 ? -1.930 15.202 2.303 1.00 97.19 345 ALA A N 1
ATOM 2509 C CA . ALA A 1 345 ? -1.125 14.942 1.115 1.00 97.19 345 ALA A CA 1
ATOM 2510 C C . ALA A 1 345 ? -0.174 16.114 0.772 1.00 97.19 345 ALA A C 1
ATOM 2512 O O . ALA A 1 345 ? -0.592 17.273 0.813 1.00 97.19 345 ALA A O 1
ATOM 2513 N N . PRO A 1 346 ? 1.088 15.848 0.381 1.00 97.06 346 PRO A N 1
ATOM 2514 C CA . PRO A 1 346 ? 1.993 16.894 -0.081 1.00 97.06 346 PRO A CA 1
ATOM 2515 C C . PRO A 1 346 ? 1.613 17.366 -1.500 1.00 97.06 346 PRO A C 1
ATOM 2517 O O . PRO A 1 346 ? 0.909 16.648 -2.223 1.00 97.06 346 PRO A O 1
ATOM 2520 N N . PRO A 1 347 ? 2.117 18.528 -1.962 1.00 96.19 347 PRO A N 1
ATOM 2521 C CA . PRO A 1 347 ? 1.960 18.949 -3.353 1.00 96.19 347 PRO A CA 1
ATOM 2522 C C . PRO A 1 347 ? 2.480 17.892 -4.339 1.00 96.19 347 PRO A C 1
ATOM 2524 O O . PRO A 1 347 ? 3.561 17.330 -4.150 1.00 96.19 347 PRO A O 1
ATOM 2527 N N . SER A 1 348 ? 1.733 17.636 -5.416 1.00 94.19 348 SER A N 1
ATOM 2528 C CA . SER A 1 348 ? 2.205 16.782 -6.513 1.00 94.19 348 SER A CA 1
ATOM 2529 C C . SER A 1 348 ? 3.381 17.453 -7.214 1.00 94.19 348 SER A C 1
ATOM 2531 O O . SER A 1 348 ? 3.346 18.653 -7.494 1.00 94.19 348 SER A O 1
ATOM 2533 N N . ARG A 1 349 ? 4.415 16.667 -7.527 1.00 89.62 349 ARG A N 1
ATOM 2534 C CA . ARG A 1 349 ? 5.692 17.139 -8.081 1.00 89.62 349 ARG A CA 1
ATOM 2535 C C . ARG A 1 349 ? 6.389 18.161 -7.173 1.00 89.62 349 ARG A C 1
ATOM 2537 O O . ARG A 1 349 ? 7.130 19.009 -7.660 1.00 89.62 349 ARG A O 1
ATOM 2544 N N . GLY A 1 350 ? 6.167 18.065 -5.859 1.00 83.44 350 GLY A N 1
ATOM 2545 C CA . GLY A 1 350 ? 6.761 18.947 -4.849 1.00 83.44 350 GLY A CA 1
ATOM 2546 C C . GLY A 1 350 ? 8.235 18.666 -4.525 1.00 83.44 350 GLY A C 1
ATOM 2547 O O . GLY A 1 350 ? 8.840 19.422 -3.773 1.00 83.44 350 GLY A O 1
ATOM 2548 N N . GLY A 1 351 ? 8.824 17.605 -5.086 1.00 89.38 351 GLY A N 1
ATOM 2549 C CA . GLY A 1 351 ? 10.191 17.175 -4.783 1.00 89.38 351 GLY A CA 1
ATOM 2550 C C . GLY A 1 351 ? 10.276 16.260 -3.557 1.00 89.38 351 GLY A C 1
ATOM 2551 O O . GLY A 1 351 ? 9.284 15.673 -3.129 1.00 89.38 351 GLY A O 1
ATOM 2552 N N . THR A 1 352 ? 11.483 16.101 -3.012 1.00 90.62 352 THR A N 1
ATOM 2553 C CA . THR A 1 352 ? 11.780 15.152 -1.920 1.00 90.62 352 THR A CA 1
ATOM 2554 C C . THR A 1 352 ? 11.794 15.788 -0.528 1.00 90.62 352 THR A C 1
ATOM 2556 O O . THR A 1 352 ? 11.944 15.069 0.462 1.00 90.62 352 THR A O 1
ATOM 2559 N N . ALA A 1 353 ? 11.613 17.108 -0.432 1.00 94.56 353 ALA A N 1
ATOM 2560 C CA . ALA A 1 353 ? 11.613 17.870 0.814 1.00 94.56 353 ALA A CA 1
ATOM 2561 C C . ALA A 1 353 ? 10.295 18.640 0.999 1.00 94.56 353 ALA A C 1
ATOM 2563 O O . ALA A 1 353 ? 9.672 19.070 0.030 1.00 94.56 353 ALA A O 1
ATOM 2564 N N . ILE A 1 354 ? 9.865 18.804 2.249 1.00 95.81 354 ILE A N 1
ATOM 2565 C CA . ILE A 1 354 ? 8.647 19.529 2.624 1.00 95.81 354 ILE A CA 1
ATOM 2566 C C . ILE A 1 354 ? 8.849 20.275 3.940 1.00 95.81 354 ILE A C 1
ATOM 2568 O O . ILE A 1 354 ? 9.546 19.801 4.834 1.00 95.81 354 ILE A O 1
ATOM 2572 N N . VAL A 1 355 ? 8.211 21.437 4.084 1.00 96.00 355 VAL A N 1
ATOM 2573 C CA . VAL A 1 355 ? 8.180 22.162 5.357 1.00 96.00 355 VAL A CA 1
ATOM 2574 C C . VAL A 1 355 ? 7.068 21.594 6.236 1.00 96.00 355 VAL A C 1
ATOM 2576 O O . VAL A 1 355 ? 5.887 21.783 5.958 1.00 96.00 355 VAL A O 1
ATOM 2579 N N . HIS A 1 356 ? 7.444 20.937 7.331 1.00 96.06 356 HIS A N 1
ATOM 2580 C CA . HIS A 1 356 ? 6.537 20.417 8.352 1.00 96.06 356 HIS A CA 1
ATOM 2581 C C . HIS A 1 356 ? 6.764 21.152 9.672 1.00 96.06 356 HIS A C 1
ATOM 2583 O O . HIS A 1 356 ? 7.862 21.127 10.234 1.00 96.06 356 HIS A O 1
ATOM 2589 N N . ARG A 1 357 ? 5.731 21.855 10.155 1.00 94.56 357 ARG A N 1
ATOM 2590 C CA . ARG A 1 357 ? 5.785 22.693 11.372 1.00 94.56 357 ARG A CA 1
ATOM 2591 C C . ARG A 1 357 ? 6.990 23.650 11.389 1.00 94.56 357 ARG A C 1
ATOM 2593 O O . ARG A 1 357 ? 7.704 23.759 12.383 1.00 94.56 357 ARG A O 1
ATOM 2600 N N . GLY A 1 358 ? 7.227 24.321 10.261 1.00 94.81 358 GLY A N 1
ATOM 2601 C CA . GLY A 1 358 ? 8.298 25.313 10.108 1.00 94.81 358 GLY A CA 1
ATOM 2602 C C . GLY A 1 358 ? 9.708 24.736 9.939 1.00 94.81 358 GLY A C 1
ATOM 2603 O O . GLY A 1 358 ? 10.667 25.499 9.948 1.00 94.81 358 GLY A O 1
ATOM 2604 N N . ARG A 1 359 ? 9.855 23.414 9.785 1.00 95.56 359 ARG A N 1
ATOM 2605 C CA . ARG A 1 359 ? 11.145 22.741 9.574 1.00 95.56 359 ARG A CA 1
ATOM 2606 C C . ARG A 1 359 ? 11.124 21.967 8.266 1.00 95.56 359 ARG A C 1
ATOM 2608 O O . ARG A 1 359 ? 10.145 21.284 7.984 1.00 95.56 359 ARG A O 1
ATOM 2615 N N . GLU A 1 360 ? 12.193 22.052 7.487 1.00 96.56 360 GLU A N 1
ATOM 2616 C CA . GLU A 1 360 ? 12.353 21.207 6.303 1.00 96.56 360 GLU A CA 1
ATOM 2617 C C . GLU A 1 360 ? 12.582 19.747 6.725 1.00 96.56 360 GLU A C 1
ATOM 2619 O O . GLU A 1 360 ? 13.372 19.465 7.627 1.00 96.56 360 GLU A O 1
ATOM 2624 N N . GLN A 1 361 ? 11.859 18.823 6.097 1.00 96.00 361 GLN A N 1
ATOM 2625 C CA . GLN A 1 361 ? 11.946 17.386 6.330 1.00 96.00 361 GLN A CA 1
ATOM 2626 C C . GLN A 1 361 ? 11.900 16.623 5.006 1.00 96.00 361 GLN A 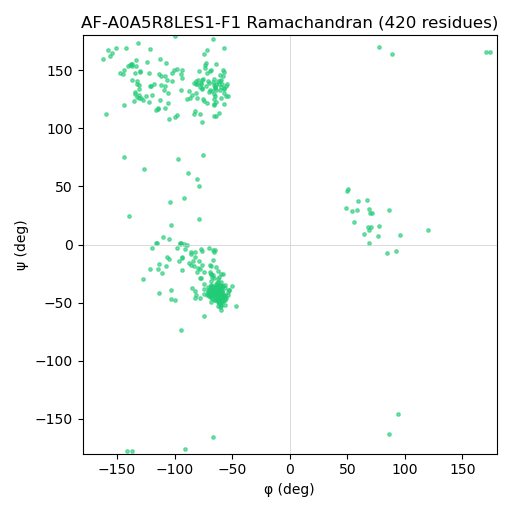C 1
ATOM 2628 O O . GLN A 1 361 ? 11.324 17.090 4.024 1.00 96.00 361 GLN A O 1
ATOM 2633 N N . SER A 1 362 ? 12.459 15.411 4.992 1.00 96.75 362 SER A N 1
ATOM 2634 C CA . SER A 1 362 ? 12.271 14.479 3.877 1.00 96.75 362 SER A CA 1
ATOM 2635 C C . SER A 1 362 ? 10.804 14.059 3.783 1.00 96.75 362 SER A C 1
ATOM 2637 O O . SER A 1 362 ? 10.232 13.570 4.759 1.00 96.75 362 SER A O 1
ATOM 2639 N N . VAL A 1 363 ? 10.213 14.194 2.592 1.00 96.94 363 VAL A N 1
ATOM 2640 C CA . VAL A 1 363 ? 8.856 13.710 2.289 1.00 96.94 363 VAL A CA 1
ATOM 2641 C C . VAL A 1 363 ? 8.763 12.214 2.587 1.00 96.94 363 VAL A C 1
ATOM 2643 O O . VAL A 1 363 ? 7.838 11.769 3.261 1.00 96.94 363 VAL A O 1
ATOM 2646 N N . PHE A 1 364 ? 9.754 11.434 2.146 1.00 96.50 364 PHE A N 1
ATOM 2647 C CA . PHE A 1 364 ? 9.777 9.992 2.377 1.00 96.50 364 PHE A CA 1
ATOM 2648 C C . PHE A 1 364 ? 9.767 9.656 3.872 1.00 96.50 364 PHE A C 1
ATOM 2650 O O . PHE A 1 364 ? 8.922 8.881 4.322 1.00 96.50 364 PHE A O 1
ATOM 2657 N N . ALA A 1 365 ? 10.658 10.274 4.652 1.00 95.81 365 ALA A N 1
ATOM 2658 C CA . ALA A 1 365 ? 10.768 10.002 6.084 1.00 95.81 365 ALA A CA 1
ATOM 2659 C C . ALA A 1 365 ? 9.506 10.426 6.854 1.00 95.81 365 ALA A C 1
ATOM 2661 O O . ALA A 1 365 ? 9.049 9.698 7.732 1.00 95.81 365 ALA A O 1
ATOM 2662 N N . LEU A 1 366 ? 8.910 11.570 6.499 1.00 97.31 366 LEU A N 1
ATOM 2663 C CA . LEU A 1 366 ? 7.689 12.057 7.138 1.00 97.31 366 LEU A CA 1
ATOM 2664 C C . LEU A 1 366 ? 6.523 11.080 6.926 1.00 97.31 366 LEU A C 1
ATOM 2666 O O . LEU A 1 366 ? 5.908 10.639 7.894 1.00 97.31 366 LEU A O 1
ATOM 2670 N N . TYR A 1 367 ? 6.225 10.700 5.680 1.00 97.62 367 TYR A N 1
ATOM 2671 C CA . TYR A 1 367 ? 5.020 9.912 5.383 1.00 97.62 367 TYR A CA 1
ATOM 2672 C C . TYR A 1 367 ? 5.152 8.410 5.681 1.00 97.62 367 TYR A C 1
ATOM 2674 O O . TYR A 1 367 ? 4.133 7.747 5.880 1.00 97.62 367 TYR A O 1
ATOM 2682 N N . THR A 1 368 ? 6.371 7.869 5.779 1.00 97.00 368 THR A N 1
ATOM 2683 C CA . THR A 1 368 ? 6.595 6.468 6.195 1.00 97.00 368 THR A CA 1
ATOM 2684 C C . THR A 1 368 ? 6.667 6.282 7.709 1.00 97.00 368 THR A C 1
ATOM 2686 O O . THR A 1 368 ? 6.456 5.169 8.185 1.00 97.00 368 THR A O 1
ATOM 2689 N N . ARG A 1 369 ? 6.888 7.345 8.499 1.00 95.00 369 ARG A N 1
ATOM 2690 C CA . ARG A 1 369 ? 7.096 7.265 9.961 1.00 95.00 369 ARG A CA 1
ATOM 2691 C C . ARG A 1 369 ? 6.032 6.451 10.708 1.00 95.00 369 ARG A C 1
ATOM 2693 O O . ARG A 1 369 ? 6.354 5.788 11.690 1.00 95.00 369 ARG A O 1
ATOM 2700 N N . HIS A 1 370 ? 4.771 6.510 10.277 1.00 97.69 370 HIS A N 1
ATOM 2701 C CA . HIS A 1 370 ? 3.661 5.803 10.936 1.00 97.69 370 HIS A CA 1
ATOM 2702 C C . HIS A 1 370 ? 3.374 4.422 10.342 1.00 97.69 370 HIS A C 1
ATOM 2704 O O . HIS A 1 370 ? 2.777 3.579 11.003 1.00 97.69 370 HIS A O 1
ATOM 2710 N N . THR A 1 371 ? 3.781 4.176 9.101 1.00 97.38 371 THR A N 1
ATOM 2711 C CA . THR A 1 371 ? 3.425 2.966 8.348 1.00 97.38 371 THR A CA 1
ATOM 2712 C C . THR A 1 371 ? 4.578 1.966 8.306 1.00 97.38 371 THR A C 1
ATOM 2714 O O . THR A 1 371 ? 4.357 0.770 8.500 1.00 97.38 371 THR A O 1
ATOM 2717 N N . GLY A 1 372 ? 5.814 2.449 8.156 1.00 96.75 372 GLY A N 1
ATOM 2718 C CA . GLY A 1 372 ? 7.055 1.671 8.146 1.00 96.75 372 GLY A CA 1
ATOM 2719 C C . GLY A 1 372 ? 7.152 0.655 9.290 1.00 96.75 372 GLY A C 1
ATOM 2720 O O . GLY A 1 372 ? 7.288 -0.539 9.002 1.00 96.75 372 GLY A O 1
ATOM 2721 N N . PRO A 1 373 ? 6.970 1.051 10.568 1.00 97.62 373 PRO A N 1
ATOM 2722 C CA . PRO A 1 373 ? 7.026 0.117 11.691 1.00 97.62 373 PRO A CA 1
ATOM 2723 C C . PRO A 1 373 ? 6.063 -1.069 11.550 1.00 97.62 373 PRO A C 1
ATOM 2725 O O . PRO A 1 373 ? 6.478 -2.218 11.702 1.00 97.62 373 PRO A O 1
ATOM 2728 N N . GLY A 1 374 ? 4.802 -0.820 11.178 1.00 97.62 374 GLY A N 1
ATOM 2729 C CA . GLY A 1 374 ? 3.803 -1.871 10.959 1.00 97.62 374 GLY A CA 1
ATOM 2730 C C . GLY A 1 374 ? 4.202 -2.854 9.852 1.00 97.62 374 GLY A C 1
ATOM 2731 O O . GLY A 1 374 ? 3.979 -4.060 9.981 1.00 97.62 374 GLY A O 1
ATOM 2732 N N . THR A 1 375 ? 4.870 -2.370 8.799 1.00 97.25 375 THR A N 1
ATOM 2733 C CA . THR A 1 375 ? 5.362 -3.231 7.709 1.00 97.25 375 THR A CA 1
ATOM 2734 C C . THR A 1 375 ? 6.530 -4.131 8.119 1.00 97.25 375 THR A C 1
ATOM 2736 O O . THR A 1 375 ? 6.538 -5.299 7.737 1.00 97.25 375 THR A O 1
ATOM 2739 N N . ILE A 1 376 ? 7.463 -3.648 8.953 1.00 98.31 376 ILE A N 1
ATOM 2740 C CA . ILE A 1 376 ? 8.563 -4.460 9.513 1.00 98.31 376 ILE A CA 1
ATOM 2741 C C . ILE A 1 376 ? 8.007 -5.552 10.428 1.00 98.31 376 ILE A C 1
ATOM 2743 O O . ILE A 1 376 ? 8.354 -6.735 10.324 1.00 98.31 376 ILE A O 1
ATOM 2747 N N . LEU A 1 377 ? 7.058 -5.171 11.285 1.00 98.50 377 LEU A N 1
ATOM 2748 C CA . LEU A 1 377 ? 6.337 -6.120 12.124 1.00 98.50 377 LEU A CA 1
ATOM 2749 C C . LEU A 1 377 ? 5.585 -7.153 11.277 1.00 98.50 377 LEU A C 1
ATOM 2751 O O . LEU A 1 377 ? 5.394 -8.277 11.733 1.00 98.50 377 LEU A O 1
ATOM 2755 N N . GLY A 1 378 ? 5.229 -6.821 10.034 1.00 98.38 378 GLY A N 1
ATOM 2756 C CA . GLY A 1 378 ? 4.385 -7.634 9.166 1.00 98.38 378 GLY A CA 1
ATOM 2757 C C . GLY A 1 378 ? 2.941 -7.680 9.659 1.00 98.38 378 GLY A C 1
ATOM 2758 O O . GLY A 1 378 ? 2.264 -8.683 9.443 1.00 98.38 378 GLY A O 1
ATOM 2759 N N . ALA A 1 379 ? 2.515 -6.632 10.367 1.00 98.69 379 ALA A N 1
ATOM 2760 C CA . ALA A 1 379 ? 1.199 -6.505 10.971 1.00 98.69 379 ALA A CA 1
ATOM 2761 C C . ALA A 1 379 ? 0.134 -6.116 9.927 1.00 98.69 379 ALA A C 1
ATOM 2763 O O . ALA A 1 379 ? 0.451 -5.396 8.972 1.00 98.69 379 ALA A O 1
ATOM 2764 N N . PRO A 1 380 ? -1.126 -6.545 10.118 1.00 98.81 380 PRO A N 1
ATOM 2765 C CA . PRO A 1 380 ? -2.231 -6.075 9.304 1.00 98.81 380 PRO A CA 1
ATOM 2766 C C . PRO A 1 380 ? -2.573 -4.632 9.682 1.00 98.81 380 PRO A C 1
ATOM 2768 O O . PRO A 1 380 ? -2.654 -4.287 10.865 1.00 98.81 380 PRO A O 1
ATOM 2771 N N . MET A 1 381 ? -2.799 -3.791 8.678 1.00 98.88 381 MET A N 1
ATOM 2772 C CA . MET A 1 381 ? -3.174 -2.389 8.847 1.00 98.88 381 MET A CA 1
ATOM 2773 C C . MET A 1 381 ? -4.378 -2.058 7.971 1.00 98.88 381 MET A C 1
ATOM 2775 O O . MET A 1 381 ? -4.365 -2.306 6.764 1.00 98.88 381 MET A O 1
ATOM 2779 N N . VAL A 1 382 ? -5.402 -1.459 8.576 1.00 98.94 382 VAL A N 1
ATOM 2780 C CA . VAL A 1 382 ? -6.553 -0.902 7.863 1.00 98.94 382 VAL A CA 1
ATOM 2781 C C . VAL A 1 382 ? -6.558 0.607 8.055 1.00 98.94 382 VAL A C 1
ATOM 2783 O O . VAL A 1 382 ? -6.705 1.091 9.172 1.00 98.94 382 VAL A O 1
ATOM 2786 N N . THR A 1 383 ? -6.410 1.353 6.970 1.00 98.88 383 THR A N 1
ATOM 2787 C CA . THR A 1 383 ? -6.625 2.797 6.944 1.00 98.88 383 THR A CA 1
ATOM 2788 C C . THR A 1 383 ? -8.098 3.072 6.683 1.00 98.88 383 THR A C 1
ATOM 2790 O O . THR A 1 383 ? -8.648 2.588 5.693 1.00 98.88 383 THR A O 1
ATOM 2793 N N . VAL A 1 384 ? -8.729 3.854 7.557 1.00 98.56 384 VAL A N 1
ATOM 2794 C CA . VAL A 1 384 ? -10.104 4.344 7.407 1.00 98.56 384 VAL A CA 1
ATOM 2795 C C . VAL A 1 384 ? -10.107 5.875 7.324 1.00 98.56 384 VAL A C 1
ATOM 2797 O O . VAL A 1 384 ? -9.372 6.515 8.077 1.00 98.56 384 VAL A O 1
ATOM 2800 N N . PRO A 1 385 ? -10.900 6.496 6.435 1.00 97.75 385 PRO A N 1
ATOM 2801 C CA . PRO A 1 385 ? -10.986 7.955 6.370 1.00 97.75 385 PRO A CA 1
ATOM 2802 C C . PRO A 1 385 ? -11.588 8.551 7.648 1.00 97.75 385 PRO A C 1
ATOM 2804 O O . PRO A 1 385 ? -12.614 8.072 8.135 1.00 97.75 385 PRO A O 1
ATOM 2807 N N . ILE A 1 386 ? -10.990 9.627 8.164 1.00 97.00 386 ILE A N 1
ATOM 2808 C CA . ILE A 1 386 ? -11.607 10.467 9.194 1.00 97.00 386 ILE A CA 1
ATOM 2809 C C . ILE A 1 386 ? -12.509 11.489 8.489 1.00 97.00 386 ILE A C 1
ATOM 2811 O O . ILE A 1 386 ? -12.029 12.188 7.594 1.00 97.00 386 ILE A O 1
ATOM 2815 N N . PRO A 1 387 ? -13.789 11.634 8.876 1.00 93.25 387 PRO A N 1
ATOM 2816 C CA . PRO A 1 387 ? -14.633 12.703 8.355 1.00 93.25 387 PRO A CA 1
ATOM 2817 C C . PRO A 1 387 ? -14.085 14.070 8.778 1.00 93.25 387 PRO A C 1
ATOM 2819 O O . PRO A 1 387 ? -14.107 14.431 9.956 1.00 93.25 387 PRO A O 1
ATOM 2822 N N . VAL A 1 388 ? -13.575 14.828 7.813 1.00 92.38 388 VAL A N 1
ATOM 2823 C CA . VAL A 1 388 ? -13.047 16.182 8.003 1.00 92.38 388 VAL A CA 1
ATOM 2824 C C . VAL A 1 388 ? -13.476 17.074 6.847 1.00 92.38 388 VAL A C 1
ATOM 2826 O O . VAL A 1 388 ? -13.733 16.593 5.745 1.00 92.38 388 VAL A O 1
ATOM 2829 N N . GLU A 1 389 ? -13.547 18.376 7.103 1.00 88.56 389 GLU A N 1
ATOM 2830 C CA . GLU A 1 389 ? -13.584 19.374 6.038 1.00 88.56 389 GLU A CA 1
ATOM 2831 C C . GLU A 1 389 ? -12.156 19.623 5.533 1.00 88.56 389 GLU A C 1
ATOM 2833 O O . GLU A 1 389 ? -11.225 19.725 6.334 1.00 88.56 389 GLU A O 1
ATOM 2838 N N . GLY A 1 390 ? -11.985 19.737 4.215 1.00 90.31 390 GLY A N 1
ATOM 2839 C CA . GLY A 1 390 ? -10.681 19.953 3.584 1.00 90.31 390 GLY A CA 1
ATOM 2840 C C . GLY A 1 390 ? -9.996 18.659 3.143 1.00 90.31 390 GLY A C 1
ATOM 2841 O O . GLY A 1 390 ? -10.655 17.727 2.678 1.00 90.31 390 GLY A O 1
ATOM 2842 N N . ASP A 1 391 ? -8.665 18.636 3.235 1.00 93.19 391 ASP A N 1
ATOM 2843 C CA . ASP A 1 391 ? -7.858 17.535 2.712 1.00 93.19 391 ASP A CA 1
ATOM 2844 C C . ASP A 1 391 ? -8.106 16.219 3.469 1.00 93.19 391 ASP A C 1
ATOM 2846 O O . ASP A 1 391 ? -8.233 16.228 4.699 1.00 93.19 391 ASP A O 1
ATOM 2850 N N . PRO A 1 392 ? -8.109 15.069 2.769 1.00 95.31 392 PRO A N 1
ATOM 2851 C CA . PRO A 1 392 ? -8.299 13.779 3.412 1.00 95.31 392 PRO A CA 1
ATOM 2852 C C . PRO A 1 392 ? -7.232 13.447 4.463 1.00 95.31 392 PRO A C 1
ATOM 2854 O O . PRO A 1 392 ? -6.035 13.683 4.275 1.00 95.31 392 PRO A O 1
ATOM 2857 N N . ILE A 1 393 ? -7.684 12.842 5.564 1.00 97.25 393 ILE A N 1
ATOM 2858 C CA . ILE A 1 393 ? -6.843 12.334 6.652 1.00 97.25 393 ILE A CA 1
ATOM 2859 C C . ILE A 1 393 ? -7.303 10.913 6.986 1.00 97.25 393 ILE A C 1
ATOM 2861 O O . ILE A 1 393 ? -8.483 10.677 7.249 1.00 97.25 393 ILE A O 1
ATOM 2865 N N . GLY A 1 394 ? -6.371 9.961 6.991 1.00 98.12 394 GLY A N 1
ATOM 2866 C CA . GLY A 1 394 ? -6.618 8.574 7.378 1.00 98.12 394 GLY A CA 1
ATOM 2867 C C . GLY A 1 394 ? -6.315 8.285 8.849 1.00 98.12 394 GLY A C 1
ATOM 2868 O O . GLY A 1 394 ? -5.410 8.866 9.451 1.00 98.12 394 GLY A O 1
ATOM 2869 N N . LEU A 1 395 ? -7.043 7.323 9.407 1.00 98.69 395 LEU A N 1
ATOM 2870 C CA . LEU A 1 395 ? -6.804 6.695 10.700 1.00 98.69 395 LEU A CA 1
ATOM 2871 C C . LEU A 1 395 ? -6.410 5.234 10.472 1.00 98.69 395 LEU A C 1
ATOM 2873 O O . LEU A 1 395 ? -7.149 4.486 9.835 1.00 98.69 395 LEU A O 1
ATOM 2877 N N . THR A 1 396 ? -5.265 4.809 10.993 1.00 98.81 396 THR A N 1
ATOM 2878 C CA . THR A 1 396 ? -4.835 3.411 10.928 1.00 98.81 396 THR A CA 1
ATOM 2879 C C . THR A 1 396 ? -5.386 2.640 12.117 1.00 98.81 396 THR A C 1
ATOM 2881 O O . THR A 1 396 ? -5.210 3.057 13.257 1.00 98.81 396 THR A O 1
ATOM 2884 N N . VAL A 1 397 ? -5.973 1.477 11.844 1.00 98.88 397 VAL A N 1
ATOM 2885 C CA . VAL A 1 397 ? -6.212 0.393 12.798 1.00 98.88 397 VAL A CA 1
ATOM 2886 C C . VAL A 1 397 ? -5.188 -0.706 12.506 1.00 98.88 397 VAL A C 1
ATOM 2888 O O . VAL A 1 397 ? -5.274 -1.374 11.474 1.00 98.88 397 VAL A O 1
ATOM 2891 N N . GLN A 1 398 ? -4.198 -0.875 13.384 1.00 98.88 398 GLN A N 1
ATOM 2892 C CA . GLN A 1 398 ? -3.142 -1.885 13.249 1.00 98.88 398 GLN A CA 1
ATOM 2893 C C . GLN A 1 398 ? -3.372 -3.030 14.235 1.00 98.88 398 GLN A C 1
ATOM 2895 O O . GLN A 1 398 ? -3.394 -2.816 15.445 1.00 98.88 398 GLN A O 1
ATOM 2900 N N . GLY A 1 399 ? -3.508 -4.254 13.735 1.00 98.56 399 GLY A N 1
ATOM 2901 C CA . GLY A 1 399 ? -3.684 -5.435 14.579 1.00 98.56 399 GLY A CA 1
ATOM 2902 C C . GLY A 1 399 ? -2.386 -6.132 14.963 1.00 98.56 399 GLY A C 1
ATOM 2903 O O . GLY A 1 399 ? -1.285 -5.713 14.598 1.00 98.56 399 GLY A O 1
ATOM 2904 N N . ARG A 1 400 ? -2.534 -7.257 15.669 1.00 98.06 400 ARG A N 1
ATOM 2905 C CA . ARG A 1 400 ? -1.444 -8.220 15.874 1.00 98.06 400 ARG A CA 1
ATOM 2906 C C . ARG A 1 400 ? -1.126 -8.913 14.560 1.00 98.06 400 ARG A C 1
ATOM 2908 O O . ARG A 1 400 ? -2.012 -9.131 13.729 1.00 98.06 400 ARG A O 1
ATOM 2915 N N . ARG A 1 401 ? 0.136 -9.300 14.378 1.00 97.56 401 ARG A N 1
ATOM 2916 C CA . ARG A 1 401 ? 0.539 -10.064 13.196 1.00 97.56 401 ARG A CA 1
ATOM 2917 C C . ARG A 1 401 ? -0.290 -11.352 13.110 1.00 97.56 401 ARG A C 1
ATOM 2919 O O . ARG A 1 401 ? -0.358 -12.107 14.073 1.00 97.56 401 ARG A O 1
ATOM 2926 N N . ASN A 1 402 ? -0.864 -11.610 11.937 1.00 97.62 402 ASN A N 1
ATOM 2927 C CA . ASN A 1 402 ? -1.752 -12.734 11.618 1.00 97.62 402 ASN A CA 1
ATOM 2928 C C . ASN A 1 402 ? -3.145 -12.702 12.279 1.00 97.62 402 ASN A C 1
ATOM 2930 O O . ASN A 1 402 ? -3.861 -13.700 12.207 1.00 97.62 402 ASN A O 1
ATOM 2934 N N . ASP A 1 403 ? -3.562 -11.580 12.876 1.00 97.12 403 ASP A N 1
ATOM 2935 C CA . ASP A 1 403 ? -4.914 -11.388 13.433 1.00 97.12 403 ASP A CA 1
ATOM 2936 C C . ASP A 1 403 ? -5.797 -10.508 12.519 1.00 97.12 403 ASP A C 1
ATOM 2938 O O . ASP A 1 403 ? -6.579 -9.659 12.954 1.00 97.12 403 ASP A O 1
ATOM 2942 N N . ASP A 1 404 ? -5.638 -10.672 11.203 1.00 98.50 404 ASP A N 1
ATOM 2943 C CA . ASP A 1 404 ? -6.266 -9.854 10.158 1.00 98.50 404 ASP A CA 1
ATOM 2944 C C . ASP A 1 404 ? -7.789 -9.807 10.262 1.00 98.50 404 ASP A C 1
ATOM 2946 O O . ASP A 1 404 ? -8.390 -8.742 10.146 1.00 98.50 404 ASP A O 1
ATOM 2950 N N . ALA A 1 405 ? -8.420 -10.957 10.512 1.00 97.38 405 ALA A N 1
ATOM 2951 C CA . ALA A 1 405 ? -9.871 -11.053 10.587 1.00 97.38 405 ALA A CA 1
ATOM 2952 C C . ALA A 1 405 ? -10.418 -10.204 11.746 1.00 97.38 405 ALA A C 1
ATOM 2954 O O . ALA A 1 405 ? -11.382 -9.463 11.564 1.00 97.38 405 ALA A O 1
ATOM 2955 N N . ARG A 1 406 ? -9.774 -10.240 12.921 1.00 97.44 406 ARG A N 1
ATOM 2956 C CA . ARG A 1 406 ? -10.137 -9.360 14.038 1.00 97.44 406 ARG A CA 1
ATOM 2957 C C . ARG A 1 406 ? -9.832 -7.901 13.713 1.00 97.44 406 ARG A C 1
ATOM 2959 O O . ARG A 1 406 ? -10.657 -7.043 14.002 1.00 97.44 406 ARG A O 1
ATOM 2966 N N . THR A 1 407 ? -8.696 -7.626 13.079 1.00 98.50 407 THR A N 1
ATOM 2967 C CA . THR A 1 407 ? -8.289 -6.266 12.682 1.00 98.50 407 THR A CA 1
ATOM 2968 C C . THR A 1 407 ? -9.324 -5.619 11.764 1.00 98.50 407 THR A C 1
ATOM 2970 O O . THR A 1 407 ? -9.746 -4.492 12.005 1.00 98.50 407 THR A O 1
ATOM 2973 N N . LEU A 1 408 ? -9.796 -6.355 10.756 1.00 98.69 408 LEU A N 1
ATOM 2974 C CA . LEU A 1 408 ? -10.853 -5.920 9.848 1.00 98.69 408 LEU A CA 1
ATOM 2975 C C . LEU A 1 408 ? -12.185 -5.692 10.575 1.00 98.69 408 LEU A C 1
ATOM 2977 O O . LEU A 1 408 ? -12.858 -4.700 10.306 1.00 98.69 408 LEU A O 1
ATOM 2981 N N . ALA A 1 409 ? -12.556 -6.567 11.517 1.00 98.19 409 ALA A N 1
ATOM 2982 C CA . ALA A 1 409 ? -13.760 -6.377 12.328 1.00 98.19 409 ALA A CA 1
ATOM 2983 C C . ALA A 1 409 ? -13.670 -5.106 13.192 1.00 98.19 409 ALA A C 1
ATOM 2985 O O . ALA A 1 409 ? -14.623 -4.332 13.262 1.00 98.19 409 ALA A O 1
ATOM 2986 N N . VAL A 1 410 ? -12.518 -4.871 13.832 1.00 98.44 410 VAL A N 1
ATOM 2987 C CA . VAL A 1 410 ? -12.273 -3.665 14.639 1.00 98.44 410 VAL A CA 1
ATOM 2988 C C . VAL A 1 410 ? -12.318 -2.422 13.753 1.00 98.44 410 V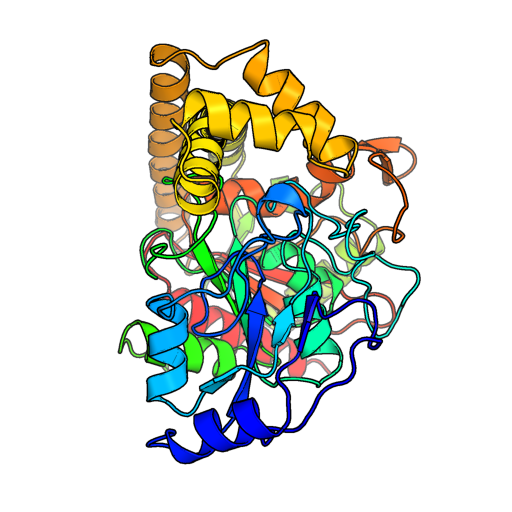AL A C 1
ATOM 2990 O O . VAL A 1 410 ? -12.931 -1.427 14.130 1.00 98.44 410 VAL A O 1
ATOM 2993 N N . ALA A 1 411 ? -11.736 -2.481 12.556 1.00 98.44 411 ALA A N 1
ATOM 2994 C CA . ALA A 1 411 ? -11.789 -1.381 11.604 1.00 98.44 411 ALA A CA 1
ATOM 2995 C C . ALA A 1 411 ? -13.217 -1.083 11.110 1.00 98.44 411 ALA A C 1
ATOM 2997 O O . ALA A 1 411 ? -13.547 0.089 10.942 1.00 98.44 411 ALA A O 1
ATOM 2998 N N . ASP A 1 412 ? -14.081 -2.093 10.919 1.00 97.75 412 ASP A N 1
ATOM 2999 C CA . ASP A 1 412 ? -15.489 -1.875 10.532 1.00 97.75 412 ASP A CA 1
ATOM 3000 C C . ASP A 1 412 ? -16.265 -1.176 11.657 1.00 97.75 412 ASP A C 1
ATOM 3002 O O . ASP A 1 412 ? -17.017 -0.235 11.399 1.00 97.75 412 ASP A O 1
ATOM 3006 N N . LEU A 1 413 ? -16.019 -1.569 12.915 1.00 97.00 413 LEU A N 1
ATOM 3007 C CA . LEU A 1 413 ? -16.571 -0.883 14.086 1.00 97.00 413 LEU A CA 1
ATOM 3008 C C . LEU A 1 413 ? -16.108 0.580 14.146 1.00 97.00 413 LEU A C 1
ATOM 3010 O O . LEU A 1 413 ? -16.940 1.477 14.282 1.00 97.00 413 LEU A O 1
ATOM 3014 N N . VAL A 1 414 ? -14.801 0.828 14.012 1.00 97.38 414 VAL A N 1
ATOM 3015 C CA . VAL A 1 414 ? -14.230 2.186 14.023 1.00 97.38 414 VAL A CA 1
ATOM 3016 C C . VAL A 1 414 ? -14.835 3.034 12.902 1.00 97.38 414 VAL A C 1
ATOM 3018 O O . VAL A 1 414 ? -15.311 4.136 13.162 1.00 97.38 414 VAL A O 1
ATOM 3021 N N . ALA A 1 415 ? -14.899 2.519 11.671 1.00 96.94 415 ALA A N 1
ATOM 3022 C CA . ALA A 1 415 ? -15.498 3.231 10.541 1.00 96.94 415 ALA A CA 1
ATOM 3023 C C . ALA A 1 415 ? -16.986 3.565 10.773 1.00 96.94 415 ALA A C 1
ATOM 3025 O O . ALA A 1 415 ? -17.445 4.652 10.404 1.00 96.94 415 ALA A O 1
ATOM 3026 N N . GLY A 1 416 ? -17.731 2.656 11.412 1.00 95.75 416 GLY A N 1
ATOM 3027 C CA . GLY A 1 416 ? -19.117 2.880 11.820 1.00 95.75 416 GLY A CA 1
ATOM 3028 C C . GLY A 1 416 ? -19.259 4.032 12.816 1.00 95.75 416 GLY A C 1
ATOM 3029 O O . GLY A 1 416 ? -20.057 4.939 12.580 1.00 95.75 416 GLY A O 1
ATOM 3030 N N . LEU A 1 417 ? -18.442 4.040 13.875 1.00 95.38 417 LEU A N 1
ATOM 3031 C CA . LEU A 1 417 ? -18.469 5.070 14.923 1.00 95.38 417 LEU A CA 1
ATOM 3032 C C . LEU A 1 417 ? -18.079 6.459 14.399 1.00 95.38 417 LEU A C 1
ATOM 3034 O O . LEU A 1 417 ? -18.723 7.453 14.735 1.00 95.38 417 LEU A O 1
ATOM 3038 N N . LEU A 1 418 ? -17.074 6.529 13.520 1.00 94.25 418 LEU A N 1
ATOM 3039 C CA . LEU A 1 418 ? -16.686 7.785 12.869 1.00 94.25 418 LEU A CA 1
ATOM 3040 C C . LEU A 1 418 ? -17.805 8.338 11.979 1.00 94.25 418 LEU A C 1
ATOM 3042 O O . LEU A 1 418 ? -17.971 9.549 11.870 1.00 94.25 418 LEU A O 1
ATOM 3046 N N . SER A 1 419 ? -18.596 7.462 11.357 1.00 87.38 419 SER A N 1
ATOM 3047 C CA . SER A 1 419 ? -19.697 7.869 10.481 1.00 87.38 419 SER A CA 1
ATOM 3048 C C . SER A 1 419 ? -20.944 8.331 11.241 1.00 87.38 419 SER A C 1
ATOM 3050 O O . SER A 1 419 ? -21.683 9.151 10.694 1.00 87.38 419 SER A O 1
ATOM 3052 N N . SER A 1 420 ? -21.178 7.811 12.454 1.00 73.69 420 SER A N 1
ATOM 3053 C CA . SER A 1 420 ? -22.344 8.115 13.300 1.00 73.69 420 SER A CA 1
ATOM 3054 C C . SER A 1 420 ? -22.214 9.384 14.142 1.00 73.69 420 SER A C 1
ATOM 3056 O O . SER A 1 420 ? -23.213 9.851 14.671 1.00 73.69 420 SER A O 1
ATOM 3058 N N . GLY A 1 421 ? -21.010 9.944 14.281 1.00 58.69 421 GLY A N 1
ATOM 3059 C CA . GLY A 1 421 ? -20.771 11.203 15.002 1.00 58.69 421 GLY A CA 1
ATOM 3060 C C . GLY A 1 421 ? -21.125 12.471 14.212 1.00 58.69 421 GLY A C 1
ATOM 3061 O O . GLY A 1 421 ? -20.550 13.519 14.498 1.00 58.69 421 GLY A O 1
ATOM 3062 N N . ARG A 1 422 ? -21.990 12.361 13.195 1.00 50.09 422 ARG A N 1
ATOM 3063 C CA . ARG A 1 422 ? -22.459 13.462 12.340 1.00 50.09 422 ARG A CA 1
ATOM 3064 C C . ARG A 1 422 ? -23.833 13.960 12.749 1.00 50.09 422 ARG A C 1
ATOM 3066 O O . ARG A 1 422 ? -24.670 13.106 13.112 1.00 50.09 422 ARG A O 1
#

Nearest PDB structures (foldseek):
  3kfu-assembly1_H  TM=8.513E-01  e=6.449E-32  Thermus thermophilus HB8
  4wj3-assembly2_D  TM=8.539E-01  e=9.180E-28  Pseudomonas aeruginosa PAO1
  3a1i-assembly1_A-2  TM=8.508E-01  e=1.447E-27  Rhodococcus sp. N-771
  3a1k-assembly1_A  TM=8.066E-01  e=9.418E-29  Rhodococcus sp. N-771
  2df4-assembly1_A  TM=8.359E-01  e=8.192E-28  Staphylococcus aureus

pLDDT: mean 95.5, std 6.34, range [50.09, 98.94]

Sequence (422 aa):
MREPEVVTASEAGVWIEVADAGRLAAQTSAAGEAPFSVAVKANIAVRGFRRSAGCRVLDVRPEDADAPVVAAFRRHGGVVVGTANMHELALGVTSDNVAYGAARVPAAPHLSAGGSSGGSAAAVAAGLVPVALGTDTGGSVSIPASHCGVVGFRPSTGRWSTAGIVGLSWTRDTPGVFARTVREAIRADGWVTGARTPTTLGRVRLGIPRQLVDDLHPATEEAFRRAIAAMSASIDVVEVDFAPVLARTVRAEPGIVEFEAPRELGAAAACALGLPPAEAFDALRRGVQSPDVAAFLEHVHRHPVSAADYARAQEDTLEARRLSEDVFARHDLHAMVFPTTPASAPPSRGGTAIVHRGREQSVFALYTRHTGPGTILGAPMVTVPIPVEGDPIGLTVQGRRNDDARTLAVADLVAGLLSSGR

Solvent-accessible surface area (backbone atoms only — not comparable to full-atom values): 20198 Å² total; per-residue (Å²): 118,52,68,74,62,82,66,71,69,75,74,38,26,21,43,74,45,65,39,51,69,67,57,46,51,55,46,51,74,67,30,84,37,77,53,21,26,25,32,35,24,19,29,45,27,37,53,73,37,55,44,22,24,44,31,73,71,44,56,70,59,56,30,92,48,52,13,62,58,53,46,28,42,31,66,61,6,41,28,68,39,28,29,13,21,26,8,38,65,56,58,40,54,37,5,59,13,66,83,70,42,46,10,15,13,63,97,45,70,64,21,13,4,13,8,13,23,2,5,16,24,21,31,32,55,63,62,76,19,57,31,12,34,28,43,25,54,43,26,12,30,39,36,2,10,11,27,30,46,24,20,9,37,36,52,18,48,74,72,48,66,60,60,56,45,66,50,41,29,96,81,27,43,24,49,25,39,26,15,79,40,55,68,55,45,50,49,52,49,25,54,67,67,71,54,76,60,58,92,74,78,74,87,47,28,34,29,30,43,52,79,61,67,58,89,42,35,69,70,43,46,54,52,46,53,51,52,52,62,51,34,52,88,76,31,48,75,43,79,38,90,43,62,75,31,47,59,22,29,65,63,13,48,59,37,43,43,49,44,31,23,63,53,41,42,4,48,47,33,12,70,69,71,75,40,58,39,71,62,20,30,51,51,43,52,73,49,53,73,38,69,68,43,34,51,51,47,52,46,35,68,77,56,61,56,47,74,69,51,32,49,51,16,50,50,29,31,53,50,22,38,54,49,46,52,50,52,35,61,78,67,62,42,60,29,34,44,45,49,29,35,47,49,59,53,53,56,48,83,55,73,63,56,42,75,57,96,92,37,81,40,49,44,60,61,52,49,24,65,58,27,31,48,43,22,60,53,22,23,15,35,35,19,36,52,51,90,64,88,77,75,32,39,16,34,26,34,34,22,51,64,79,38,42,43,60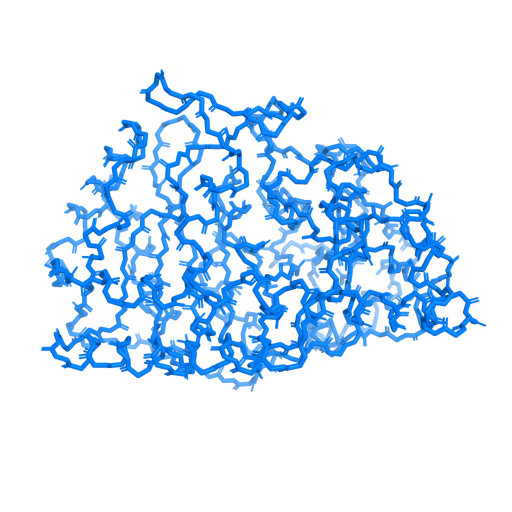,28,51,37,52,42,38,53,50,53,50,35,60,63,64,71,110

Radius of gyration: 19.89 Å; Cα contacts (8 Å, |Δi|>4): 1076; chains: 1; bounding box: 50×43×55 Å